Protein AF-0000000070922288 (afdb_homodimer)

pLDDT: mean 90.02, std 15.63, range [30.59, 98.94]

Radius of gyration: 28.2 Å; Cα contacts (8 Å, |Δi|>4): 2053; chains: 2; bounding box: 71×79×70 Å

Sequence (708 aa):
MNKKILAALAAASLFPPGLAAADDGAGGLNIHFYGSLRIHGEHVRPDNRDEAAGGLGSYTALRDAYSRLGVAADWAPNPAVEFFGQLELPIDTANLKVQDPYDQGGFGRDDEENVRVALIGVRGDFGTLQFGQQWMPYYNAISYPVDMFSTYYSGFATYAVFRVRDTVAYYSPDFHGLSFAASYSDKRGNVKSTSRIDDSRTQLTATYAFGDTTVSAGVDDRGSPVGDRDRIWGLSASHQLGDIYLAAKYERFDSDNDSPGAFNRDGNEAFNVFASYTLDQNTFKIMLADVENYGDTVVHLGVDHRVNDDLTLFAEYYYEESTAAITTKRGGLGDFPAGANGGQVLAAGLRYNFMNKKILAALAAASLFPPGLAAADDGAGGLNIHFYGSLRIHGEHVRPDNRDEAAGGLGSYTALRDAYSRLGVAADWAPNPAVEFFGQLELPIDTANLKVQDPYDQGGFGRDDEENVRVALIGVRGDFGTLQFGQQWMPYYNAISYPVDMFSTYYSGFATYAVFRVRDTVAYYSPDFHGLSFAASYSDKRGNVKSTSRIDDSRTQLTATYAFGDTTVSAGVDDRGSPVGDRDRIWGLSASHQLGDIYLAAKYERFDSDNDSPGAFNRDGNEAFNVFASYTLDQNTFKIMLADVENYGDTVVHLGVDHRVNDDLTLFAEYYYEESTAAITTKRGGLGDFPAGANGGQVLAAGLRYNF

InterPro domains:
  IPR023614 Porin domain superfamily [G3DSA:2.40.160.10] (26-354)
  IPR033900 Porin domain, Gram-negative type [PF13609] (8-323)
  IPR033900 Porin domain, Gram-negative type [cd00342] (33-354)
  IPR050298 Gram-negative bacterial outer membrane porin [PTHR34501] (1-354)

Organism: NCBI:txid713585

Nearest PDB structures (foldseek):
  4kra-assembly1_C  TM=7.213E-01  e=1.648E-17  Salmonella enterica subsp. enterica serovar Typhi
  3szd-assembly1_B  TM=5.263E-01  e=7.974E-09  Pseudomonas aeruginosa
  4ft6-assembly1_A  TM=5.347E-01  e=1.152E-08  Pseudomonas aeruginosa PAO1
  3jty-assembly1_A  TM=5.258E-01  e=3.075E-08  Pseudomonas protegens Pf-5
  4kra-assembly1_C  TM=7.213E-01  e=2.854E-17  Salmonella enterica subsp. enterica serovar Typhi

Solvent-accessible surface area (backbone atoms only — not comparable to full-atom values): 33078 Å² total; per-residue (Å²): 112,69,66,56,51,51,47,45,54,54,47,56,64,63,48,64,75,74,47,41,61,48,89,86,68,20,48,27,69,42,77,46,76,38,37,33,48,24,41,27,44,33,43,40,43,35,66,29,50,48,52,93,75,48,21,35,66,62,49,74,46,56,38,37,32,67,12,33,42,33,41,36,36,37,35,26,74,37,92,65,41,33,40,35,37,37,42,28,33,22,36,13,67,59,75,56,34,38,16,33,45,44,47,57,20,43,89,88,38,88,59,47,39,48,62,57,32,41,36,41,33,41,36,44,85,81,16,37,44,36,41,26,23,33,78,33,62,44,24,61,54,32,52,43,73,57,46,82,63,77,57,63,55,55,69,44,75,58,90,66,65,57,50,34,34,55,20,42,37,39,35,49,41,75,59,90,36,36,34,41,32,39,37,44,25,40,34,80,14,31,36,70,23,94,78,50,30,66,19,44,28,40,32,39,33,41,36,40,46,58,91,55,32,38,40,24,41,31,35,37,38,51,40,38,72,84,70,51,56,36,28,34,41,33,33,18,39,37,38,58,57,88,53,32,40,39,20,36,31,42,37,34,30,52,31,72,39,75,52,84,76,37,66,63,16,45,64,32,41,31,41,39,40,25,39,34,42,51,58,92,55,33,34,40,38,40,35,44,33,37,22,48,59,37,14,28,52,31,42,38,39,36,38,37,39,47,77,51,98,40,36,32,38,36,42,35,42,40,36,28,53,28,42,56,62,66,47,43,89,80,35,21,62,56,40,56,44,66,47,11,42,15,29,38,34,44,36,38,36,41,37,40,50,85,109,71,66,57,50,51,47,45,55,53,49,57,64,63,47,63,76,73,46,41,60,48,88,84,68,22,49,26,72,43,77,46,75,39,37,33,50,24,41,28,44,33,42,40,43,35,65,30,48,49,53,92,74,48,20,35,65,61,49,73,47,56,37,38,32,68,11,31,44,33,40,34,36,38,34,25,74,37,93,65,40,33,39,36,38,36,42,26,33,22,35,15,68,58,76,55,33,38,16,33,45,44,48,57,22,42,90,89,36,87,59,46,38,48,60,58,31,41,34,41,33,40,35,43,84,82,16,36,42,36,41,26,22,33,78,34,62,43,24,61,53,31,51,44,72,55,46,81,63,77,57,61,56,56,68,42,75,58,91,65,66,56,49,34,33,55,20,41,37,40,36,51,43,74,60,90,36,35,33,41,33,41,36,44,25,39,33,80,14,29,37,70,24,95,78,50,31,67,18,44,28,40,32,40,32,40,35,42,46,56,94,56,32,38,38,24,40,31,34,37,36,52,39,38,72,84,70,52,57,39,28,35,41,32,33,18,39,38,35,58,56,88,55,31,38,40,21,36,30,40,36,34,31,52,31,71,38,78,53,85,75,38,66,64,15,45,65,31,42,34,41,39,41,25,40,34,42,52,58,89,53,31,35,41,38,42,34,46,32,38,22,48,56,38,14,28,50,30,42,38,39,36,37,38,38,48,76,51,100,38,36,32,38,36,42,35,40,40,35,27,53,30,41,57,62,67,48,44,91,80,34,20,62,56,40,57,44,66,46,11,41,14,28,38,36,45,35,41,35,41,38,39,50,84

Foldseek 3Di:
DVVVLVVVVVVVVVPPQVQDPDPPAWHRKDKDKKWKFAKWKKWWDFPDQPVVQLANHIDIFMWGAFTKIKMKIWTGRHDFKMKIWMWMWTATPRVRDGADLFQQDAPPGPHGDGTQDTKIWMAGQFFIKMAFKDFDPCCVQFVVLAQPDRHNQSVQLDLDFTIWTGKIKTKGDQDQQKIKMKMKHALVGLCSTPNNANGMKMKIKMWGDDPQKIKMWMKIQSDHPVPWTWMKIKIKMWGDDPQKIKMKMKMFIDTPACDPLDLRHHGWMKIKIKMWGDDVQKIWIWMWMAGGSAQGTKIKTKMWGHPDPFKIKMKMKIWGQFFHRDFHHSYHPNRGRRVSRITMMIMIDMMGID/DVVVLVVVVVVVVVPPQVQDPDPPAWHRKDKDKKWKFAKWKKWWDFPDQPVVQLANHIDIFMWGQFTKIKMKIWTGRHQFKMKIWMWMWTATPRVRDGADLAQQDAPPGPHGDGTQDTKIWMAGQFFIKMAFKDFDPCCVAFVVLAQPDRHNQSVQLDLDFTIWTGKIKTKGDDDQQKIKMKMKHALVGLCSTPNNANGMKMKIKMWGDDDQKIKMWMKIQSDHPVPWTWMKTKIKMWGDDPQKIKMKMKMFIDTPACDPLDLRHHGWMKIKIKMWGDDVQKIWIWMWMAGGSAQGTKIKTKMWGHPDPFKIKMKMKIWGQFFHRDFHHSYHPNRGRRVSRITMMIMIDMMGID

Secondary structure (DSSP, 8-state):
-HHHHHHHHHHHHTS-TT-S--SSS-PPPEEEEEEEEEEEEEEEEES---GGGT----EEEEEE--EEEEEEEEEEEETTEEEEEEEEEEEBTTTTBSS-SS---BTTB------SEEEEEEEETTEEEEEEEEE-HHIIIIIGGG---SSSGGGGSSS---EEEEEEEEEPPPBTTEEEEEEEE-HHHHTTSTT--SS-EEEEEEEEEETTEEEEEEEEE---TTS--EEEEEEEEEEEETTEEEEEEEEEEEES---TT-TT-TT-EEEEEEEEEEETTEEEEEEEEEETTTTEEEEEEEEEEESSSSEEEEEEEEEESSSSS--STT--GGG--GGG--EEEEEEEEEEE-/-HHHHHHHHHHHHTS-TT-S--SSS-PPPEEEEEEEEEEEEEEEEES---GGGT----EEEEEE--EEEEEEEEEEEETTEEEEEEEEEEEBTTTTBSS-SS---BTTB------SEEEEEEEETTEEEEEEEEE-HHIIIIIGGG---SSSGGGGSSS---EEEEEEEEEPPPBTTEEEEEEEE-HHHHTTSTT--SS-EEEEEEEEEETTEEEEEEEEE---TTS--EEEEEEEEEEEETTEEEEEEEEEEEES---TT-TT-TT-EEEEEEEEEEETTEEEEEEEEEETTTTEEEEEEEEEEESSSSEEEEEEEEEESSSSS--STT--GGG--GGG--EEEEEEEEEEE-

Structure (mmCIF, N/CA/C/O backbone):
data_AF-0000000070922288-model_v1
#
loop_
_entity.id
_entity.type
_entity.pdbx_description
1 polymer Porin
#
loop_
_atom_site.group_PDB
_atom_site.id
_atom_site.type_symbol
_atom_site.label_atom_id
_atom_site.label_alt_id
_atom_site.label_comp_id
_atom_site.label_asym_id
_atom_site.label_entity_id
_atom_site.label_seq_id
_atom_site.pdbx_PDB_ins_code
_atom_site.Cartn_x
_atom_site.Cartn_y
_atom_site.Cartn_z
_atom_site.occupancy
_atom_site.B_iso_or_equiv
_atom_site.auth_seq_id
_atom_site.auth_comp_id
_atom_site.auth_asym_id
_atom_site.auth_atom_id
_atom_site.pdbx_PDB_model_num
ATOM 1 N N . MET A 1 1 ? 0.991 15.023 -14.562 1 36.94 1 MET A N 1
ATOM 2 C CA . MET A 1 1 ? 2.084 15.195 -13.609 1 36.94 1 MET A CA 1
ATOM 3 C C . MET A 1 1 ? 2.4 13.883 -12.898 1 36.94 1 MET A C 1
ATOM 5 O O . MET A 1 1 ? 3.568 13.531 -12.727 1 36.94 1 MET A O 1
ATOM 9 N N . ASN A 1 2 ? 1.354 13.172 -12.641 1 41.44 2 ASN A N 1
ATOM 10 C CA . ASN A 1 2 ? 1.57 11.93 -11.906 1 41.44 2 ASN A CA 1
ATOM 11 C C . ASN A 1 2 ? 2.326 10.906 -12.75 1 41.44 2 ASN A C 1
ATOM 13 O O . ASN A 1 2 ? 3.182 10.18 -12.234 1 41.44 2 ASN A O 1
ATOM 17 N N . LYS A 1 3 ? 2.104 11.023 -14.055 1 47.06 3 LYS A N 1
ATOM 18 C CA . LYS A 1 3 ? 2.785 10.109 -14.961 1 47.06 3 LYS A CA 1
ATOM 19 C C . LYS A 1 3 ? 4.285 10.398 -15.008 1 47.06 3 LYS A C 1
ATOM 21 O O . LYS A 1 3 ? 5.09 9.484 -15.188 1 47.06 3 LYS A O 1
ATOM 26 N N . LYS A 1 4 ? 4.609 11.633 -14.922 1 45.62 4 LYS A N 1
ATOM 27 C CA . LYS A 1 4 ? 6.012 12.016 -15.023 1 45.62 4 LYS A CA 1
ATOM 28 C C . LYS A 1 4 ? 6.793 11.57 -13.781 1 45.62 4 LYS A C 1
ATOM 30 O O . LYS A 1 4 ? 7.961 11.195 -13.883 1 45.62 4 LYS A O 1
ATOM 35 N N . ILE A 1 5 ? 6.125 11.641 -12.75 1 43.91 5 ILE A N 1
ATOM 36 C CA . ILE A 1 5 ? 6.82 11.266 -11.516 1 43.91 5 ILE A CA 1
ATOM 37 C C . ILE A 1 5 ? 7.039 9.758 -11.484 1 43.91 5 ILE A C 1
ATOM 39 O O . ILE A 1 5 ? 8.125 9.289 -11.125 1 43.91 5 ILE A O 1
ATOM 43 N N . LEU A 1 6 ? 6.02 9.031 -11.945 1 46.59 6 LEU A N 1
ATOM 44 C CA . LEU A 1 6 ? 6.211 7.59 -12.023 1 46.59 6 LEU A CA 1
ATOM 45 C C . LEU A 1 6 ? 7.312 7.242 -13.016 1 46.59 6 LEU A C 1
ATOM 47 O O . LEU A 1 6 ? 8.109 6.332 -12.773 1 46.59 6 LEU A O 1
ATOM 51 N N . ALA A 1 7 ? 7.254 8.016 -14.086 1 45.91 7 ALA A N 1
ATOM 52 C CA . ALA A 1 7 ? 8.32 7.852 -15.062 1 45.91 7 ALA A CA 1
ATOM 53 C C . ALA A 1 7 ? 9.688 8.148 -14.445 1 45.91 7 ALA A C 1
ATOM 55 O O . ALA A 1 7 ? 10.664 7.449 -14.727 1 45.91 7 ALA A O 1
ATOM 56 N N . ALA A 1 8 ? 9.703 9.102 -13.641 1 46.44 8 ALA A N 1
ATOM 57 C CA . ALA A 1 8 ? 10.977 9.445 -13.016 1 46.44 8 ALA A CA 1
ATOM 58 C C . ALA A 1 8 ? 11.406 8.367 -12.023 1 46.44 8 ALA A C 1
ATOM 60 O O . ALA A 1 8 ? 12.594 8.047 -11.922 1 46.44 8 ALA A O 1
ATOM 61 N N . LEU A 1 9 ? 10.453 7.855 -11.305 1 47 9 LEU A N 1
ATOM 62 C CA . LEU A 1 9 ? 10.805 6.77 -10.398 1 47 9 LEU A CA 1
ATOM 63 C C . LEU A 1 9 ? 11.289 5.551 -11.172 1 47 9 LEU A C 1
ATOM 65 O O . LEU A 1 9 ? 12.242 4.887 -10.758 1 47 9 LEU A O 1
ATOM 69 N N . ALA A 1 10 ? 10.57 5.289 -12.258 1 44.44 10 ALA A N 1
ATOM 70 C CA . ALA A 1 10 ? 11.047 4.23 -13.141 1 44.44 10 ALA A CA 1
ATOM 71 C C . ALA A 1 10 ? 12.422 4.566 -13.711 1 44.44 10 ALA A C 1
ATOM 73 O O . ALA A 1 10 ? 13.289 3.695 -13.82 1 44.44 10 ALA A O 1
ATOM 74 N N . ALA A 1 11 ? 12.547 5.773 -14.078 1 42.66 11 ALA A N 1
ATOM 75 C CA . ALA A 1 11 ? 13.844 6.195 -14.609 1 42.66 11 ALA A CA 1
ATOM 76 C C . ALA A 1 11 ? 14.93 6.082 -13.547 1 42.66 11 ALA A C 1
ATOM 78 O O . ALA A 1 11 ? 16.078 5.77 -13.859 1 42.66 11 ALA A O 1
ATOM 79 N N . ALA A 1 12 ? 14.562 6.449 -12.375 1 43.81 12 ALA A N 1
ATOM 80 C CA . ALA A 1 12 ? 15.562 6.328 -11.32 1 43.81 12 ALA A CA 1
ATOM 81 C C . ALA A 1 12 ? 15.992 4.875 -11.141 1 43.81 12 ALA A C 1
ATOM 83 O O . ALA A 1 12 ? 17.109 4.602 -10.703 1 43.81 12 ALA A O 1
ATOM 84 N N . SER A 1 13 ? 15.062 4.027 -11.406 1 39.12 13 SER A N 1
ATOM 85 C CA . SER A 1 13 ? 15.438 2.619 -11.305 1 39.12 13 SER A CA 1
ATOM 86 C C . SER A 1 13 ? 16.453 2.238 -12.383 1 39.12 13 SER A C 1
ATOM 88 O O . SER A 1 13 ? 17.078 1.188 -12.305 1 39.12 13 SER A O 1
ATOM 90 N N . LEU A 1 14 ? 16.281 2.943 -13.516 1 37.75 14 LEU A N 1
ATOM 91 C CA . LEU A 1 14 ? 17.203 2.66 -14.609 1 37.75 14 LEU A CA 1
ATOM 92 C C . LEU A 1 14 ? 18.609 3.164 -14.281 1 37.75 14 LEU A C 1
ATOM 94 O O . LEU A 1 14 ? 19.516 3.062 -15.102 1 37.75 14 LEU A O 1
ATOM 98 N N . PHE A 1 15 ? 18.641 3.896 -13.242 1 37.22 15 PHE A N 1
ATOM 99 C CA . PHE A 1 15 ? 20.016 4.352 -13.016 1 37.22 15 PHE A CA 1
ATOM 100 C C . PHE A 1 15 ? 20.922 3.184 -12.648 1 37.22 15 PHE A C 1
ATOM 102 O O . PHE A 1 15 ? 20.516 2.299 -11.891 1 37.22 15 PHE A O 1
ATOM 109 N N . PRO A 1 16 ? 21.812 2.871 -13.453 1 35.81 16 PRO A N 1
ATOM 110 C CA . PRO A 1 16 ? 22.781 1.817 -13.172 1 35.81 16 PRO A CA 1
ATOM 111 C C . PRO A 1 16 ? 23.297 1.852 -11.734 1 35.81 16 PRO A C 1
ATOM 113 O O . PRO A 1 16 ? 23.484 2.932 -11.164 1 35.81 16 PRO A O 1
ATOM 116 N N . PRO A 1 17 ? 23.062 0.808 -10.953 1 35.28 17 PRO A N 1
ATOM 117 C CA . PRO A 1 17 ? 23.719 0.694 -9.648 1 35.28 17 PRO A CA 1
ATOM 118 C C . PRO A 1 17 ? 25.109 1.296 -9.633 1 35.28 17 PRO A C 1
ATOM 120 O O . PRO A 1 17 ? 25.719 1.437 -8.562 1 35.28 17 PRO A O 1
ATOM 123 N N . GLY A 1 18 ? 25.906 1.14 -10.648 1 32.41 18 GLY A N 1
ATOM 124 C CA . GLY A 1 18 ? 27.297 1.603 -10.609 1 32.41 18 GLY A CA 1
ATOM 125 C C . GLY A 1 18 ? 27.422 3.078 -10.281 1 32.41 18 GLY A C 1
ATOM 126 O O . GLY A 1 18 ? 28.5 3.652 -10.391 1 32.41 18 GLY A O 1
ATOM 127 N N . LEU A 1 19 ? 26.391 3.764 -10.406 1 34.62 19 LEU A N 1
ATOM 128 C CA . LEU A 1 19 ? 26.844 5.059 -9.914 1 34.62 19 LEU A CA 1
ATOM 129 C C . LEU A 1 19 ? 27.234 4.977 -8.438 1 34.62 19 LEU A C 1
ATOM 131 O O . LEU A 1 19 ? 26.516 5.508 -7.582 1 34.62 19 LEU A O 1
ATOM 135 N N . ALA A 1 20 ? 27.391 3.83 -7.812 1 31.95 20 ALA A N 1
ATOM 136 C CA . ALA A 1 20 ? 28.219 3.727 -6.621 1 31.95 20 ALA A CA 1
ATOM 137 C C . ALA A 1 20 ? 29.266 4.844 -6.578 1 31.95 20 ALA A C 1
ATOM 139 O O . ALA A 1 20 ? 29.594 5.426 -7.613 1 31.95 20 ALA A O 1
ATOM 140 N N . ALA A 1 21 ? 29.844 4.977 -5.309 1 31.03 21 ALA A N 1
ATOM 141 C CA . ALA A 1 21 ? 30.938 5.902 -5.004 1 31.03 21 ALA A CA 1
ATOM 142 C C . ALA A 1 21 ? 31.984 5.891 -6.102 1 31.03 21 ALA A C 1
ATOM 144 O O . ALA A 1 21 ? 32.625 4.863 -6.34 1 31.03 21 ALA A O 1
ATOM 145 N N . ALA A 1 22 ? 31.781 6.359 -7.145 1 31.53 22 ALA A N 1
ATOM 146 C CA . ALA A 1 22 ? 33.031 6.586 -7.844 1 31.53 22 ALA A CA 1
ATOM 147 C C . ALA A 1 22 ? 34.125 7.094 -6.887 1 31.53 22 ALA A C 1
ATOM 149 O O . ALA A 1 22 ? 33.812 7.754 -5.895 1 31.53 22 ALA A O 1
ATOM 150 N N . ASP A 1 23 ? 35.219 6.559 -6.871 1 33.47 23 ASP A N 1
ATOM 151 C CA . ASP A 1 23 ? 36.438 6.895 -6.129 1 33.47 23 ASP A CA 1
ATOM 152 C C . ASP A 1 23 ? 36.5 8.391 -5.816 1 33.47 23 ASP A C 1
ATOM 154 O O . ASP A 1 23 ? 37.156 8.805 -4.871 1 33.47 23 ASP A O 1
ATOM 158 N N . ASP A 1 24 ? 36.188 9.312 -6.797 1 37 24 ASP A N 1
ATOM 159 C CA . ASP A 1 24 ? 36.719 10.664 -6.711 1 37 24 ASP A CA 1
ATOM 160 C C . ASP A 1 24 ? 35.75 11.617 -6.051 1 37 24 ASP A C 1
ATOM 162 O O . ASP A 1 24 ? 35.5 12.727 -6.551 1 37 24 ASP A O 1
ATOM 166 N N . GLY A 1 25 ? 35.125 11.359 -4.848 1 43.47 25 GLY A N 1
ATOM 167 C CA . GLY A 1 25 ? 34.344 12.141 -3.902 1 43.47 25 GLY A CA 1
ATOM 168 C C . GLY A 1 25 ? 32.875 12.102 -4.184 1 43.47 25 GLY A C 1
ATOM 169 O O . GLY A 1 25 ? 32.094 12.719 -3.465 1 43.47 25 GLY A O 1
ATOM 170 N N . ALA A 1 26 ? 32.5 11.781 -5.371 1 49.88 26 ALA A N 1
ATOM 171 C CA . ALA A 1 26 ? 31.094 11.773 -5.766 1 49.88 26 ALA A CA 1
ATOM 172 C C . ALA A 1 26 ? 30.375 10.555 -5.191 1 49.88 26 ALA A C 1
ATOM 174 O O . ALA A 1 26 ? 30.844 9.422 -5.336 1 49.88 26 ALA A O 1
ATOM 175 N N . GLY A 1 27 ? 29.547 10.859 -4.133 1 63.53 27 GLY A N 1
ATOM 176 C CA . GLY A 1 27 ? 28.75 9.773 -3.586 1 63.53 27 GLY A CA 1
ATOM 177 C C . GLY A 1 27 ? 27.781 9.188 -4.586 1 63.53 27 GLY A C 1
ATOM 178 O O . GLY A 1 27 ? 27.438 9.828 -5.582 1 63.53 27 GLY A O 1
ATOM 179 N N . GLY A 1 28 ? 27.484 7.953 -4.574 1 74.5 28 GLY A N 1
ATOM 180 C CA . GLY A 1 28 ? 26.562 7.258 -5.445 1 74.5 28 GLY A CA 1
ATOM 181 C C . GLY A 1 28 ? 25.109 7.555 -5.121 1 74.5 28 GLY A C 1
ATOM 182 O O . GLY A 1 28 ? 24.812 8.281 -4.168 1 74.5 28 GLY A O 1
ATOM 183 N N . LEU A 1 29 ? 24.25 7.344 -6.035 1 80.06 29 LEU A N 1
ATOM 184 C CA . LEU A 1 29 ? 22.812 7.449 -5.852 1 80.06 29 LEU A CA 1
ATOM 185 C C . LEU A 1 29 ? 22.328 6.551 -4.711 1 80.06 29 LEU A C 1
ATOM 187 O O . LEU A 1 29 ? 22.641 5.359 -4.688 1 80.06 29 LEU A O 1
ATOM 191 N N . ASN A 1 30 ? 21.797 7.281 -3.703 1 82.75 30 ASN A N 1
ATOM 192 C CA . ASN A 1 30 ? 21.188 6.559 -2.586 1 82.75 30 ASN A CA 1
ATOM 193 C C . ASN A 1 30 ? 19.672 6.5 -2.709 1 82.75 30 ASN A C 1
ATOM 195 O O . ASN A 1 30 ? 19.016 7.527 -2.9 1 82.75 30 ASN A O 1
ATOM 199 N N . ILE A 1 31 ? 19.109 5.301 -2.662 1 80.38 31 ILE A N 1
ATOM 200 C CA . ILE A 1 31 ? 17.672 5.109 -2.73 1 80.38 31 ILE A CA 1
ATOM 201 C C . ILE A 1 31 ? 17.172 4.453 -1.441 1 80.38 31 ILE A C 1
ATOM 203 O O . ILE A 1 31 ? 17.766 3.49 -0.958 1 80.38 31 ILE A O 1
ATOM 207 N N . HIS A 1 32 ? 16.125 5.074 -0.903 1 83.25 32 HIS A N 1
ATOM 208 C CA . HIS A 1 32 ? 15.555 4.586 0.345 1 83.25 32 HIS A CA 1
ATOM 209 C C . HIS A 1 32 ? 14.047 4.375 0.212 1 83.25 32 HIS A C 1
ATOM 211 O O . HIS A 1 32 ? 13.32 5.301 -0.15 1 83.25 32 HIS A O 1
ATOM 217 N N . PHE A 1 33 ? 13.562 3.115 0.51 1 81.5 33 PHE A N 1
ATOM 218 C CA . PHE A 1 33 ? 12.133 2.824 0.547 1 81.5 33 PHE A CA 1
ATOM 219 C C . PHE A 1 33 ? 11.617 2.846 1.979 1 81.5 33 PHE A C 1
ATOM 221 O O . PHE A 1 33 ? 12.305 2.4 2.9 1 81.5 33 PHE A O 1
ATOM 228 N N . TYR A 1 34 ? 10.406 3.383 2.143 1 85.25 34 TYR A N 1
ATOM 229 C CA . TYR A 1 34 ? 9.852 3.439 3.488 1 85.25 34 TYR A CA 1
ATOM 230 C C . TYR A 1 34 ? 8.328 3.322 3.451 1 85.25 34 TYR A C 1
ATOM 232 O O . TYR A 1 34 ? 7.719 3.408 2.381 1 85.25 34 TYR A O 1
ATOM 240 N N . GLY A 1 35 ? 7.773 3.088 4.652 1 87.38 35 GLY A N 1
ATOM 241 C CA . GLY A 1 35 ? 6.328 3.043 4.793 1 87.38 35 GLY A CA 1
ATOM 242 C C . GLY A 1 35 ? 5.867 3.16 6.234 1 87.38 35 GLY A C 1
ATOM 243 O O . GLY A 1 35 ? 6.676 3.09 7.16 1 87.38 35 GLY A O 1
ATOM 244 N N . SER A 1 36 ? 4.609 3.445 6.336 1 91.56 36 SER A N 1
ATOM 245 C CA . SER A 1 36 ? 3.939 3.523 7.633 1 91.56 36 SER A CA 1
ATOM 246 C C . SER A 1 36 ? 2.506 3.01 7.547 1 91.56 36 SER A C 1
ATOM 248 O O . SER A 1 36 ? 1.726 3.471 6.711 1 91.56 36 SER A O 1
ATOM 250 N N . LEU A 1 37 ? 2.23 1.958 8.289 1 89.31 37 LEU A N 1
ATOM 251 C CA . LEU A 1 37 ? 0.86 1.493 8.469 1 89.31 37 LEU A CA 1
ATOM 252 C C . LEU A 1 37 ? 0.221 2.137 9.695 1 89.31 37 LEU A C 1
ATOM 254 O O . LEU A 1 37 ? 0.74 2.018 10.805 1 89.31 37 LEU A O 1
ATOM 258 N N . ARG A 1 38 ? -0.835 2.85 9.492 1 93.75 38 ARG A N 1
ATOM 259 C CA . ARG A 1 38 ? -1.549 3.562 10.547 1 93.75 38 ARG A CA 1
ATOM 260 C C . ARG A 1 38 ? -3.051 3.312 10.453 1 93.75 38 ARG A C 1
ATOM 262 O O . ARG A 1 38 ? -3.727 3.871 9.594 1 93.75 38 ARG A O 1
ATOM 269 N N . ILE A 1 39 ? -3.539 2.617 11.383 1 91.38 39 ILE A N 1
ATOM 270 C CA . ILE A 1 39 ? -4.941 2.219 11.328 1 91.38 39 ILE A CA 1
ATOM 271 C C . ILE A 1 39 ? -5.52 2.15 12.734 1 91.38 39 ILE A C 1
ATOM 273 O O . ILE A 1 39 ? -4.793 1.877 13.695 1 91.38 39 ILE A O 1
ATOM 277 N N . HIS A 1 40 ? -6.832 2.512 12.883 1 93.56 40 HIS A N 1
ATOM 278 C CA . HIS A 1 40 ? -7.48 2.414 14.188 1 93.56 40 HIS A CA 1
ATOM 279 C C . HIS A 1 40 ? -8.969 2.115 14.039 1 93.56 40 HIS A C 1
ATOM 281 O O . HIS A 1 40 ? -9.555 2.365 12.984 1 93.56 40 HIS A O 1
ATOM 287 N N . GLY A 1 41 ? -9.508 1.438 15.07 1 94.06 41 GLY A N 1
ATOM 288 C CA . GLY A 1 41 ? -10.945 1.445 15.273 1 94.06 41 GLY A CA 1
ATOM 289 C C . GLY A 1 41 ? -11.438 2.689 15.992 1 94.06 41 GLY A C 1
ATOM 290 O O . GLY A 1 41 ? -10.766 3.205 16.891 1 94.06 41 GLY A O 1
ATOM 291 N N . GLU A 1 42 ? -12.648 3.146 15.516 1 96.88 42 GLU A N 1
ATOM 292 C CA . GLU A 1 42 ? -13.172 4.332 16.188 1 96.88 42 GLU A CA 1
ATOM 293 C C . GLU A 1 42 ? -14.68 4.223 16.406 1 96.88 42 GLU A C 1
ATOM 295 O O . GLU A 1 42 ? -15.383 3.605 15.594 1 96.88 42 GLU A O 1
ATOM 300 N N . HIS A 1 43 ? -15.141 4.688 17.5 1 97.94 43 HIS A N 1
ATOM 301 C CA . HIS A 1 43 ? -16.547 4.977 17.75 1 97.94 43 HIS A CA 1
ATOM 302 C C . HIS A 1 43 ? -16.828 6.477 17.719 1 97.94 43 HIS A C 1
ATOM 304 O O . HIS A 1 43 ? -16.266 7.227 18.516 1 97.94 43 HIS A O 1
ATOM 310 N N . VAL A 1 44 ? -17.656 6.898 16.766 1 97.88 44 VAL A N 1
ATOM 311 C CA . VAL A 1 44 ? -17.969 8.312 16.562 1 97.88 44 VAL A CA 1
ATOM 312 C C . VAL A 1 44 ? -19.406 8.586 17 1 97.88 44 VAL A C 1
ATOM 314 O O . VAL A 1 44 ? -20.344 7.906 16.578 1 97.88 44 VAL A O 1
ATOM 317 N N . ARG A 1 45 ? -19.547 9.539 17.844 1 98.25 45 ARG A N 1
ATOM 318 C CA . ARG A 1 45 ? -20.844 9.969 18.328 1 98.25 45 ARG A CA 1
ATOM 319 C C . ARG A 1 45 ? -21.062 11.461 18.062 1 98.25 45 ARG A C 1
ATOM 321 O O . ARG A 1 45 ? -20.781 12.297 18.922 1 98.25 45 ARG A O 1
ATOM 328 N N . PRO A 1 46 ? -21.734 11.789 16.953 1 97.88 46 PRO A N 1
ATOM 329 C CA . PRO A 1 46 ? -22.031 13.195 16.641 1 97.88 46 PRO A CA 1
ATOM 330 C C . PRO A 1 46 ? -23.016 13.812 17.625 1 97.88 46 PRO A C 1
ATOM 332 O O . PRO A 1 46 ? -23.812 13.094 18.234 1 97.88 46 PRO A O 1
ATOM 335 N N . ASP A 1 47 ? -22.953 15.062 17.828 1 97.5 47 ASP A N 1
ATOM 336 C CA . ASP A 1 47 ? -23.859 15.766 18.734 1 97.5 47 ASP A CA 1
ATOM 337 C C . ASP A 1 47 ? -25.281 15.766 18.172 1 97.5 47 ASP A C 1
ATOM 339 O O . ASP A 1 47 ? -26.25 15.578 18.922 1 97.5 47 ASP A O 1
ATOM 343 N N . ASN A 1 48 ? -25.375 16.078 16.906 1 97 48 ASN A N 1
ATOM 344 C CA . ASN A 1 48 ? -26.672 15.938 16.234 1 97 48 ASN A CA 1
ATOM 345 C C . ASN A 1 48 ? -26.781 14.594 15.516 1 97 48 ASN A C 1
ATOM 347 O O . ASN A 1 48 ? -26.266 14.43 14.406 1 97 48 ASN A O 1
ATOM 351 N N . ARG A 1 49 ? -27.562 13.664 16.031 1 94.62 49 ARG A N 1
ATOM 352 C CA . ARG A 1 49 ? -27.656 12.312 15.484 1 94.62 49 ARG A CA 1
ATOM 353 C C . ARG A 1 49 ? -28.969 12.102 14.742 1 94.62 49 ARG A C 1
ATOM 355 O O . ARG A 1 49 ? -29.281 10.992 14.305 1 94.62 49 ARG A O 1
ATOM 362 N N . ASP A 1 50 ? -29.75 13.148 14.602 1 94.88 50 ASP A N 1
ATOM 363 C CA . ASP A 1 50 ? -31 13.102 13.852 1 94.88 50 ASP A CA 1
ATOM 364 C C . ASP A 1 50 ? -30.75 13.242 12.352 1 94.88 50 ASP A C 1
ATOM 366 O O . ASP A 1 50 ? -30.672 14.359 11.828 1 94.88 50 ASP A O 1
ATOM 370 N N . GLU A 1 51 ? -30.766 12.25 11.68 1 90.94 51 GLU A N 1
ATOM 371 C CA . GLU A 1 51 ? -30.438 12.242 10.258 1 90.94 51 GLU A CA 1
ATOM 372 C C . GLU A 1 51 ? -31.5 12.977 9.445 1 90.94 51 GLU A C 1
ATOM 374 O O . GLU A 1 51 ? -31.203 13.57 8.414 1 90.94 51 GLU A O 1
ATOM 379 N N . ALA A 1 52 ? -32.75 12.891 9.914 1 90.62 52 ALA A N 1
ATOM 380 C CA . ALA A 1 52 ? -33.844 13.609 9.242 1 90.62 52 ALA A CA 1
ATOM 381 C C . ALA A 1 52 ? -33.594 15.117 9.281 1 90.62 52 ALA A C 1
ATOM 383 O O . ALA A 1 52 ? -34.062 15.844 8.391 1 90.62 52 ALA A O 1
ATOM 384 N N . ALA A 1 53 ? -32.875 15.523 10.266 1 90.81 53 ALA A N 1
ATOM 385 C CA . ALA A 1 53 ? -32.562 16.938 10.414 1 90.81 53 ALA A CA 1
ATOM 386 C C . ALA A 1 53 ? -31.172 17.266 9.906 1 90.81 53 ALA A C 1
ATOM 388 O O . ALA A 1 53 ? -30.547 18.25 10.336 1 90.81 53 ALA A O 1
ATOM 389 N N . GLY A 1 54 ? -30.547 16.422 9.133 1 91.31 54 GLY A N 1
ATOM 390 C CA . GLY A 1 54 ? -29.234 16.672 8.531 1 91.31 54 GLY A CA 1
ATOM 391 C C . GLY A 1 54 ? -28.078 16.188 9.383 1 91.31 54 GLY A C 1
ATOM 392 O O . GLY A 1 54 ? -26.922 16.391 9.031 1 91.31 54 GLY A O 1
ATOM 393 N N . GLY A 1 55 ? -28.438 15.508 10.484 1 94.75 55 GLY A N 1
ATOM 394 C CA . GLY A 1 55 ? -27.391 14.992 11.367 1 94.75 55 GLY A CA 1
ATOM 395 C C . GLY A 1 55 ? -26.75 13.719 10.844 1 94.75 55 GLY A C 1
ATOM 396 O O . GLY A 1 55 ? -26.922 13.367 9.672 1 94.75 55 GLY A O 1
ATOM 397 N N . LEU A 1 56 ? -25.859 13.219 11.672 1 96.38 56 LEU A N 1
ATOM 398 C CA . LEU A 1 56 ? -25.125 12.008 11.344 1 96.38 56 LEU A CA 1
ATOM 399 C C . LEU A 1 56 ? -25.281 10.953 12.445 1 96.38 56 LEU A C 1
ATOM 401 O O . LEU A 1 56 ? -25.031 11.234 13.617 1 96.38 56 LEU A O 1
ATOM 405 N N . GLY A 1 57 ? -25.719 9.727 12.094 1 96.44 57 GLY A N 1
ATOM 406 C CA . GLY A 1 57 ? -25.812 8.641 13.062 1 96.44 57 GLY A CA 1
ATOM 407 C C . GLY A 1 57 ? -24.469 8.203 13.609 1 96.44 57 GLY A C 1
ATOM 408 O O . GLY A 1 57 ? -23.469 8.242 12.898 1 96.44 57 GLY A O 1
ATOM 409 N N . SER A 1 58 ? -24.5 7.812 14.898 1 97.38 58 SER A N 1
ATOM 410 C CA . SER A 1 58 ? -23.281 7.258 15.461 1 97.38 58 SER A CA 1
ATOM 411 C C . SER A 1 58 ? -22.844 6.008 14.711 1 97.38 58 SER A C 1
ATOM 413 O O . SER A 1 58 ? -23.672 5.316 14.109 1 97.38 58 SER A O 1
ATOM 415 N N . TYR A 1 59 ? -21.531 5.793 14.734 1 96.69 59 TYR A N 1
ATOM 416 C CA . TYR A 1 59 ? -21.031 4.605 14.055 1 96.69 59 TYR A CA 1
ATOM 417 C C . TYR A 1 59 ? -19.719 4.125 14.664 1 96.69 59 TYR A C 1
ATOM 419 O O . TYR A 1 59 ? -19.062 4.863 15.406 1 96.69 59 TYR A O 1
ATOM 427 N N . THR A 1 60 ? -19.453 2.887 14.531 1 95.81 60 THR A N 1
ATOM 428 C CA . THR A 1 60 ? -18.156 2.258 14.805 1 95.81 60 THR A CA 1
ATOM 429 C C . THR A 1 60 ? -17.547 1.708 13.516 1 95.81 60 THR A C 1
ATOM 431 O O . THR A 1 60 ? -18.234 1.071 12.719 1 95.81 60 THR A O 1
ATOM 434 N N . ALA A 1 61 ? -16.219 2.074 13.289 1 94.19 61 ALA A N 1
ATOM 435 C CA . ALA A 1 61 ? -15.594 1.643 12.047 1 94.19 61 ALA A CA 1
ATOM 436 C C . ALA A 1 61 ? -14.07 1.655 12.172 1 94.19 61 ALA A C 1
ATOM 438 O O . ALA A 1 61 ? -13.523 2.215 13.133 1 94.19 61 ALA A O 1
ATOM 439 N N . LEU A 1 62 ? -13.422 0.994 11.172 1 92.62 62 LEU A N 1
ATOM 440 C CA . LEU A 1 62 ? -11.992 1.195 10.969 1 92.62 62 LEU A CA 1
ATOM 441 C C . LEU A 1 62 ? -11.727 2.502 10.227 1 92.62 62 LEU A C 1
ATOM 443 O O . LEU A 1 62 ? -12.523 2.918 9.383 1 92.62 62 LEU A O 1
ATOM 447 N N . ARG A 1 63 ? -10.625 3.066 10.609 1 94.75 63 ARG A N 1
ATOM 448 C CA . ARG A 1 63 ? -10.195 4.305 9.961 1 94.75 63 ARG A CA 1
ATOM 449 C C . ARG A 1 63 ? -8.688 4.301 9.719 1 94.75 63 ARG A C 1
ATOM 451 O O . ARG A 1 63 ? -7.922 3.844 10.57 1 94.75 63 ARG A O 1
ATOM 458 N N . ASP A 1 64 ? -8.375 4.699 8.547 1 94.44 64 ASP A N 1
ATOM 459 C CA . ASP A 1 64 ? -6.953 4.891 8.266 1 94.44 64 ASP A CA 1
ATOM 460 C C . ASP A 1 64 ? -6.477 6.258 8.758 1 94.44 64 ASP A C 1
ATOM 462 O O . ASP A 1 64 ? -7.18 7.258 8.609 1 94.44 64 ASP A O 1
ATOM 466 N N . ALA A 1 65 ? -5.277 6.25 9.328 1 92.88 65 ALA A N 1
ATOM 467 C CA . ALA A 1 65 ? -4.672 7.48 9.828 1 92.88 65 ALA A CA 1
ATOM 468 C C . ALA A 1 65 ? -3.434 7.852 9.023 1 92.88 65 ALA A C 1
ATOM 470 O O . ALA A 1 65 ? -2.365 8.094 9.594 1 92.88 65 ALA A O 1
ATOM 471 N N . TYR A 1 66 ? -3.543 7.82 7.734 1 93.94 66 TYR A N 1
ATOM 472 C CA . TYR A 1 66 ? -2.537 8.305 6.793 1 93.94 66 TYR A CA 1
ATOM 473 C C . TYR A 1 66 ? -1.428 7.273 6.609 1 93.94 66 TYR A C 1
ATOM 475 O O . TYR A 1 66 ? -0.244 7.605 6.691 1 93.94 66 TYR A O 1
ATOM 483 N N . SER A 1 67 ? -1.817 6.027 6.434 1 92.94 67 SER A N 1
ATOM 484 C CA . SER A 1 67 ? -0.849 5.039 5.965 1 92.94 67 SER A CA 1
ATOM 485 C C . SER A 1 67 ? -0.21 5.473 4.652 1 92.94 67 SER A C 1
ATOM 487 O O . SER A 1 67 ? -0.844 6.152 3.842 1 92.94 67 SER A O 1
ATOM 489 N N . ARG A 1 68 ? 1.105 5.016 4.488 1 92.5 68 ARG A N 1
ATOM 490 C CA . ARG A 1 68 ? 1.807 5.52 3.311 1 92.5 68 ARG A CA 1
ATOM 491 C C . ARG A 1 68 ? 2.969 4.605 2.936 1 92.5 68 ARG A C 1
ATOM 493 O O . ARG A 1 68 ? 3.508 3.896 3.785 1 92.5 68 ARG A O 1
ATOM 500 N N . LEU A 1 69 ? 3.273 4.637 1.669 1 86.88 69 LEU A N 1
ATOM 501 C CA . LEU A 1 69 ? 4.473 4.039 1.092 1 86.88 69 LEU A CA 1
ATOM 502 C C . LEU A 1 69 ? 5.281 5.074 0.317 1 86.88 69 LEU A C 1
ATOM 504 O O . LEU A 1 69 ? 4.711 5.91 -0.39 1 86.88 69 LEU A O 1
ATOM 508 N N . GLY A 1 70 ? 6.656 4.973 0.538 1 89 70 GLY A N 1
ATOM 509 C CA . GLY A 1 70 ? 7.438 6.004 -0.121 1 89 70 GLY A CA 1
ATOM 510 C C . GLY A 1 70 ? 8.812 5.527 -0.557 1 89 70 GLY A C 1
ATOM 511 O O . GLY A 1 70 ? 9.273 4.473 -0.116 1 89 70 GLY A O 1
ATOM 512 N N . VAL A 1 71 ? 9.352 6.254 -1.506 1 85.38 71 VAL A N 1
ATOM 513 C CA . VAL A 1 71 ? 10.742 6.113 -1.925 1 85.38 71 VAL A CA 1
ATOM 514 C C . VAL A 1 71 ? 11.414 7.484 -1.943 1 85.38 71 VAL A C 1
ATOM 516 O O . VAL A 1 71 ? 10.805 8.477 -2.346 1 85.38 71 VAL A O 1
ATOM 519 N N . ALA A 1 72 ? 12.555 7.547 -1.35 1 88.44 72 ALA A N 1
ATOM 520 C CA . ALA A 1 72 ? 13.391 8.742 -1.402 1 88.44 72 ALA A CA 1
ATOM 521 C C . ALA A 1 72 ? 14.758 8.43 -2.002 1 88.44 72 ALA A C 1
ATOM 523 O O . ALA A 1 72 ? 15.273 7.32 -1.842 1 88.44 72 ALA A O 1
ATOM 524 N N . ALA A 1 73 ? 15.289 9.398 -2.729 1 87.69 73 ALA A N 1
ATOM 525 C CA . ALA A 1 73 ? 16.609 9.242 -3.33 1 87.69 73 ALA A CA 1
ATOM 526 C C . ALA A 1 73 ? 17.438 10.516 -3.17 1 87.69 73 ALA A C 1
ATOM 528 O O . ALA A 1 73 ? 16.891 11.625 -3.166 1 87.69 73 ALA A O 1
ATOM 529 N N . ASP A 1 74 ? 18.719 10.32 -3.047 1 90.06 74 ASP A N 1
ATOM 530 C CA . ASP A 1 74 ? 19.641 11.461 -3.025 1 90.06 74 ASP A CA 1
ATOM 531 C C . ASP A 1 74 ? 20.938 11.133 -3.742 1 90.06 74 ASP A C 1
ATOM 533 O O . ASP A 1 74 ? 21.328 9.969 -3.83 1 90.06 74 ASP A O 1
ATOM 537 N N . TRP A 1 75 ? 21.516 12.156 -4.371 1 90.25 75 TRP A N 1
ATOM 538 C CA . TRP A 1 75 ? 22.766 12.07 -5.125 1 90.25 75 TRP A CA 1
ATOM 539 C C . TRP A 1 75 ? 23.609 13.328 -4.938 1 90.25 75 TRP A C 1
ATOM 541 O O . TRP A 1 75 ? 23.172 14.43 -5.281 1 90.25 75 TRP A O 1
ATOM 551 N N . ALA A 1 76 ? 24.766 13.094 -4.434 1 91.69 76 ALA A N 1
ATOM 552 C CA . ALA A 1 76 ? 25.703 14.195 -4.258 1 91.69 76 ALA A CA 1
ATOM 553 C C . ALA A 1 76 ? 26.875 14.062 -5.227 1 91.69 76 ALA A C 1
ATOM 555 O O . ALA A 1 76 ? 27.891 13.445 -4.902 1 91.69 76 ALA A O 1
ATOM 556 N N . PRO A 1 77 ? 26.75 14.742 -6.371 1 88.88 77 PRO A N 1
ATOM 557 C CA . PRO A 1 77 ? 27.859 14.664 -7.328 1 88.88 77 PRO A CA 1
ATOM 558 C C . PRO A 1 77 ? 29.156 15.281 -6.789 1 88.88 77 PRO A C 1
ATOM 560 O O . PRO A 1 77 ? 30.234 14.953 -7.262 1 88.88 77 PRO A O 1
ATOM 563 N N . ASN A 1 78 ? 28.984 16.203 -5.902 1 89.5 78 ASN A N 1
ATOM 564 C CA . ASN A 1 78 ? 30.078 16.781 -5.148 1 89.5 78 ASN A CA 1
ATOM 565 C C . ASN A 1 78 ? 29.641 17.25 -3.77 1 89.5 78 ASN A C 1
ATOM 567 O O . ASN A 1 78 ? 28.438 17.266 -3.473 1 89.5 78 ASN A O 1
ATOM 571 N N . PRO A 1 79 ? 30.578 17.625 -3.012 1 89 79 PRO A N 1
ATOM 572 C CA . PRO A 1 79 ? 30.234 17.922 -1.62 1 89 79 PRO A CA 1
ATOM 573 C C . PRO A 1 79 ? 29.375 19.188 -1.485 1 89 79 PRO A C 1
ATOM 575 O O . PRO A 1 79 ? 28.797 19.422 -0.427 1 89 79 PRO A O 1
ATOM 578 N N . ALA A 1 80 ? 29.281 19.984 -2.443 1 93 80 ALA A N 1
ATOM 579 C CA . ALA A 1 80 ? 28.625 21.297 -2.32 1 93 80 ALA A CA 1
ATOM 580 C C . ALA A 1 80 ? 27.141 21.188 -2.648 1 93 80 ALA A C 1
ATOM 582 O O . ALA A 1 80 ? 26.359 22.062 -2.271 1 93 80 ALA A O 1
ATOM 583 N N . VAL A 1 81 ? 26.812 20.125 -3.359 1 94.69 81 VAL A N 1
ATOM 584 C CA . VAL A 1 81 ? 25.453 20.094 -3.869 1 94.69 81 VAL A CA 1
ATOM 585 C C . VAL A 1 81 ? 24.922 18.656 -3.803 1 94.69 81 VAL A C 1
ATOM 587 O O . VAL A 1 81 ? 25.641 17.703 -4.109 1 94.69 81 VAL A O 1
ATOM 590 N N . GLU A 1 82 ? 23.703 18.578 -3.342 1 94.62 82 GLU A N 1
ATOM 591 C CA . GLU A 1 82 ? 22.984 17.312 -3.334 1 94.62 82 GLU A CA 1
ATOM 592 C C . GLU A 1 82 ? 21.625 17.453 -4 1 94.62 82 GLU A C 1
ATOM 594 O O . GLU A 1 82 ? 20.844 18.328 -3.654 1 94.62 82 GLU A O 1
ATOM 599 N N . PHE A 1 83 ? 21.422 16.594 -4.969 1 95.38 83 PHE A N 1
ATOM 600 C CA . PHE A 1 83 ? 20.109 16.469 -5.57 1 95.38 83 PHE A CA 1
ATOM 601 C C . PHE A 1 83 ? 19.281 15.414 -4.848 1 95.38 83 PHE A C 1
ATOM 603 O O . PHE A 1 83 ? 19.812 14.422 -4.352 1 95.38 83 PHE A O 1
ATOM 610 N N . PHE A 1 84 ? 17.938 15.672 -4.695 1 93 84 PHE A N 1
ATOM 611 C CA . PHE A 1 84 ? 17.109 14.672 -4.023 1 93 84 PHE A CA 1
ATOM 612 C C . PHE A 1 84 ? 15.719 14.633 -4.625 1 93 84 PHE A C 1
ATOM 614 O O . PHE A 1 84 ? 15.32 15.539 -5.359 1 93 84 PHE A O 1
ATOM 621 N N . GLY A 1 85 ? 15.039 13.516 -4.367 1 93.88 85 GLY A N 1
ATOM 622 C CA . GLY A 1 85 ? 13.656 13.305 -4.758 1 93.88 85 GLY A CA 1
ATOM 623 C C . GLY A 1 85 ? 12.898 12.391 -3.809 1 93.88 85 GLY A C 1
ATOM 624 O O . GLY A 1 85 ? 13.508 11.656 -3.031 1 93.88 85 GLY A O 1
ATOM 625 N N . GLN A 1 86 ? 11.578 12.555 -3.857 1 92.06 86 GLN A N 1
ATOM 626 C CA . GLN A 1 86 ? 10.719 11.758 -2.994 1 92.06 86 GLN A CA 1
ATOM 627 C C . GLN A 1 86 ? 9.352 11.516 -3.643 1 92.06 86 GLN A C 1
ATOM 629 O O . GLN A 1 86 ? 8.781 12.422 -4.246 1 92.06 86 GLN A O 1
ATOM 634 N N . LEU A 1 87 ? 8.938 10.266 -3.553 1 90.25 87 LEU A N 1
ATOM 635 C CA . LEU A 1 87 ? 7.578 9.875 -3.918 1 90.25 87 LEU A CA 1
ATOM 636 C C . LEU A 1 87 ? 6.906 9.109 -2.781 1 90.25 87 LEU A C 1
ATOM 638 O O . LEU A 1 87 ? 7.484 8.164 -2.238 1 90.25 87 LEU A O 1
ATOM 642 N N . GLU A 1 88 ? 5.738 9.57 -2.412 1 92.38 88 GLU A N 1
ATOM 643 C CA . GLU A 1 88 ? 4.988 8.945 -1.332 1 92.38 88 GLU A CA 1
ATOM 644 C C . GLU A 1 88 ? 3.52 8.773 -1.711 1 92.38 88 GLU A C 1
ATOM 646 O O . GLU A 1 88 ? 2.857 9.727 -2.109 1 92.38 88 GLU A O 1
ATOM 651 N N . LEU A 1 89 ? 3.043 7.574 -1.564 1 89.62 89 LEU A N 1
ATOM 652 C CA . LEU A 1 89 ? 1.656 7.25 -1.876 1 89.62 89 LEU A CA 1
ATOM 653 C C . LEU A 1 89 ? 0.849 7.031 -0.6 1 89.62 89 LEU A C 1
ATOM 655 O O . LEU A 1 89 ? 1.325 6.387 0.338 1 89.62 89 LEU A O 1
ATOM 659 N N . PRO A 1 90 ? -0.337 7.648 -0.581 1 92.94 90 PRO A N 1
ATOM 660 C CA . PRO A 1 90 ? -1.241 7.316 0.523 1 92.94 90 PRO A CA 1
ATOM 661 C C . PRO A 1 90 ? -1.941 5.973 0.328 1 92.94 90 PRO A C 1
ATOM 663 O O . PRO A 1 90 ? -2.311 5.621 -0.795 1 92.94 90 PRO A O 1
ATOM 666 N N . ILE A 1 91 ? -2.098 5.273 1.405 1 90.19 91 ILE A N 1
ATOM 667 C CA . ILE A 1 91 ? -2.863 4.031 1.396 1 90.19 91 ILE A CA 1
ATOM 668 C C . ILE A 1 91 ? -4.023 4.129 2.387 1 90.19 91 ILE A C 1
ATOM 670 O O . ILE A 1 91 ? -3.807 4.215 3.598 1 90.19 91 ILE A O 1
ATOM 674 N N . ASP A 1 92 ? -5.203 4.105 1.861 1 92.62 92 ASP A N 1
ATOM 675 C CA . ASP A 1 92 ? -6.41 4.047 2.678 1 92.62 92 ASP A CA 1
ATOM 676 C C . ASP A 1 92 ? -6.762 2.604 3.035 1 92.62 92 ASP A C 1
ATOM 678 O O . ASP A 1 92 ? -7.59 1.979 2.373 1 92.62 92 ASP A O 1
ATOM 682 N N . THR A 1 93 ? -6.215 2.168 4.152 1 88.81 93 THR A N 1
ATOM 683 C CA . THR A 1 93 ? -6.301 0.764 4.539 1 88.81 93 THR A CA 1
ATOM 684 C C . THR A 1 93 ? -7.727 0.397 4.934 1 88.81 93 THR A C 1
ATOM 686 O O . THR A 1 93 ? -8.133 -0.76 4.805 1 88.81 93 THR A O 1
ATOM 689 N N . ALA A 1 94 ? -8.453 1.356 5.434 1 89.31 94 ALA A N 1
ATOM 690 C CA . ALA A 1 94 ? -9.828 1.081 5.855 1 89.31 94 ALA A CA 1
ATOM 691 C C . ALA A 1 94 ? -10.727 0.83 4.648 1 89.31 94 ALA A C 1
ATOM 693 O O . ALA A 1 94 ? -11.68 0.047 4.727 1 89.31 94 ALA A O 1
ATOM 694 N N . ASN A 1 95 ? -10.414 1.502 3.543 1 89.19 95 ASN A N 1
ATOM 695 C CA . ASN A 1 95 ? -11.219 1.365 2.334 1 89.19 95 ASN A CA 1
ATOM 696 C C . ASN A 1 95 ? -10.508 0.526 1.276 1 89.19 95 ASN A C 1
ATOM 698 O O . ASN A 1 95 ? -11.055 0.281 0.2 1 89.19 95 ASN A O 1
ATOM 702 N N . LEU A 1 96 ? -9.312 0.104 1.518 1 85.31 96 LEU A N 1
ATOM 703 C CA . LEU A 1 96 ? -8.484 -0.703 0.634 1 85.31 96 LEU A CA 1
ATOM 704 C C . LEU A 1 96 ? -8.305 -0.022 -0.719 1 85.31 96 LEU A C 1
ATOM 706 O O . LEU A 1 96 ? -8.578 -0.624 -1.762 1 85.31 96 LEU A O 1
ATOM 710 N N . LYS A 1 97 ? -7.805 1.257 -0.659 1 87.44 97 LYS A N 1
ATOM 711 C CA . LYS A 1 97 ? -7.566 2.076 -1.844 1 87.44 97 LYS A CA 1
ATOM 712 C C . LYS A 1 97 ? -6.258 2.848 -1.726 1 87.44 97 LYS A C 1
ATOM 714 O O . LYS A 1 97 ? -5.816 3.164 -0.619 1 87.44 97 LYS A O 1
ATOM 719 N N . VAL A 1 98 ? -5.691 3.084 -2.852 1 88.75 98 VAL A N 1
ATOM 720 C CA . VAL A 1 98 ? -4.648 4.105 -2.896 1 88.75 98 VAL A CA 1
ATOM 721 C C . VAL A 1 98 ? -5.285 5.492 -2.951 1 88.75 98 VAL A C 1
ATOM 723 O O . VAL A 1 98 ? -5.605 5.992 -4.031 1 88.75 98 VAL A O 1
ATOM 726 N N . GLN A 1 99 ? -5.379 6.047 -1.796 1 90.88 99 GLN A N 1
ATOM 727 C CA . GLN A 1 99 ? -5.98 7.367 -1.664 1 90.88 99 GLN A CA 1
ATOM 728 C C . GLN A 1 99 ? -5.75 7.941 -0.268 1 90.88 99 GLN A C 1
ATOM 730 O O . GLN A 1 99 ? -5.539 7.191 0.688 1 90.88 99 GLN A O 1
ATOM 735 N N . ASP A 1 100 ? -5.742 9.242 -0.189 1 92.12 100 ASP A N 1
ATOM 736 C CA . ASP A 1 100 ? -5.77 9.906 1.114 1 92.12 100 ASP A CA 1
ATOM 737 C C . ASP A 1 100 ? -7.062 9.586 1.862 1 92.12 100 ASP A C 1
ATOM 739 O O . ASP A 1 100 ? -8.148 9.625 1.281 1 92.12 100 ASP A O 1
ATOM 743 N N . PRO A 1 101 ? -6.977 9.242 3.139 1 91.44 101 PRO A N 1
ATOM 744 C CA . PRO A 1 101 ? -8.18 8.82 3.85 1 91.44 101 PRO A CA 1
ATOM 745 C C . PRO A 1 101 ? -9.18 9.953 4.047 1 91.44 101 PRO A C 1
ATOM 747 O O . PRO A 1 101 ? -10.352 9.711 4.344 1 91.44 101 PRO A O 1
ATOM 750 N N . TYR A 1 102 ? -8.703 11.203 3.977 1 90.62 102 TYR A N 1
ATOM 751 C CA . TYR A 1 102 ? -9.602 12.344 4.113 1 90.62 102 TYR A CA 1
ATOM 752 C C . TYR A 1 102 ? -9.93 12.945 2.752 1 90.62 102 TYR A C 1
ATOM 754 O O . TYR A 1 102 ? -11.094 13.242 2.457 1 90.62 102 TYR A O 1
ATOM 762 N N . ASP A 1 103 ? -8.922 13.109 1.944 1 88.81 103 ASP A N 1
ATOM 763 C CA . ASP A 1 103 ? -9.148 13.68 0.622 1 88.81 103 ASP A CA 1
ATOM 764 C C . ASP A 1 103 ? -9.477 12.594 -0.398 1 88.81 103 ASP A C 1
ATOM 766 O O . ASP A 1 103 ? -8.672 12.297 -1.282 1 88.81 103 ASP A O 1
ATOM 770 N N . GLN A 1 104 ? -10.672 12.148 -0.387 1 85 104 GLN A N 1
ATOM 771 C CA . GLN A 1 104 ? -11.141 11.039 -1.211 1 85 104 GLN A CA 1
ATOM 772 C C . GLN A 1 104 ? -11.82 11.547 -2.482 1 85 104 GLN A C 1
ATOM 774 O O . GLN A 1 104 ? -12.516 10.797 -3.162 1 85 104 GLN A O 1
ATOM 779 N N . GLY A 1 105 ? -11.547 12.734 -2.729 1 77.94 105 GLY A N 1
ATOM 780 C CA . GLY A 1 105 ? -12.25 13.359 -3.834 1 77.94 105 GLY A CA 1
ATOM 781 C C . GLY A 1 105 ? -13.531 14.047 -3.406 1 77.94 105 GLY A C 1
ATOM 782 O O . GLY A 1 105 ? -13.656 14.484 -2.26 1 77.94 105 GLY A O 1
ATOM 783 N N . GLY A 1 106 ? -14.406 14.359 -4.496 1 67.06 106 GLY A N 1
ATOM 784 C CA . GLY A 1 106 ? -15.672 15.023 -4.23 1 67.06 106 GLY A CA 1
ATOM 785 C C . GLY A 1 106 ? -15.602 16.531 -4.391 1 67.06 106 GLY A C 1
ATOM 786 O O . GLY A 1 106 ? -14.555 17.062 -4.754 1 67.06 106 GLY A O 1
ATOM 787 N N . PHE A 1 107 ? -16.766 17.094 -4.176 1 57.38 107 PHE A N 1
ATOM 788 C CA . PHE A 1 107 ? -16.938 18.547 -4.309 1 57.38 107 PHE A CA 1
ATOM 789 C C . PHE A 1 107 ? -16.391 19.031 -5.641 1 57.38 107 PHE A C 1
ATOM 791 O O . PHE A 1 107 ? -15.617 20 -5.68 1 57.38 107 PHE A O 1
ATOM 798 N N . GLY A 1 108 ? -16.656 18.312 -6.629 1 57.88 108 GLY A N 1
ATOM 799 C CA . GLY A 1 108 ? -16.312 18.734 -7.98 1 57.88 108 GLY A CA 1
ATOM 800 C C . GLY A 1 108 ? -14.984 18.188 -8.453 1 57.88 108 GLY A C 1
ATOM 801 O O . GLY A 1 108 ? -14.508 18.547 -9.539 1 57.88 108 GLY A O 1
ATOM 802 N N . ARG A 1 109 ? -14.297 17.5 -7.535 1 61.38 109 ARG A N 1
ATOM 803 C CA . ARG A 1 109 ? -13.055 16.875 -7.977 1 61.38 109 ARG A CA 1
ATOM 804 C C . ARG A 1 109 ? -13.258 15.375 -8.234 1 61.38 109 ARG A C 1
ATOM 806 O O . ARG A 1 109 ? -13.906 14.688 -7.445 1 61.38 109 ARG A O 1
ATOM 813 N N . ASP A 1 110 ? -13.07 15.047 -9.359 1 57.5 110 ASP A N 1
ATOM 814 C CA . ASP A 1 110 ? -13.242 13.656 -9.766 1 57.5 110 ASP A CA 1
ATOM 815 C C . ASP A 1 110 ? -12.227 12.75 -9.062 1 57.5 110 ASP A C 1
ATOM 817 O O . ASP A 1 110 ? -12.508 11.586 -8.789 1 57.5 110 ASP A O 1
ATOM 821 N N . ASP A 1 111 ? -11.023 13.477 -8.672 1 63.94 111 ASP A N 1
ATOM 822 C CA . ASP A 1 111 ? -9.984 12.477 -8.438 1 63.94 111 ASP A CA 1
ATOM 823 C C . ASP A 1 111 ? -9.531 12.477 -6.984 1 63.94 111 ASP A C 1
ATOM 825 O O . ASP A 1 111 ? -9.469 13.531 -6.348 1 63.94 111 ASP A O 1
ATOM 829 N N . GLU A 1 112 ? -9.477 11.328 -6.375 1 69.62 112 GLU A N 1
ATOM 830 C CA . GLU A 1 112 ? -8.828 11.055 -5.094 1 69.62 112 GLU A CA 1
ATOM 831 C C . GLU A 1 112 ? -7.355 11.453 -5.129 1 69.62 112 GLU A C 1
ATOM 833 O O . GLU A 1 112 ? -6.73 11.461 -6.191 1 69.62 112 GLU A O 1
ATOM 838 N N . GLU A 1 113 ? -6.977 12.047 -3.957 1 78.44 113 GLU A N 1
ATOM 839 C CA . GLU A 1 113 ? -5.535 12.227 -3.838 1 78.44 113 GLU A CA 1
ATOM 840 C C . GLU A 1 113 ? -4.82 10.875 -3.744 1 78.44 113 GLU A C 1
ATOM 842 O O . GLU A 1 113 ? -4.934 10.18 -2.738 1 78.44 113 GLU A O 1
ATOM 847 N N . ASN A 1 114 ? -4.121 10.609 -4.727 1 83.06 114 ASN A N 1
ATOM 848 C CA . ASN A 1 114 ? -3.443 9.312 -4.773 1 83.06 114 ASN A CA 1
ATOM 849 C C . ASN A 1 114 ? -1.93 9.477 -4.668 1 83.06 114 ASN A C 1
ATOM 851 O O . ASN A 1 114 ? -1.187 8.508 -4.84 1 83.06 114 ASN A O 1
ATOM 855 N N . VAL A 1 115 ? -1.49 10.703 -4.453 1 87.69 115 VAL A N 1
ATOM 856 C CA . VAL A 1 115 ? -0.093 11.016 -4.164 1 87.69 115 VAL A CA 1
ATOM 857 C C . VAL A 1 115 ? -0.008 11.938 -2.953 1 87.69 115 VAL A C 1
ATOM 859 O O . VAL A 1 115 ? -0.712 12.953 -2.887 1 87.69 115 VAL A O 1
ATOM 862 N N . ARG A 1 116 ? 0.772 11.586 -2.047 1 92.94 116 ARG A N 1
ATOM 863 C CA . ARG A 1 116 ? 0.94 12.414 -0.856 1 92.94 116 ARG A CA 1
ATOM 864 C C . ARG A 1 116 ? 2.064 13.422 -1.047 1 92.94 116 ARG A C 1
ATOM 866 O O . ARG A 1 116 ? 1.898 14.609 -0.749 1 92.94 116 ARG A O 1
ATOM 873 N N . VAL A 1 117 ? 3.188 12.898 -1.46 1 94.12 117 VAL A N 1
ATOM 874 C CA . VAL A 1 117 ? 4.371 13.711 -1.736 1 94.12 117 VAL A CA 1
ATOM 875 C C . VAL A 1 117 ? 4.988 13.289 -3.066 1 94.12 117 VAL A C 1
ATOM 877 O O . VAL A 1 117 ? 5.059 12.094 -3.375 1 94.12 117 VAL A O 1
ATOM 880 N N . ALA A 1 118 ? 5.312 14.203 -3.859 1 94.25 118 ALA A N 1
ATOM 881 C CA . ALA A 1 118 ? 6.086 14.031 -5.086 1 94.25 118 ALA A CA 1
ATOM 882 C C . ALA A 1 118 ? 6.926 15.266 -5.383 1 94.25 118 ALA A C 1
ATOM 884 O O . ALA A 1 118 ? 6.414 16.266 -5.883 1 94.25 118 ALA A O 1
ATOM 885 N N . LEU A 1 119 ? 8.266 15.117 -5.074 1 95.62 119 LEU A N 1
ATOM 886 C CA . LEU A 1 119 ? 9.062 16.328 -5.227 1 95.62 119 LEU A CA 1
ATOM 887 C C . LEU A 1 119 ? 10.5 15.984 -5.613 1 95.62 119 LEU A C 1
ATOM 889 O O . LEU A 1 119 ? 10.938 14.844 -5.445 1 95.62 119 LEU A O 1
ATOM 893 N N . ILE A 1 120 ? 11.133 16.953 -6.254 1 96 120 ILE A N 1
ATOM 894 C CA . ILE A 1 120 ? 12.562 16.969 -6.512 1 96 120 ILE A CA 1
ATOM 895 C C . ILE A 1 120 ? 13.18 18.25 -5.957 1 96 120 ILE A C 1
ATOM 897 O O . ILE A 1 120 ? 12.484 19.266 -5.793 1 96 120 ILE A O 1
ATOM 901 N N . GLY A 1 121 ? 14.438 18.141 -5.621 1 97.19 121 GLY A N 1
ATOM 902 C CA . GLY A 1 121 ? 15.062 19.328 -5.074 1 97.19 121 GLY A CA 1
ATOM 903 C C . GLY A 1 121 ? 16.578 19.266 -5.082 1 97.19 121 GLY A C 1
ATOM 904 O O . GLY A 1 121 ? 17.172 18.281 -5.543 1 97.19 121 GLY A O 1
ATOM 905 N N . VAL A 1 122 ? 17.109 20.375 -4.727 1 97.44 122 VAL A N 1
ATOM 906 C CA . VAL A 1 122 ? 18.562 20.531 -4.57 1 97.44 122 VAL A CA 1
ATOM 907 C C . VAL A 1 122 ? 18.859 21.234 -3.25 1 97.44 122 VAL A C 1
ATOM 909 O O . VAL A 1 122 ? 18.141 22.141 -2.834 1 97.44 122 VAL A O 1
ATOM 912 N N . ARG A 1 123 ? 19.938 20.766 -2.602 1 97.19 123 ARG A N 1
ATOM 913 C CA . ARG A 1 123 ? 20.328 21.422 -1.351 1 97.19 123 ARG A CA 1
ATOM 914 C C . ARG A 1 123 ? 21.844 21.5 -1.213 1 97.19 123 ARG A C 1
ATOM 916 O O . ARG A 1 123 ? 22.562 20.75 -1.868 1 97.19 123 ARG A O 1
ATOM 923 N N . GLY A 1 124 ? 22.266 22.453 -0.484 1 96.81 124 GLY A N 1
ATOM 924 C CA . GLY A 1 124 ? 23.641 22.797 -0.169 1 96.81 124 GLY A CA 1
ATOM 925 C C . GLY A 1 124 ? 23.766 23.891 0.871 1 96.81 124 GLY A C 1
ATOM 926 O O . GLY A 1 124 ? 22.859 24.109 1.669 1 96.81 124 GLY A O 1
ATOM 927 N N . ASP A 1 125 ? 24.891 24.531 0.856 1 96.06 125 ASP A N 1
ATOM 928 C CA . ASP A 1 125 ? 25.109 25.594 1.821 1 96.06 125 ASP A CA 1
ATOM 929 C C . ASP A 1 125 ? 24.125 26.75 1.609 1 96.06 125 ASP A C 1
ATOM 931 O O . ASP A 1 125 ? 23.875 27.531 2.527 1 96.06 125 ASP A O 1
ATOM 935 N N . PHE A 1 126 ? 23.578 26.812 0.466 1 97.31 126 PHE A N 1
ATOM 936 C CA . PHE A 1 126 ? 22.688 27.922 0.116 1 97.31 126 PHE A CA 1
ATOM 937 C C . PHE A 1 126 ? 21.266 27.641 0.619 1 97.31 126 PHE A C 1
ATOM 939 O O . PHE A 1 126 ? 20.406 28.516 0.569 1 97.31 126 PHE A O 1
ATOM 946 N N . GLY A 1 127 ? 21.078 26.484 1.094 1 98.25 127 GLY A N 1
ATOM 947 C CA . GLY A 1 127 ? 19.734 26.109 1.496 1 98.25 127 GLY A CA 1
ATOM 948 C C . GLY A 1 127 ? 19.141 25.016 0.635 1 98.25 127 GLY A C 1
ATOM 949 O O . GLY A 1 127 ? 19.875 24.172 0.11 1 98.25 127 GLY A O 1
ATOM 950 N N . THR A 1 128 ? 17.844 24.953 0.676 1 98.44 128 THR A N 1
ATOM 951 C CA . THR A 1 128 ? 17.141 23.922 -0.064 1 98.44 128 THR A CA 1
ATOM 952 C C . THR A 1 128 ? 16.094 24.531 -0.994 1 98.44 128 THR A C 1
ATOM 954 O O . THR A 1 128 ? 15.281 25.359 -0.569 1 98.44 128 THR A O 1
ATOM 957 N N . LEU A 1 129 ? 16.141 24.188 -2.234 1 98.69 129 LEU A N 1
ATOM 958 C CA . LEU A 1 129 ? 15.133 24.5 -3.234 1 98.69 129 LEU A CA 1
ATOM 959 C C . LEU A 1 129 ? 14.43 23.234 -3.703 1 98.69 129 LEU A C 1
ATOM 961 O O . LEU A 1 129 ? 15.086 22.25 -4.066 1 98.69 129 LEU A O 1
ATOM 965 N N . GLN A 1 130 ? 13.102 23.219 -3.631 1 97.94 130 GLN A N 1
ATOM 966 C CA . GLN A 1 130 ? 12.391 22.016 -4.043 1 97.94 130 GLN A CA 1
ATOM 967 C C . GLN A 1 130 ? 11.102 22.359 -4.793 1 97.94 130 GLN A C 1
ATOM 969 O O . GLN A 1 130 ? 10.562 23.453 -4.625 1 97.94 130 GLN A O 1
ATOM 974 N N . PHE A 1 131 ? 10.648 21.453 -5.648 1 97.94 131 PHE A N 1
ATOM 975 C CA . PHE A 1 131 ? 9.469 21.625 -6.488 1 97.94 131 PHE A CA 1
ATOM 976 C C . PHE A 1 131 ? 8.617 20.359 -6.5 1 97.94 131 PHE A C 1
ATOM 978 O O . PHE A 1 131 ? 9.148 19.25 -6.594 1 97.94 131 PHE A O 1
ATOM 985 N N . GLY A 1 132 ? 7.32 20.531 -6.336 1 97.12 132 GLY A N 1
ATOM 986 C CA . GLY A 1 132 ? 6.375 19.438 -6.426 1 97.12 132 GLY A CA 1
ATOM 987 C C . GLY A 1 132 ? 5.246 19.531 -5.418 1 97.12 132 GLY A C 1
ATOM 988 O O . GLY A 1 132 ? 4.875 20.625 -5 1 97.12 132 GLY A O 1
ATOM 989 N N . GLN A 1 133 ? 4.586 18.359 -5.211 1 96.12 133 GLN A N 1
ATOM 990 C CA . GLN A 1 133 ? 3.646 18.266 -4.098 1 96.12 133 GLN A CA 1
ATOM 991 C C . GLN A 1 133 ? 4.379 18.016 -2.781 1 96.12 133 GLN A C 1
ATOM 993 O O . GLN A 1 133 ? 5.102 17.031 -2.641 1 96.12 133 GLN A O 1
ATOM 998 N N . GLN A 1 134 ? 4.168 18.875 -1.889 1 96.5 134 GLN A N 1
ATOM 999 C CA . GLN A 1 134 ? 4.988 18.875 -0.684 1 96.5 134 GLN A CA 1
ATOM 1000 C C . GLN A 1 134 ? 4.223 19.453 0.501 1 96.5 134 GLN A C 1
ATOM 1002 O O . GLN A 1 134 ? 3.234 20.172 0.319 1 96.5 134 GLN A O 1
ATOM 1007 N N . TRP A 1 135 ? 4.738 19.094 1.737 1 97.31 135 TRP A N 1
ATOM 1008 C CA . TRP A 1 135 ? 4.254 19.781 2.932 1 97.31 135 TRP A CA 1
ATOM 1009 C C . TRP A 1 135 ? 4.602 21.266 2.891 1 97.31 135 TRP A C 1
ATOM 1011 O O . TRP A 1 135 ? 5.734 21.641 2.578 1 97.31 135 TRP A O 1
ATOM 1021 N N . MET A 1 136 ? 3.639 22.094 3.217 1 98.38 136 MET A N 1
ATOM 1022 C CA . MET A 1 136 ? 3.824 23.531 3.031 1 98.38 136 MET A CA 1
ATOM 1023 C C . MET A 1 136 ? 4.562 24.141 4.219 1 98.38 136 MET A C 1
ATOM 1025 O O . MET A 1 136 ? 4.344 23.734 5.363 1 98.38 136 MET A O 1
ATOM 1029 N N . PRO A 1 137 ? 5.332 25.172 3.939 1 98.75 137 PRO A N 1
ATOM 1030 C CA . PRO A 1 137 ? 6.133 25.797 4.996 1 98.75 137 PRO A CA 1
ATOM 1031 C C . PRO A 1 137 ? 5.285 26.312 6.156 1 98.75 137 PRO A C 1
ATOM 1033 O O . PRO A 1 137 ? 5.668 26.172 7.316 1 98.75 137 PRO A O 1
ATOM 1036 N N . TYR A 1 138 ? 4.188 26.938 5.867 1 98.81 138 TYR A N 1
ATOM 1037 C CA . TYR A 1 138 ? 3.35 27.484 6.922 1 98.81 138 TYR A CA 1
ATOM 1038 C C . TYR A 1 138 ? 2.865 26.406 7.867 1 98.81 138 TYR A C 1
ATOM 1040 O O . TYR A 1 138 ? 2.926 26.562 9.086 1 98.81 138 TYR A O 1
ATOM 1048 N N . TYR A 1 139 ? 2.363 25.328 7.34 1 98.25 139 TYR A N 1
ATOM 1049 C CA . TYR A 1 139 ? 1.94 24.234 8.203 1 98.25 139 TYR A CA 1
ATOM 1050 C C . TYR A 1 139 ? 3.092 23.75 9.078 1 98.25 139 TYR A C 1
ATOM 1052 O O . TYR A 1 139 ? 2.918 23.547 10.281 1 98.25 139 TYR A O 1
ATOM 1060 N N . ASN A 1 140 ? 4.219 23.484 8.438 1 98.25 140 ASN A N 1
ATOM 1061 C CA . ASN A 1 140 ? 5.383 22.953 9.133 1 98.25 140 ASN A CA 1
ATOM 1062 C C . ASN A 1 140 ? 5.797 23.828 10.305 1 98.25 140 ASN A C 1
ATOM 1064 O O . ASN A 1 140 ? 6.148 23.328 11.375 1 98.25 140 ASN A O 1
ATOM 1068 N N . ALA A 1 141 ? 5.746 25.078 10.102 1 98.62 141 ALA A N 1
ATOM 1069 C CA . ALA A 1 141 ? 6.285 26 11.094 1 98.62 141 ALA A CA 1
ATOM 1070 C C . ALA A 1 141 ? 5.242 26.344 12.156 1 98.62 141 ALA A C 1
ATOM 1072 O O . ALA A 1 141 ? 5.582 26.609 13.305 1 98.62 141 ALA A O 1
ATOM 1073 N N . ILE A 1 142 ? 3.975 26.375 11.727 1 98.75 142 ILE A N 1
ATOM 1074 C CA . ILE A 1 142 ? 2.961 26.969 12.594 1 98.75 142 ILE A CA 1
ATOM 1075 C C . ILE A 1 142 ? 2.072 25.859 13.172 1 98.75 142 ILE A C 1
ATOM 1077 O O . ILE A 1 142 ? 1.873 25.797 14.383 1 98.75 142 ILE A O 1
ATOM 1081 N N . SER A 1 143 ? 1.58 24.969 12.359 1 98.12 143 SER A N 1
ATOM 1082 C CA . SER A 1 143 ? 0.535 24.047 12.781 1 98.12 143 SER A CA 1
ATOM 1083 C C . SER A 1 143 ? 1.131 22.75 13.336 1 98.12 143 SER A C 1
ATOM 1085 O O . SER A 1 143 ? 0.599 22.172 14.281 1 98.12 143 SER A O 1
ATOM 1087 N N . TYR A 1 144 ? 2.232 22.281 12.781 1 97.19 144 TYR A N 1
ATOM 1088 C CA . TYR A 1 144 ? 2.785 20.969 13.055 1 97.19 144 TYR A CA 1
ATOM 1089 C C . TYR A 1 144 ? 3.176 20.828 14.523 1 97.19 144 TYR A C 1
ATOM 1091 O O . TYR A 1 144 ? 3.016 19.766 15.117 1 97.19 144 TYR A O 1
ATOM 1099 N N . PRO A 1 145 ? 3.709 21.844 15.156 1 97.75 145 PRO A N 1
ATOM 1100 C CA . PRO A 1 145 ? 4.203 21.688 16.531 1 97.75 145 PRO A CA 1
ATOM 1101 C C . PRO A 1 145 ? 3.117 21.234 17.5 1 97.75 145 PRO A C 1
ATOM 1103 O O . PRO A 1 145 ? 3.426 20.703 18.578 1 97.75 145 PRO A O 1
ATOM 1106 N N . VAL A 1 146 ? 1.89 21.438 17.141 1 98 146 VAL A N 1
ATOM 1107 C CA . VAL A 1 146 ? 0.833 21.047 18.078 1 98 146 VAL A CA 1
ATOM 1108 C C . VAL A 1 146 ? 0.061 19.859 17.516 1 98 146 VAL A C 1
ATOM 1110 O O . VAL A 1 146 ? -0.917 19.406 18.125 1 98 146 VAL A O 1
ATOM 1113 N N . ASP A 1 147 ? 0.352 19.312 16.344 1 96.5 147 ASP A N 1
ATOM 1114 C CA . ASP A 1 147 ? -0.299 18.172 15.703 1 96.5 147 ASP A CA 1
ATOM 1115 C C . ASP A 1 147 ? 0.46 16.875 15.977 1 96.5 147 ASP A C 1
ATOM 1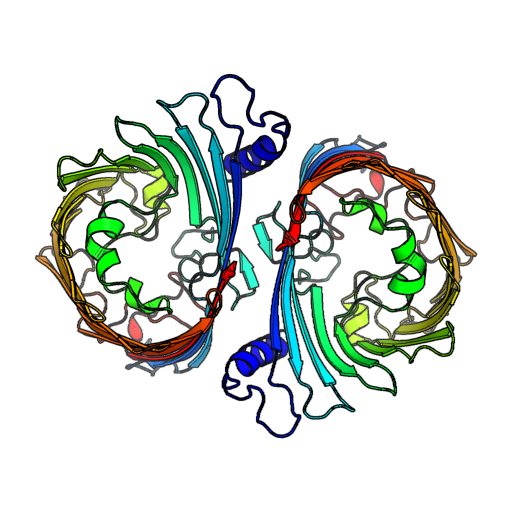117 O O . ASP A 1 147 ? 1.161 16.359 15.102 1 96.5 147 ASP A O 1
ATOM 1121 N N . MET A 1 148 ? 0.284 16.312 17.156 1 95.81 148 MET A N 1
ATOM 1122 C CA . MET A 1 148 ? 1.203 15.273 17.609 1 95.81 148 MET A CA 1
ATOM 1123 C C . MET A 1 148 ? 0.449 13.992 17.938 1 95.81 148 MET A C 1
ATOM 1125 O O . MET A 1 148 ? 0.953 13.148 18.672 1 95.81 148 MET A O 1
ATOM 1129 N N . PHE A 1 149 ? -0.751 13.789 17.422 1 97.38 149 PHE A N 1
ATOM 1130 C CA . PHE A 1 149 ? -1.526 12.594 17.734 1 97.38 149 PHE A CA 1
ATOM 1131 C C . PHE A 1 149 ? -1.409 11.562 16.625 1 97.38 149 PHE A C 1
ATOM 1133 O O . PHE A 1 149 ? -0.884 11.867 15.547 1 97.38 149 PHE A O 1
ATOM 1140 N N . SER A 1 150 ? -1.822 10.344 16.922 1 95.25 150 SER A N 1
ATOM 1141 C CA . SER A 1 150 ? -1.694 9.234 15.984 1 95.25 150 SER A CA 1
ATOM 1142 C C . SER A 1 150 ? -2.873 9.188 15.016 1 95.25 150 SER A C 1
ATOM 1144 O O . SER A 1 150 ? -2.723 8.781 13.859 1 95.25 150 SER A O 1
ATOM 1146 N N . THR A 1 151 ? -4.043 9.523 15.445 1 95.44 151 THR A N 1
ATOM 1147 C CA . THR A 1 151 ? -5.184 9.625 14.539 1 95.44 151 THR A CA 1
ATOM 1148 C C . THR A 1 151 ? -5.098 10.898 13.703 1 95.44 151 THR A C 1
ATOM 1150 O O . THR A 1 151 ? -4.254 11.758 13.961 1 95.44 151 THR A O 1
ATOM 1153 N N . TYR A 1 152 ? -5.938 10.992 12.641 1 89 152 TYR A N 1
ATOM 1154 C CA . TYR A 1 152 ? -5.82 12.18 11.805 1 89 152 TYR A CA 1
ATOM 1155 C C . TYR A 1 152 ? -6.609 13.344 12.391 1 89 152 TYR A C 1
ATOM 1157 O O . TYR A 1 152 ? -6.527 14.469 11.906 1 89 152 TYR A O 1
ATOM 1165 N N . TYR A 1 153 ? -7.223 13.234 13.492 1 93.25 153 TYR A N 1
ATOM 1166 C CA . TYR A 1 153 ? -8.188 14.219 13.977 1 93.25 153 TYR A CA 1
ATOM 1167 C C . TYR A 1 153 ? -7.492 15.523 14.352 1 93.25 153 TYR A C 1
ATOM 1169 O O . TYR A 1 153 ? -8.008 16.609 14.07 1 93.25 153 TYR A O 1
ATOM 1177 N N . SER A 1 154 ? -6.371 15.43 14.977 1 84.69 154 SER A N 1
ATOM 1178 C CA . SER A 1 154 ? -5.734 16.656 15.461 1 84.69 154 SER A CA 1
ATOM 1179 C C . SER A 1 154 ? -5.324 17.562 14.305 1 84.69 154 SER A C 1
ATOM 1181 O O . SER A 1 154 ? -5.207 18.781 14.477 1 84.69 154 SER A O 1
ATOM 1183 N N . GLY A 1 155 ? -5.148 17.016 13.219 1 87.75 155 GLY A N 1
ATOM 1184 C CA . GLY A 1 155 ? -4.68 17.797 12.078 1 87.75 155 GLY A CA 1
ATOM 1185 C C . GLY A 1 155 ? -5.695 18.797 11.586 1 87.75 155 GLY A C 1
ATOM 1186 O O . GLY A 1 155 ? -5.355 19.719 10.828 1 87.75 155 GLY A O 1
ATOM 1187 N N . PHE A 1 156 ? -6.848 18.688 12.078 1 89.38 156 PHE A N 1
ATOM 1188 C CA . PHE A 1 156 ? -7.902 19.562 11.57 1 89.38 156 PHE A CA 1
ATOM 1189 C C . PHE A 1 156 ? -8.094 20.766 12.492 1 89.38 156 PHE A C 1
ATOM 1191 O O . PHE A 1 156 ? -8.828 21.688 12.164 1 89.38 156 PHE A O 1
ATOM 1198 N N . ALA A 1 157 ? -7.387 20.859 13.57 1 95.38 157 ALA A N 1
ATOM 1199 C CA . ALA A 1 157 ? -7.453 22.016 14.461 1 95.38 157 ALA A CA 1
ATOM 1200 C C . ALA A 1 157 ? -6.531 23.125 13.977 1 95.38 157 ALA A C 1
ATOM 1202 O O . ALA A 1 157 ? -5.707 23.641 14.734 1 95.38 157 ALA A O 1
ATOM 1203 N N . THR A 1 158 ? -6.668 23.531 12.766 1 97.56 158 THR A N 1
ATOM 1204 C CA . THR A 1 158 ? -5.871 24.562 12.102 1 97.56 158 THR A CA 1
ATOM 1205 C C . THR A 1 158 ? -6.578 25.062 10.852 1 97.56 158 THR A C 1
ATOM 1207 O O . THR A 1 158 ? -7.523 24.438 10.367 1 97.56 158 THR A O 1
ATOM 1210 N N . TYR A 1 159 ? -6.191 26.266 10.422 1 97.88 159 TYR A N 1
ATOM 1211 C CA . TYR A 1 159 ? -6.668 26.797 9.148 1 97.88 159 TYR A CA 1
ATOM 1212 C C . TYR A 1 159 ? -5.707 26.438 8.023 1 97.88 159 TYR A C 1
ATOM 1214 O O . TYR A 1 159 ? -6.02 26.641 6.844 1 97.88 159 TYR A O 1
ATOM 1222 N N . ALA A 1 160 ? -4.598 25.828 8.32 1 96.81 160 ALA A N 1
ATOM 1223 C CA . ALA A 1 160 ? -3.506 25.609 7.371 1 96.81 160 ALA A CA 1
ATOM 1224 C C . ALA A 1 160 ? -3.85 24.516 6.367 1 96.81 160 ALA A C 1
ATOM 1226 O O . ALA A 1 160 ? -4.535 23.547 6.707 1 96.81 160 ALA A O 1
ATOM 1227 N N . VAL A 1 161 ? -3.395 24.75 5.156 1 95.38 161 VAL A N 1
ATOM 1228 C CA . VAL A 1 161 ? -3.359 23.656 4.195 1 95.38 161 VAL A CA 1
ATOM 1229 C C . VAL A 1 161 ? -2.127 22.781 4.441 1 95.38 161 VAL A C 1
ATOM 1231 O O . VAL A 1 161 ? -1.104 23.266 4.93 1 95.38 161 VAL A O 1
ATOM 1234 N N . PHE A 1 162 ? -2.223 21.531 4.145 1 94.31 162 PHE A N 1
ATOM 1235 C CA . PHE A 1 162 ? -1.142 20.609 4.453 1 94.31 162 PHE A CA 1
ATOM 1236 C C . PHE A 1 162 ? -0.173 20.5 3.279 1 94.31 162 PHE A C 1
ATOM 1238 O O . PHE A 1 162 ? 0.924 21.062 3.318 1 94.31 162 PHE A O 1
ATOM 1245 N N . ARG A 1 163 ? -0.61 19.859 2.234 1 95.62 163 ARG A N 1
ATOM 1246 C CA . ARG A 1 163 ? 0.216 19.672 1.047 1 95.62 163 ARG A CA 1
ATOM 1247 C C . ARG A 1 163 ? -0.43 20.312 -0.176 1 95.62 163 ARG A C 1
ATOM 1249 O O . ARG A 1 163 ? -1.653 20.297 -0.325 1 95.62 163 ARG A O 1
ATOM 1256 N N . VAL A 1 164 ? 0.412 20.875 -1.031 1 96.06 164 VAL A N 1
ATOM 1257 C CA . VAL A 1 164 ? -0.056 21.469 -2.279 1 96.06 164 VAL A CA 1
ATOM 1258 C C . VAL A 1 164 ? 0.877 21.078 -3.422 1 96.06 164 VAL A C 1
ATOM 1260 O O . VAL A 1 164 ? 2.1 21.141 -3.283 1 96.06 164 VAL A O 1
ATOM 1263 N N . ARG A 1 165 ? 0.298 20.609 -4.512 1 94.5 165 ARG A N 1
ATOM 1264 C CA . ARG A 1 165 ? 1.09 20.266 -5.688 1 94.5 165 ARG A CA 1
ATOM 1265 C C . ARG A 1 165 ? 1.48 21.516 -6.469 1 94.5 165 ARG A C 1
ATOM 1267 O O . ARG A 1 165 ? 0.99 22.609 -6.18 1 94.5 165 ARG A O 1
ATOM 1274 N N . ASP A 1 166 ? 2.393 21.344 -7.406 1 96.44 166 ASP A N 1
ATOM 1275 C CA . ASP A 1 166 ? 2.881 22.438 -8.234 1 96.44 166 ASP A CA 1
ATOM 1276 C C . ASP A 1 166 ? 3.373 23.609 -7.383 1 96.44 166 ASP A C 1
ATOM 1278 O O . ASP A 1 166 ? 2.975 24.75 -7.598 1 96.44 166 ASP A O 1
ATOM 1282 N N . THR A 1 167 ? 4.168 23.297 -6.383 1 98.31 167 THR A N 1
ATOM 1283 C CA . THR A 1 167 ? 4.719 24.266 -5.445 1 98.31 167 THR A CA 1
ATOM 1284 C C . THR A 1 167 ? 6.238 24.328 -5.543 1 98.31 167 THR A C 1
ATOM 1286 O O . THR A 1 167 ? 6.898 23.281 -5.59 1 98.31 167 THR A O 1
ATOM 1289 N N . VAL A 1 168 ? 6.762 25.516 -5.672 1 98.75 168 VAL A N 1
ATOM 1290 C CA . VAL A 1 168 ? 8.188 25.75 -5.434 1 98.75 168 VAL A CA 1
ATOM 1291 C C . VAL A 1 168 ? 8.391 26.297 -4.027 1 98.75 168 VAL A C 1
ATOM 1293 O O . VAL A 1 168 ? 7.66 27.188 -3.59 1 98.75 168 VAL A O 1
ATOM 1296 N N . ALA A 1 169 ? 9.328 25.75 -3.297 1 98.88 169 ALA A N 1
ATOM 1297 C CA . ALA A 1 169 ? 9.633 26.234 -1.952 1 98.88 169 ALA A CA 1
ATOM 1298 C C . ALA A 1 169 ? 11.133 26.375 -1.746 1 98.88 169 ALA A C 1
ATOM 1300 O O . ALA A 1 169 ? 11.922 25.609 -2.301 1 98.88 169 ALA A O 1
ATOM 1301 N N . TYR A 1 170 ? 11.5 27.391 -1.052 1 98.88 170 TYR A N 1
ATOM 1302 C CA . TYR A 1 170 ? 12.875 27.625 -0.623 1 98.88 170 TYR A CA 1
ATOM 1303 C C . TYR A 1 170 ? 12.977 27.641 0.898 1 98.88 170 TYR A C 1
ATOM 1305 O O . TYR A 1 170 ? 12.164 28.281 1.571 1 98.88 170 TYR A O 1
ATOM 1313 N N . TYR A 1 171 ? 13.914 26.922 1.416 1 98.75 171 TYR A N 1
ATOM 1314 C CA . TYR A 1 171 ? 14.297 26.938 2.824 1 98.75 171 TYR A CA 1
ATOM 1315 C C . TYR A 1 171 ? 15.719 27.469 2.998 1 98.75 171 TYR A C 1
ATOM 1317 O O . TYR A 1 171 ? 16.656 26.938 2.41 1 98.75 171 TYR A O 1
ATOM 1325 N N . SER A 1 172 ? 15.906 28.359 3.867 1 98.56 172 SER A N 1
ATOM 1326 C CA . SER A 1 172 ? 17.219 28.953 4.062 1 98.56 172 SER A CA 1
ATOM 1327 C C . SER A 1 172 ? 18.109 28.062 4.918 1 98.56 172 SER A C 1
ATOM 1329 O O . SER A 1 172 ? 17.641 27.156 5.594 1 98.56 172 SER A O 1
ATOM 1331 N N . PRO A 1 173 ? 19.375 28.359 4.828 1 97.44 173 PRO A N 1
ATOM 1332 C CA . PRO A 1 173 ? 20.234 27.797 5.875 1 97.44 173 PRO A CA 1
ATOM 1333 C C . PRO A 1 173 ? 19.891 28.312 7.266 1 97.44 173 PRO A C 1
ATOM 1335 O O . PRO A 1 173 ? 19.031 29.188 7.406 1 97.44 173 PRO A O 1
ATOM 1338 N N . ASP A 1 174 ? 20.531 27.688 8.172 1 96.62 174 ASP A N 1
ATOM 1339 C CA . ASP A 1 174 ? 20.406 28.141 9.555 1 96.62 174 ASP A CA 1
ATOM 1340 C C . ASP A 1 174 ? 21.375 29.281 9.844 1 96.62 174 ASP A C 1
ATOM 1342 O O . ASP A 1 174 ? 22.594 29.125 9.672 1 96.62 174 ASP A O 1
ATOM 1346 N N . PHE A 1 175 ? 20.891 30.406 10.219 1 97.62 175 PHE A N 1
ATOM 1347 C CA . PHE A 1 175 ? 21.703 31.547 10.617 1 97.62 175 PHE A CA 1
ATOM 1348 C C . PHE A 1 175 ? 21.672 31.719 12.133 1 97.62 175 PHE A C 1
ATOM 1350 O O . PHE A 1 175 ? 21.047 32.656 12.641 1 97.62 175 PHE A O 1
ATOM 1357 N N . HIS A 1 176 ? 22.453 30.906 12.844 1 96.88 176 HIS A N 1
ATOM 1358 C CA . HIS A 1 176 ? 22.531 30.938 14.305 1 96.88 176 HIS A CA 1
ATOM 1359 C C . HIS A 1 176 ? 21.156 30.797 14.938 1 96.88 176 HIS A C 1
ATOM 1361 O O . HIS A 1 176 ? 20.766 31.594 15.789 1 96.88 176 HIS A O 1
ATOM 1367 N N . GLY A 1 177 ? 20.375 29.844 14.406 1 97 177 GLY A N 1
ATOM 1368 C CA . GLY A 1 177 ? 19.078 29.547 14.961 1 97 177 GLY A CA 1
ATOM 1369 C C . GLY A 1 177 ? 17.922 30.125 14.156 1 97 177 GLY A C 1
ATOM 1370 O O . GLY A 1 177 ? 16.781 29.719 14.312 1 97 177 GLY A O 1
ATOM 1371 N N . LEU A 1 178 ? 18.25 31.125 13.398 1 98.44 178 LEU A N 1
ATOM 1372 C CA . LEU A 1 178 ? 17.219 31.781 12.586 1 98.44 178 LEU A CA 1
ATOM 1373 C C . LEU A 1 178 ? 17.172 31.172 11.188 1 98.44 178 LEU A C 1
ATOM 1375 O O . LEU A 1 178 ? 18.219 30.984 10.555 1 98.44 178 LEU A O 1
ATOM 1379 N N . SER A 1 179 ? 16.016 30.812 10.711 1 98.56 179 SER A N 1
ATOM 1380 C CA . SER A 1 179 ? 15.828 30.328 9.344 1 98.56 179 SER A CA 1
ATOM 1381 C C . SER A 1 179 ? 14.516 30.844 8.758 1 98.56 179 SER A C 1
ATOM 1383 O O . SER A 1 179 ? 13.641 31.312 9.5 1 98.56 179 SER A O 1
ATOM 1385 N N . PHE A 1 180 ? 14.43 30.812 7.445 1 98.69 180 PHE A N 1
ATOM 1386 C CA . PHE A 1 180 ? 13.25 31.281 6.73 1 98.69 180 PHE A CA 1
ATOM 1387 C C . PHE A 1 180 ? 12.828 30.281 5.664 1 98.69 180 PHE A C 1
ATOM 1389 O O . PHE A 1 180 ? 13.641 29.469 5.199 1 98.69 180 PHE A O 1
ATOM 1396 N N . ALA A 1 181 ? 11.555 30.312 5.328 1 98.88 181 ALA A N 1
ATOM 1397 C CA . ALA A 1 181 ? 11.047 29.562 4.188 1 98.88 181 ALA A CA 1
ATOM 1398 C C . ALA A 1 181 ? 10.016 30.375 3.404 1 98.88 181 ALA A C 1
ATOM 1400 O O . ALA A 1 181 ? 9.297 31.188 3.975 1 98.88 181 ALA A O 1
ATOM 1401 N N . ALA A 1 182 ? 10.031 30.172 2.121 1 98.88 182 ALA A N 1
ATOM 1402 C CA . ALA A 1 182 ? 9.07 30.797 1.211 1 98.88 182 ALA A CA 1
ATOM 1403 C C . ALA A 1 182 ? 8.562 29.797 0.181 1 98.88 182 ALA A C 1
ATOM 1405 O O . ALA A 1 182 ? 9.297 28.891 -0.235 1 98.88 182 ALA A O 1
ATOM 1406 N N . SER A 1 183 ? 7.309 30 -0.202 1 98.88 183 SER A N 1
ATOM 1407 C CA . SER A 1 183 ? 6.789 29.109 -1.235 1 98.88 183 SER A CA 1
ATOM 1408 C C . SER A 1 183 ? 5.812 29.844 -2.152 1 98.88 183 SER A C 1
ATOM 1410 O O . SER A 1 183 ? 5.223 30.859 -1.764 1 98.88 183 SER A O 1
ATOM 1412 N N . TYR A 1 184 ? 5.727 29.359 -3.357 1 98.88 184 TYR A N 1
ATOM 1413 C CA . TYR A 1 184 ? 4.754 29.75 -4.371 1 98.88 184 TYR A CA 1
ATOM 1414 C C . TYR A 1 184 ? 4.098 28.531 -5.004 1 98.88 184 TYR A C 1
ATOM 1416 O O . TYR A 1 184 ? 4.781 27.656 -5.551 1 98.88 184 TYR A O 1
ATOM 1424 N N . SER A 1 185 ? 2.814 28.469 -4.883 1 98.56 185 SER A N 1
ATOM 1425 C CA . SER A 1 185 ? 2.025 27.438 -5.547 1 98.56 185 SER A CA 1
ATOM 1426 C C . SER A 1 185 ? 1.24 28.016 -6.723 1 98.56 185 SER A C 1
ATOM 1428 O O . SER A 1 185 ? 0.484 28.984 -6.559 1 98.56 185 SER A O 1
ATOM 1430 N N . ASP A 1 186 ? 1.33 27.344 -7.773 1 97.44 186 ASP A N 1
ATOM 1431 C CA . ASP A 1 186 ? 0.577 27.75 -8.953 1 97.44 186 ASP A CA 1
ATOM 1432 C C . ASP A 1 186 ? -0.913 27.469 -8.781 1 97.44 186 ASP A C 1
ATOM 1434 O O . ASP A 1 186 ? -1.302 26.656 -7.949 1 97.44 186 ASP A O 1
ATOM 1438 N N . LYS A 1 187 ? -1.703 28.172 -9.555 1 95.88 187 LYS A N 1
ATOM 1439 C CA . LYS A 1 187 ? -3.152 28.016 -9.516 1 95.88 187 LYS A CA 1
ATOM 1440 C C . LYS A 1 187 ? -3.551 26.562 -9.773 1 95.88 187 LYS A C 1
ATOM 1442 O O . LYS A 1 187 ? -4.516 26.062 -9.188 1 95.88 187 LYS A O 1
ATOM 1447 N N . ARG A 1 188 ? -2.855 25.875 -10.641 1 92.81 188 ARG A N 1
ATOM 1448 C CA . ARG A 1 188 ? -3.164 24.5 -11 1 92.81 188 ARG A CA 1
ATOM 1449 C C . ARG A 1 188 ? -3.025 23.578 -9.789 1 92.81 188 ARG A C 1
ATOM 1451 O O . ARG A 1 188 ? -3.746 22.578 -9.672 1 92.81 188 ARG A O 1
ATOM 1458 N N . GLY A 1 189 ? -2.076 23.875 -8.945 1 93 189 GLY A N 1
ATOM 1459 C CA . GLY A 1 189 ? -1.872 23.094 -7.727 1 93 189 GLY A CA 1
ATOM 1460 C C . GLY A 1 189 ? -2.842 23.469 -6.621 1 93 189 GLY A C 1
ATOM 1461 O O . GLY A 1 189 ? -3.416 22.594 -5.973 1 93 189 GLY A O 1
ATOM 1462 N N . ASN A 1 190 ? -3.021 24.719 -6.422 1 94.81 190 ASN A N 1
ATOM 1463 C CA . ASN A 1 190 ? -3.848 25.203 -5.32 1 94.81 190 ASN A CA 1
ATOM 1464 C C . ASN A 1 190 ? -5.309 24.797 -5.496 1 94.81 190 ASN A C 1
ATOM 1466 O O . ASN A 1 190 ? -5.992 24.5 -4.52 1 94.81 190 ASN A O 1
ATOM 1470 N N . VAL A 1 191 ? -5.828 24.75 -6.703 1 91.81 191 VAL A N 1
ATOM 1471 C CA . VAL A 1 191 ? -7.223 24.406 -6.957 1 91.81 191 VAL A CA 1
ATOM 1472 C C . VAL A 1 191 ? -7.453 22.938 -6.641 1 91.81 191 VAL A C 1
ATOM 1474 O O . VAL A 1 191 ? -8.578 22.516 -6.355 1 91.81 191 VAL A O 1
ATOM 1477 N N . LYS A 1 192 ? -6.352 22.125 -6.645 1 88.75 192 LYS A N 1
ATOM 1478 C CA . LYS A 1 192 ? -6.457 20.688 -6.395 1 88.75 192 LYS A CA 1
ATOM 1479 C C . LYS A 1 192 ? -6.16 20.359 -4.934 1 88.75 192 LYS A C 1
ATOM 1481 O O . LYS A 1 192 ? -6.281 19.219 -4.516 1 88.75 192 LYS A O 1
ATOM 1486 N N . SER A 1 193 ? -5.738 21.359 -4.215 1 90.12 193 SER A N 1
ATOM 1487 C CA . SER A 1 193 ? -5.543 21.141 -2.783 1 90.12 193 SER A CA 1
ATOM 1488 C C . SER A 1 193 ? -6.875 21.016 -2.055 1 90.12 193 SER A C 1
ATOM 1490 O O . SER A 1 193 ? -7.938 21.125 -2.67 1 90.12 193 SER A O 1
ATOM 1492 N N . THR A 1 194 ? -6.785 20.734 -0.761 1 86.19 194 THR A N 1
ATOM 1493 C CA . THR A 1 194 ? -8.008 20.609 0.029 1 86.19 194 THR A CA 1
ATOM 1494 C C . THR A 1 194 ? -8.711 21.969 0.143 1 86.19 194 THR A C 1
ATOM 1496 O O . THR A 1 194 ? -9.891 22.031 0.5 1 86.19 194 THR A O 1
ATOM 1499 N N . SER A 1 195 ? -8.008 23.078 -0.133 1 87.5 195 SER A N 1
ATOM 1500 C CA . SER A 1 195 ? -8.609 24.406 -0.083 1 87.5 195 SER A CA 1
ATOM 1501 C C . SER A 1 195 ? -9.438 24.688 -1.334 1 87.5 195 SER A C 1
ATOM 1503 O O . SER A 1 195 ? -10.336 25.531 -1.314 1 87.5 195 SER A O 1
ATOM 1505 N N . ARG A 1 196 ? -9.078 24.172 -2.467 1 88.56 196 ARG A N 1
ATOM 1506 C CA . ARG A 1 196 ? -9.781 24.297 -3.74 1 88.56 196 ARG A CA 1
ATOM 1507 C C . ARG A 1 196 ? -9.859 25.75 -4.191 1 88.56 196 ARG A C 1
ATOM 1509 O O . ARG A 1 196 ? -10.922 26.219 -4.609 1 88.56 196 ARG A O 1
ATOM 1516 N N . ILE A 1 197 ? -8.773 26.422 -4.133 1 93.62 197 ILE A N 1
ATOM 1517 C CA . ILE A 1 197 ? -8.734 27.828 -4.504 1 93.62 197 ILE A CA 1
ATOM 1518 C C . ILE A 1 197 ? -8.133 27.984 -5.898 1 93.62 197 ILE A C 1
ATOM 1520 O O . ILE A 1 197 ? -7 27.547 -6.141 1 93.62 197 ILE A O 1
ATOM 1524 N N . ASP A 1 198 ? -8.914 28.594 -6.754 1 93.88 198 ASP A N 1
ATOM 1525 C CA . ASP A 1 198 ? -8.5 28.766 -8.148 1 93.88 198 ASP A CA 1
ATOM 1526 C C . ASP A 1 198 ? -7.652 30.031 -8.305 1 93.88 198 ASP A C 1
ATOM 1528 O O . ASP A 1 198 ? -8.031 30.953 -9.023 1 93.88 198 ASP A O 1
ATOM 1532 N N . ASP A 1 199 ? -6.566 30.109 -7.637 1 97.44 199 ASP A N 1
ATOM 1533 C CA . ASP A 1 199 ? -5.566 31.172 -7.672 1 97.44 199 ASP A CA 1
ATOM 1534 C C . ASP A 1 199 ? -4.234 30.703 -7.105 1 97.44 199 ASP A C 1
ATOM 1536 O O . ASP A 1 199 ? -4.148 29.609 -6.543 1 97.44 199 ASP A O 1
ATOM 1540 N N . SER A 1 200 ? -3.217 31.516 -7.344 1 98.12 200 SER A N 1
ATOM 1541 C CA . SER A 1 200 ? -1.915 31.156 -6.789 1 98.12 200 SER A CA 1
ATOM 1542 C C . SER A 1 200 ? -1.877 31.375 -5.281 1 98.12 200 SER A C 1
ATOM 1544 O O . SER A 1 200 ? -2.711 32.094 -4.73 1 98.12 200 SER A O 1
ATOM 1546 N N . ARG A 1 201 ? -0.942 30.688 -4.629 1 98.62 201 ARG A N 1
ATOM 1547 C CA . ARG A 1 201 ? -0.768 30.734 -3.182 1 98.62 201 ARG A CA 1
ATOM 1548 C C . ARG A 1 201 ? 0.688 31 -2.814 1 98.62 201 ARG A C 1
ATOM 1550 O O . ARG A 1 201 ? 1.602 30.453 -3.438 1 98.62 201 ARG A O 1
ATOM 1557 N N . THR A 1 202 ? 0.901 31.906 -1.872 1 98.75 202 THR A N 1
ATOM 1558 C CA . THR A 1 202 ? 2.252 32.188 -1.409 1 98.75 202 THR A CA 1
ATOM 1559 C C . THR A 1 202 ? 2.34 32.094 0.111 1 98.75 202 THR A C 1
ATOM 1561 O O . THR A 1 202 ? 1.422 32.5 0.821 1 98.75 202 THR A O 1
ATOM 1564 N N . GLN A 1 203 ? 3.488 31.531 0.611 1 98.94 203 GLN A N 1
ATOM 1565 C CA . GLN A 1 203 ? 3.729 31.438 2.047 1 98.94 203 GLN A CA 1
ATOM 1566 C C . GLN A 1 203 ? 5.121 31.938 2.406 1 98.94 203 GLN A C 1
ATOM 1568 O O . GLN A 1 203 ? 6.059 31.812 1.616 1 98.94 203 GLN A O 1
ATOM 1573 N N . LEU A 1 204 ? 5.188 32.531 3.545 1 98.94 204 LEU A N 1
ATOM 1574 C CA . LEU A 1 204 ? 6.441 32.969 4.152 1 98.94 204 LEU A CA 1
ATOM 1575 C C . LEU A 1 204 ? 6.469 32.656 5.637 1 98.94 204 LEU A C 1
ATOM 1577 O O . LEU A 1 204 ? 5.484 32.875 6.348 1 98.94 204 LEU A O 1
ATOM 1581 N N . THR A 1 205 ? 7.621 32.031 6.105 1 98.94 205 THR A N 1
ATOM 1582 C CA . THR A 1 205 ? 7.773 31.766 7.527 1 98.94 205 THR A CA 1
ATOM 1583 C C . THR A 1 205 ? 9.172 32.156 8.008 1 98.94 205 THR A C 1
ATOM 1585 O O . THR A 1 205 ? 10.125 32.156 7.219 1 98.94 205 THR A O 1
ATOM 1588 N N . ALA A 1 206 ? 9.25 32.5 9.211 1 98.94 206 ALA A N 1
ATOM 1589 C CA . ALA A 1 206 ? 10.492 32.656 9.953 1 98.94 206 ALA A CA 1
ATOM 1590 C C . ALA A 1 206 ? 10.484 31.828 11.234 1 98.94 206 ALA A C 1
ATOM 1592 O O . ALA A 1 206 ? 9.477 31.797 11.945 1 98.94 206 ALA A O 1
ATOM 1593 N N . THR A 1 207 ? 11.57 31.156 11.508 1 98.88 207 THR A N 1
ATOM 1594 C CA . THR A 1 207 ? 11.695 30.297 12.688 1 98.88 207 THR A CA 1
ATOM 1595 C C . THR A 1 207 ? 12.992 30.609 13.438 1 98.88 207 THR A C 1
ATOM 1597 O O . THR A 1 207 ? 14.039 30.797 12.828 1 98.88 207 THR A O 1
ATOM 1600 N N . TYR A 1 208 ? 12.883 30.703 14.672 1 98.81 208 TYR A N 1
ATOM 1601 C CA . TYR A 1 208 ? 14.047 30.859 15.539 1 98.81 208 TYR A CA 1
ATOM 1602 C C . TYR A 1 208 ? 14.109 29.75 16.578 1 98.81 208 TYR A C 1
ATOM 1604 O O . TYR A 1 208 ? 13.203 29.609 17.406 1 98.81 208 TYR A O 1
ATOM 1612 N N . ALA A 1 209 ? 15.172 29.016 16.516 1 98.19 209 ALA A N 1
ATOM 1613 C CA . ALA A 1 209 ? 15.43 27.938 17.484 1 98.19 209 ALA A CA 1
ATOM 1614 C C . ALA A 1 209 ? 16.562 28.312 18.422 1 98.19 209 ALA A C 1
ATOM 1616 O O . ALA A 1 209 ? 17.656 28.688 17.984 1 98.19 209 ALA A O 1
ATOM 1617 N N . PHE A 1 210 ? 16.328 28.172 19.672 1 97.12 210 PHE A N 1
ATOM 1618 C CA . PHE A 1 210 ? 17.344 28.469 20.688 1 97.12 210 PHE A CA 1
ATOM 1619 C C . PHE A 1 210 ? 17.188 27.547 21.891 1 97.12 210 PHE A C 1
ATOM 1621 O O . PHE A 1 210 ? 16.188 27.609 22.609 1 97.12 210 PHE A O 1
ATOM 1628 N N . GLY A 1 211 ? 18.266 26.719 22.094 1 96.38 211 GLY A N 1
ATOM 1629 C CA . GLY A 1 211 ? 18.141 25.656 23.078 1 96.38 211 GLY A CA 1
ATOM 1630 C C . GLY A 1 211 ? 17.062 24.641 22.75 1 96.38 211 GLY A C 1
ATOM 1631 O O . GLY A 1 211 ? 17.047 24.094 21.641 1 96.38 211 GLY A O 1
ATOM 1632 N N . ASP A 1 212 ? 16.219 24.484 23.734 1 97.5 212 ASP A N 1
ATOM 1633 C CA . ASP A 1 212 ? 15.141 23.516 23.562 1 97.5 212 ASP A CA 1
ATOM 1634 C C . ASP A 1 212 ? 13.836 24.203 23.172 1 97.5 212 ASP A C 1
ATOM 1636 O O . ASP A 1 212 ? 12.758 23.641 23.328 1 97.5 212 ASP A O 1
ATOM 1640 N N . THR A 1 213 ? 13.953 25.453 22.719 1 98.62 213 THR A N 1
ATOM 1641 C CA . THR A 1 213 ? 12.789 26.266 22.375 1 98.62 213 THR A CA 1
ATOM 1642 C C . THR A 1 213 ? 12.805 26.641 20.906 1 98.62 213 THR A C 1
ATOM 1644 O O . THR A 1 213 ? 13.859 26.953 20.344 1 98.62 213 THR A O 1
ATOM 1647 N N . THR A 1 214 ? 11.68 26.594 20.281 1 98.81 214 THR A N 1
ATOM 1648 C CA . THR A 1 214 ? 11.492 27.078 18.922 1 98.81 214 THR A CA 1
ATOM 1649 C C . THR A 1 214 ? 10.281 28 18.828 1 98.81 214 THR A C 1
ATOM 1651 O O . THR A 1 214 ? 9.219 27.703 19.359 1 98.81 214 THR A O 1
ATOM 1654 N N . VAL A 1 215 ? 10.453 29.125 18.203 1 98.88 215 VAL A N 1
ATOM 1655 C CA . VAL A 1 215 ? 9.359 30.062 17.938 1 98.88 215 VAL A CA 1
ATOM 1656 C C . VAL A 1 215 ? 9.281 30.344 16.438 1 98.88 215 VAL A C 1
ATOM 1658 O O . VAL A 1 215 ? 10.312 30.438 15.758 1 98.88 215 VAL A O 1
ATOM 1661 N N . SER A 1 216 ? 8.078 30.469 15.914 1 98.94 216 SER A N 1
ATOM 1662 C CA . SER A 1 216 ? 7.91 30.719 14.484 1 98.94 216 SER A CA 1
ATOM 1663 C C . SER A 1 216 ? 6.793 31.734 14.234 1 98.94 216 SER A C 1
ATOM 1665 O O . SER A 1 216 ? 5.848 31.828 15.023 1 98.94 216 SER A O 1
ATOM 1667 N N . ALA A 1 217 ? 6.953 32.469 13.227 1 98.94 217 ALA A N 1
ATOM 1668 C CA . ALA A 1 217 ? 5.922 33.312 12.648 1 98.94 217 ALA A CA 1
ATOM 1669 C C . ALA A 1 217 ? 5.758 33.062 11.156 1 98.94 217 ALA A C 1
ATOM 1671 O O . ALA A 1 217 ? 6.707 32.656 10.484 1 98.94 217 ALA A O 1
ATOM 1672 N N . GLY A 1 218 ? 4.523 33.219 10.656 1 98.88 218 GLY A N 1
ATOM 1673 C CA . GLY A 1 218 ? 4.328 32.969 9.242 1 98.88 218 GLY A CA 1
ATOM 1674 C C . GLY A 1 218 ? 3.053 33.594 8.695 1 98.88 218 GLY A C 1
ATOM 1675 O O . GLY A 1 218 ? 2.199 34.031 9.461 1 98.88 218 GLY A O 1
ATOM 1676 N N . VAL A 1 219 ? 2.994 33.656 7.414 1 98.88 219 VAL A N 1
ATOM 1677 C CA . VAL A 1 219 ? 1.806 34.094 6.699 1 98.88 219 VAL A CA 1
ATOM 1678 C C . VAL A 1 219 ? 1.533 33.188 5.512 1 98.88 219 VAL A C 1
ATOM 1680 O O . VAL A 1 219 ? 2.465 32.719 4.855 1 98.88 219 VAL A O 1
ATOM 1683 N N . ASP A 1 220 ? 0.315 32.875 5.309 1 98.88 220 ASP A N 1
ATOM 1684 C CA . ASP A 1 220 ? -0.213 32.125 4.172 1 98.88 220 ASP A CA 1
ATOM 1685 C C . ASP A 1 220 ? -1.202 32.969 3.369 1 98.88 220 ASP A C 1
ATOM 1687 O O . ASP A 1 220 ? -2.332 33.188 3.807 1 98.88 220 ASP A O 1
ATOM 1691 N N . ASP A 1 221 ? -0.758 33.469 2.273 1 98.81 221 ASP A N 1
ATOM 1692 C CA . ASP A 1 221 ? -1.687 34.062 1.317 1 98.81 221 ASP A CA 1
ATOM 1693 C C . ASP A 1 221 ? -2.34 33 0.448 1 98.81 221 ASP A C 1
ATOM 1695 O O . ASP A 1 221 ? -1.739 32.531 -0.518 1 98.81 221 ASP A O 1
ATOM 1699 N N . ARG A 1 222 ? -3.541 32.75 0.694 1 98.44 222 ARG A N 1
ATOM 1700 C CA . ARG A 1 222 ? -4.211 31.594 0.135 1 98.44 222 ARG A CA 1
ATOM 1701 C C . ARG A 1 222 ? -4.574 31.812 -1.329 1 98.44 222 ARG A C 1
ATOM 1703 O O . ARG A 1 222 ? -4.801 30.859 -2.072 1 98.44 222 ARG A O 1
ATOM 1710 N N . GLY A 1 223 ? -4.641 33.031 -1.755 1 97.75 223 GLY A N 1
ATOM 1711 C CA . GLY A 1 223 ? -5.125 33.375 -3.078 1 97.75 223 GLY A CA 1
ATOM 1712 C C . GLY A 1 223 ? -6.629 33.594 -3.131 1 97.75 223 GLY A C 1
ATOM 1713 O O . GLY A 1 223 ? -7.344 33.156 -2.221 1 97.75 223 GLY A O 1
ATOM 1714 N N . SER A 1 224 ? -7.055 34.281 -4.148 1 96.31 224 SER A N 1
ATOM 1715 C CA . SER A 1 224 ? -8.469 34.562 -4.398 1 96.31 224 SER A CA 1
ATOM 1716 C C . SER A 1 224 ? -8.742 34.75 -5.887 1 96.31 224 SER A C 1
ATOM 1718 O O . SER A 1 224 ? -8.18 35.625 -6.527 1 96.31 224 SER A O 1
ATOM 1720 N N . PRO A 1 225 ? -9.664 33.938 -6.297 1 93.19 225 PRO A N 1
ATOM 1721 C CA . PRO A 1 225 ? -9.969 34.094 -7.723 1 93.19 225 PRO A CA 1
ATOM 1722 C C . PRO A 1 225 ? -10.617 35.438 -8.055 1 93.19 225 PRO A C 1
ATOM 1724 O O . PRO A 1 225 ? -10.602 35.875 -9.211 1 93.19 225 PRO A O 1
ATOM 1727 N N . VAL A 1 226 ? -11.172 36.125 -7.148 1 93.62 226 VAL A N 1
ATOM 1728 C CA . VAL A 1 226 ? -11.844 37.375 -7.398 1 93.62 226 VAL A CA 1
ATOM 1729 C C . VAL A 1 226 ? -10.953 38.531 -6.953 1 93.62 226 VAL A C 1
ATOM 1731 O O . VAL A 1 226 ? -11.375 39.688 -6.973 1 93.62 226 VAL A O 1
ATOM 1734 N N . GLY A 1 227 ? -9.828 38.188 -6.477 1 91.38 227 GLY A N 1
ATOM 1735 C CA . GLY A 1 227 ? -8.836 39.219 -6.195 1 91.38 227 GLY A CA 1
ATOM 1736 C C . GLY A 1 227 ? -8.93 39.781 -4.781 1 91.38 227 GLY A C 1
ATOM 1737 O O . GLY A 1 227 ? -8.211 40.719 -4.426 1 91.38 227 GLY A O 1
ATOM 1738 N N . ASP A 1 228 ? -9.703 39.156 -3.938 1 94.44 228 ASP A N 1
ATOM 1739 C CA . ASP A 1 228 ? -9.836 39.594 -2.553 1 94.44 228 ASP A CA 1
ATOM 1740 C C . ASP A 1 228 ? -8.656 39.125 -1.708 1 94.44 228 ASP A C 1
ATOM 1742 O O . ASP A 1 228 ? -7.961 38.188 -2.082 1 94.44 228 ASP A O 1
ATOM 1746 N N . ARG A 1 229 ? -8.492 39.844 -0.623 1 96.94 229 ARG A N 1
ATOM 1747 C CA . ARG A 1 229 ? -7.508 39.406 0.356 1 96.94 229 ARG A CA 1
ATOM 1748 C C . ARG A 1 229 ? -7.984 38.125 1.066 1 96.94 229 ARG A C 1
ATOM 1750 O O . ARG A 1 229 ? -9.141 38.031 1.478 1 96.94 229 ARG A O 1
ATOM 1757 N N . ASP A 1 230 ? -7.191 37.125 1.183 1 98.25 230 ASP A N 1
ATOM 1758 C CA . ASP A 1 230 ? -7.434 35.906 1.912 1 98.25 230 ASP A CA 1
ATOM 1759 C C . ASP A 1 230 ? -6.133 35.344 2.484 1 98.25 230 ASP A C 1
ATOM 1761 O O . ASP A 1 230 ? -5.523 34.438 1.892 1 98.25 230 ASP A O 1
ATOM 1765 N N . ARG A 1 231 ? -5.828 35.844 3.68 1 98.56 231 ARG A N 1
ATOM 1766 C CA . ARG A 1 231 ? -4.555 35.5 4.309 1 98.56 231 ARG A CA 1
ATOM 1767 C C . ARG A 1 231 ? -4.77 34.969 5.711 1 98.56 231 ARG A C 1
ATOM 1769 O O . ARG A 1 231 ? -5.773 35.25 6.359 1 98.56 231 ARG A O 1
ATOM 1776 N N . ILE A 1 232 ? -3.811 34.125 6.086 1 98.81 232 ILE A N 1
ATOM 1777 C CA . ILE A 1 232 ? -3.721 33.688 7.469 1 98.81 232 ILE A CA 1
ATOM 1778 C C . ILE A 1 232 ? -2.369 34.062 8.055 1 98.81 232 ILE A C 1
ATOM 1780 O O . ILE A 1 232 ? -1.322 33.812 7.457 1 98.81 232 ILE A O 1
ATOM 1784 N N . TRP A 1 233 ? -2.406 34.75 9.172 1 98.88 233 TRP A N 1
ATOM 1785 C CA . TRP A 1 233 ? -1.199 34.969 9.953 1 98.88 233 TRP A CA 1
ATOM 1786 C C . TRP A 1 233 ? -1.071 33.969 11.086 1 98.88 233 TRP A C 1
ATOM 1788 O O . TRP A 1 233 ? -2.072 33.562 11.68 1 98.88 233 TRP A O 1
ATOM 1798 N N . GLY A 1 234 ? 0.179 33.562 11.422 1 98.88 234 GLY A N 1
ATOM 1799 C CA . GLY A 1 234 ? 0.333 32.562 12.453 1 98.88 234 GLY A CA 1
ATOM 1800 C C . GLY A 1 234 ? 1.591 32.75 13.281 1 98.88 234 GLY A C 1
ATOM 1801 O O . GLY A 1 234 ? 2.582 33.281 12.805 1 98.88 234 GLY A O 1
ATOM 1802 N N . LEU A 1 235 ? 1.505 32.312 14.492 1 98.94 235 LEU A N 1
ATOM 1803 C CA . LEU A 1 235 ? 2.602 32.219 15.445 1 98.94 235 LEU A CA 1
ATOM 1804 C C . LEU A 1 235 ? 2.604 30.844 16.109 1 98.94 235 LEU A C 1
ATOM 1806 O O . LEU A 1 235 ? 1.543 30.266 16.344 1 98.94 235 LEU A O 1
ATOM 1810 N N . SER A 1 236 ? 3.783 30.312 16.422 1 98.94 236 SER A N 1
ATOM 1811 C CA . SER A 1 236 ? 3.875 29.094 17.219 1 98.94 236 SER A CA 1
ATOM 1812 C C . SER A 1 236 ? 5.102 29.109 18.125 1 98.94 236 SER A C 1
ATOM 1814 O O . SER A 1 236 ? 6.047 29.859 17.875 1 98.94 236 SER A O 1
ATOM 1816 N N . ALA A 1 237 ? 5 28.406 19.172 1 98.94 237 ALA A N 1
ATOM 1817 C CA . ALA A 1 237 ? 6.113 28.188 20.078 1 98.94 237 ALA A CA 1
ATOM 1818 C C . ALA A 1 237 ? 6.086 26.766 20.641 1 98.94 237 ALA A C 1
ATOM 1820 O O . ALA A 1 237 ? 5.016 26.219 20.938 1 98.94 237 ALA A O 1
ATOM 1821 N N . SER A 1 238 ? 7.27 26.172 20.781 1 98.88 238 SER A N 1
ATOM 1822 C CA . SER A 1 238 ? 7.398 24.859 21.391 1 98.88 238 SER A CA 1
ATOM 1823 C C . SER A 1 238 ? 8.633 24.781 22.281 1 98.88 238 SER A C 1
ATOM 1825 O O . SER A 1 238 ? 9.594 25.547 22.094 1 98.88 238 SER A O 1
ATOM 1827 N N . HIS A 1 239 ? 8.57 23.922 23.219 1 98.75 239 HIS A N 1
ATOM 1828 C CA . HIS A 1 239 ? 9.664 23.75 24.188 1 98.75 239 HIS A CA 1
ATOM 1829 C C . HIS A 1 239 ? 9.727 22.312 24.703 1 98.75 239 HIS A C 1
ATOM 1831 O O . HIS A 1 239 ? 8.703 21.75 25.078 1 98.75 239 HIS A O 1
ATOM 1837 N N . GLN A 1 240 ? 10.984 21.812 24.688 1 98.31 240 GLN A N 1
ATOM 1838 C CA . GLN A 1 240 ? 11.234 20.516 25.297 1 98.31 240 GLN A CA 1
ATOM 1839 C C . GLN A 1 240 ? 11.82 20.656 26.688 1 98.31 240 GLN A C 1
ATOM 1841 O O . GLN A 1 240 ? 12.883 21.266 26.875 1 98.31 240 GLN A O 1
ATOM 1846 N N . LEU A 1 241 ? 11.117 20.094 27.625 1 97.62 241 LEU A N 1
ATOM 1847 C CA . LEU A 1 241 ? 11.539 20.078 29.016 1 97.62 241 LEU A CA 1
ATOM 1848 C C . LEU A 1 241 ? 11.695 18.641 29.531 1 97.62 241 LEU A C 1
ATOM 1850 O O . LEU A 1 241 ? 10.828 18.141 30.25 1 97.62 241 LEU A O 1
ATOM 1854 N N . GLY A 1 242 ? 12.953 18.031 29.297 1 96.88 242 GLY A N 1
ATOM 1855 C CA . GLY A 1 242 ? 13.109 16.625 29.625 1 96.88 242 GLY A CA 1
ATOM 1856 C C . GLY A 1 242 ? 12.094 15.727 28.938 1 96.88 242 GLY A C 1
ATOM 1857 O O . GLY A 1 242 ? 12.008 15.727 27.703 1 96.88 242 GLY A O 1
ATOM 1858 N N . ASP A 1 243 ? 11.266 15.133 29.75 1 97.81 243 ASP A N 1
ATOM 1859 C CA . ASP A 1 243 ? 10.289 14.188 29.234 1 97.81 243 ASP A CA 1
ATOM 1860 C C . ASP A 1 243 ? 8.977 14.883 28.891 1 97.81 243 ASP A C 1
ATOM 1862 O O . ASP A 1 243 ? 8.008 14.234 28.5 1 97.81 243 ASP A O 1
ATOM 1866 N N . ILE A 1 244 ? 8.938 16.203 29.047 1 98.69 244 ILE A N 1
ATOM 1867 C CA . ILE A 1 244 ? 7.73 16.984 28.781 1 98.69 244 ILE A CA 1
ATOM 1868 C C . ILE A 1 244 ? 7.93 17.828 27.531 1 98.69 244 ILE A C 1
ATOM 1870 O O . ILE A 1 244 ? 8.977 18.453 27.359 1 98.69 244 ILE A O 1
ATOM 1874 N N . TYR A 1 245 ? 6.996 17.797 26.656 1 98.75 245 TYR A N 1
ATOM 1875 C CA . TYR A 1 245 ? 6.941 18.656 25.484 1 98.75 245 TYR A CA 1
ATOM 1876 C C . TYR A 1 245 ? 5.73 19.578 25.547 1 98.75 245 TYR A C 1
ATOM 1878 O O . TYR A 1 245 ? 4.605 19.125 25.766 1 98.75 245 TYR A O 1
ATOM 1886 N N . LEU A 1 246 ? 5.965 20.875 25.359 1 98.88 246 LEU A N 1
ATOM 1887 C CA . LEU A 1 246 ? 4.922 21.891 25.344 1 98.88 246 LEU A CA 1
ATOM 1888 C C . LEU A 1 246 ? 4.918 22.656 24.031 1 98.88 246 LEU A C 1
ATOM 1890 O O . LEU A 1 246 ? 5.98 22.953 23.469 1 98.88 246 LEU A O 1
ATOM 1894 N N . ALA A 1 247 ? 3.742 23 23.547 1 98.88 247 ALA A N 1
ATOM 1895 C CA . ALA A 1 247 ? 3.65 23.812 22.344 1 98.88 247 ALA A CA 1
ATOM 1896 C C . ALA A 1 247 ? 2.334 24.594 22.297 1 98.88 247 ALA A C 1
ATOM 1898 O O . ALA A 1 247 ? 1.358 24.203 22.953 1 98.88 247 ALA A O 1
ATOM 1899 N N . ALA A 1 248 ? 2.326 25.656 21.609 1 98.88 248 ALA A N 1
ATOM 1900 C CA . ALA A 1 248 ? 1.144 26.484 21.375 1 98.88 248 ALA A CA 1
ATOM 1901 C C . ALA A 1 248 ? 1.194 27.125 20 1 98.88 248 ALA A C 1
ATOM 1903 O O . ALA A 1 248 ? 2.273 27.312 19.422 1 98.88 248 ALA A O 1
ATOM 1904 N N . LYS A 1 249 ? 0.026 27.438 19.484 1 98.62 249 LYS A N 1
ATOM 1905 C CA . LYS A 1 249 ? -0.025 28.203 18.25 1 98.62 249 LYS A CA 1
ATOM 1906 C C . LYS A 1 249 ? -1.226 29.141 18.234 1 98.62 249 LYS A C 1
ATOM 1908 O O . LYS A 1 249 ? -2.188 28.953 18.969 1 98.62 249 LYS A O 1
ATOM 1913 N N . TYR A 1 250 ? -1.07 30.172 17.469 1 98.81 250 TYR A N 1
ATOM 1914 C CA . TYR A 1 250 ? -2.107 31.156 17.188 1 98.81 250 TYR A CA 1
ATOM 1915 C C . TYR A 1 250 ? -2.182 31.469 15.688 1 98.81 250 TYR A C 1
ATOM 1917 O O . TYR A 1 250 ? -1.153 31.656 15.039 1 98.81 250 TYR A O 1
ATOM 1925 N N . GLU A 1 251 ? -3.396 31.391 15.117 1 98.94 251 GLU A N 1
ATOM 1926 C CA . GLU A 1 251 ? -3.666 31.781 13.742 1 98.94 251 GLU A CA 1
ATOM 1927 C C . GLU A 1 251 ? -4.812 32.781 13.664 1 98.94 251 GLU A C 1
ATOM 1929 O O . GLU A 1 251 ? -5.773 32.688 14.43 1 98.94 251 GLU A O 1
ATOM 1934 N N . ARG A 1 252 ? -4.77 33.688 12.633 1 98.81 252 ARG A N 1
ATOM 1935 C CA . ARG A 1 252 ? -5.852 34.625 12.422 1 98.81 252 ARG A CA 1
ATOM 1936 C C . ARG A 1 252 ? -6.043 34.938 10.938 1 98.81 252 ARG A C 1
ATOM 1938 O O . ARG A 1 252 ? -5.078 35.219 10.219 1 98.81 252 ARG A O 1
ATOM 1945 N N . PHE A 1 253 ? -7.254 34.875 10.531 1 98.62 253 PHE A N 1
ATOM 1946 C CA . PHE A 1 253 ? -7.574 35.25 9.164 1 98.62 253 PHE A CA 1
ATOM 1947 C C . PHE A 1 253 ? -7.496 36.75 8.984 1 98.62 253 PHE A C 1
ATOM 1949 O O . PHE A 1 253 ? -7.984 37.5 9.828 1 98.62 253 PHE A O 1
ATOM 1956 N N . ASP A 1 254 ? -6.863 37.188 7.996 1 98.69 254 ASP A N 1
ATOM 1957 C CA . ASP A 1 254 ? -6.8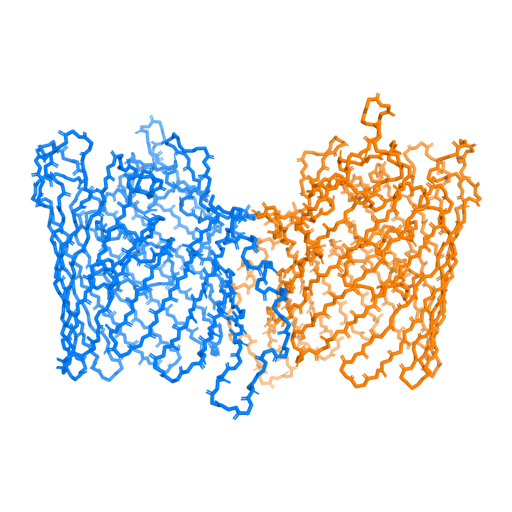95 38.5 7.414 1 98.69 254 ASP A CA 1
ATOM 1958 C C . ASP A 1 254 ? -7.473 38.5 6 1 98.69 254 ASP A C 1
ATOM 1960 O O . ASP A 1 254 ? -6.73 38.344 5.023 1 98.69 254 ASP A O 1
ATOM 1964 N N . SER A 1 255 ? -8.789 38.562 5.914 1 98.25 255 SER A N 1
ATOM 1965 C CA . SER A 1 255 ? -9.477 38.406 4.641 1 98.25 255 SER A CA 1
ATOM 1966 C C . SER A 1 255 ? -10.523 39.5 4.434 1 98.25 255 SER A C 1
ATOM 1968 O O . SER A 1 255 ? -10.773 40.281 5.336 1 98.25 255 SER A O 1
ATOM 1970 N N . ASP A 1 256 ? -11.07 39.5 3.232 1 97.94 256 ASP A N 1
ATOM 1971 C CA . ASP A 1 256 ? -12.141 40.469 2.922 1 97.94 256 ASP A CA 1
ATOM 1972 C C . ASP A 1 256 ? -13.508 39.812 3.072 1 97.94 256 ASP A C 1
ATOM 1974 O O . ASP A 1 256 ? -14.531 40.406 2.758 1 97.94 256 ASP A O 1
ATOM 1978 N N . ASN A 1 257 ? -13.547 38.562 3.555 1 97.19 257 ASN A N 1
ATOM 1979 C CA . ASN A 1 257 ? -14.812 37.844 3.717 1 97.19 257 ASN A CA 1
ATOM 1980 C C . ASN A 1 257 ? -15.461 38.156 5.062 1 97.19 257 ASN A C 1
ATOM 1982 O O . ASN A 1 257 ? -14.922 37.812 6.113 1 97.19 257 ASN A O 1
ATOM 1986 N N . ASP A 1 258 ? -16.672 38.719 5.031 1 95.88 258 ASP A N 1
ATOM 1987 C CA . ASP A 1 258 ? -17.344 39.062 6.266 1 95.88 258 ASP A CA 1
ATOM 1988 C C . ASP A 1 258 ? -18.578 38.188 6.492 1 95.88 258 ASP A C 1
ATOM 1990 O O . ASP A 1 258 ? -19.406 38.469 7.363 1 95.88 258 ASP A O 1
ATOM 1994 N N . SER A 1 259 ? -18.688 37.156 5.711 1 95.75 259 SER A N 1
ATOM 1995 C CA . SER A 1 259 ? -19.844 36.281 5.863 1 95.75 259 SER A CA 1
ATOM 1996 C C . SER A 1 259 ? -19.812 35.562 7.203 1 95.75 259 SER A C 1
ATOM 1998 O O . SER A 1 259 ? -18.844 34.844 7.508 1 95.75 259 SER A O 1
ATOM 2000 N N . PRO A 1 260 ? -20.891 35.656 7.93 1 94 260 PRO A N 1
ATOM 2001 C CA . PRO A 1 260 ? -20.922 34.969 9.227 1 94 260 PRO A CA 1
ATOM 2002 C C . PRO A 1 260 ? -20.812 33.469 9.102 1 94 260 PRO A C 1
ATOM 2004 O O . PRO A 1 260 ? -21.453 32.875 8.234 1 94 260 PRO A O 1
ATOM 2007 N N . GLY A 1 261 ? -19.938 32.938 9.945 1 93.62 261 GLY A N 1
ATOM 2008 C CA . GLY A 1 261 ? -19.859 31.469 10 1 93.62 261 GLY A CA 1
ATOM 2009 C C . GLY A 1 261 ? -18.938 30.891 8.953 1 93.62 261 GLY A C 1
ATOM 2010 O O . GLY A 1 261 ? -18.672 29.688 8.945 1 93.62 261 GLY A O 1
ATOM 2011 N N . ALA A 1 262 ? -18.406 31.766 8.148 1 94.94 262 ALA A N 1
ATOM 2012 C CA . ALA A 1 262 ? -17.516 31.266 7.094 1 94.94 262 ALA A CA 1
ATOM 2013 C C . ALA A 1 262 ? -16.172 30.844 7.664 1 94.94 262 ALA A C 1
ATOM 2015 O O . ALA A 1 262 ? -15.648 31.469 8.586 1 94.94 262 ALA A O 1
ATOM 2016 N N . PHE A 1 263 ? -15.625 29.859 7.055 1 94.56 263 PHE A N 1
ATOM 2017 C CA . PHE A 1 263 ? -14.312 29.344 7.426 1 94.56 263 PHE A CA 1
ATOM 2018 C C . PHE A 1 263 ? -13.266 30.453 7.387 1 94.56 263 PHE A C 1
ATOM 2020 O O . PHE A 1 263 ? -12.477 30.594 8.32 1 94.56 263 PHE A O 1
ATOM 2027 N N . ASN A 1 264 ? -13.32 31.25 6.309 1 97.19 264 ASN A N 1
ATOM 2028 C CA . ASN A 1 264 ? -12.297 32.281 6.113 1 97.19 264 ASN A CA 1
ATOM 2029 C C . ASN A 1 264 ? -12.812 33.656 6.453 1 97.19 264 ASN A C 1
ATOM 2031 O O . ASN A 1 264 ? -12.375 34.656 5.871 1 97.19 264 ASN A O 1
ATOM 2035 N N . ARG A 1 265 ? -13.773 33.75 7.367 1 97.75 265 ARG A N 1
ATOM 2036 C CA . ARG A 1 265 ? -14.25 35.062 7.789 1 97.75 265 ARG A CA 1
ATOM 2037 C C . ARG A 1 265 ? -13.109 35.875 8.375 1 97.75 265 ARG A C 1
ATOM 2039 O O . ARG A 1 265 ? -12.281 35.375 9.125 1 97.75 265 ARG A O 1
ATOM 2046 N N . ASP A 1 266 ? -13.164 37.156 8.023 1 98.31 266 ASP A N 1
ATOM 2047 C CA . ASP A 1 266 ? -12.148 38.062 8.57 1 98.31 266 ASP A CA 1
ATOM 2048 C C . ASP A 1 266 ? -12.188 38.062 10.102 1 98.31 266 ASP A C 1
ATOM 2050 O O . ASP A 1 266 ? -13.258 38.156 10.703 1 98.31 266 ASP A O 1
ATOM 2054 N N . GLY A 1 267 ? -10.984 37.844 10.641 1 98.12 267 GLY A N 1
ATOM 2055 C CA . GLY A 1 267 ? -10.875 37.906 12.086 1 98.12 267 GLY A CA 1
ATOM 2056 C C . GLY A 1 267 ? -11.031 36.594 12.781 1 98.12 267 GLY A C 1
ATOM 2057 O O . GLY A 1 267 ? -10.766 36.469 13.977 1 98.12 267 GLY A O 1
ATOM 2058 N N . ASN A 1 268 ? -11.469 35.562 12.031 1 98.44 268 ASN A N 1
ATOM 2059 C CA . ASN A 1 268 ? -11.477 34.25 12.641 1 98.44 268 ASN A CA 1
ATOM 2060 C C . ASN A 1 268 ? -10.125 33.906 13.25 1 98.44 268 ASN A C 1
ATOM 2062 O O . ASN A 1 268 ? -9.078 34.188 12.664 1 98.44 268 ASN A O 1
ATOM 2066 N N . GLU A 1 269 ? -10.164 33.281 14.391 1 98.56 269 GLU A N 1
ATOM 2067 C CA . GLU A 1 269 ? -8.938 32.938 15.102 1 98.56 269 GLU A CA 1
ATOM 2068 C C . GLU A 1 269 ? -8.898 31.453 15.469 1 98.56 269 GLU A C 1
ATOM 2070 O O . GLU A 1 269 ? -9.945 30.828 15.664 1 98.56 269 GLU A O 1
ATOM 2075 N N . ALA A 1 270 ? -7.703 30.891 15.555 1 98.75 270 ALA A N 1
ATOM 2076 C CA . ALA A 1 270 ? -7.43 29.547 16.062 1 98.75 270 ALA A CA 1
ATOM 2077 C C . ALA A 1 270 ? -6.32 29.578 17.109 1 98.75 270 ALA A C 1
ATOM 2079 O O . ALA A 1 270 ? -5.238 30.109 16.875 1 98.75 270 ALA A O 1
ATOM 2080 N N . PHE A 1 271 ? -6.613 29.109 18.266 1 98.75 271 PHE A N 1
ATOM 2081 C CA . PHE A 1 271 ? -5.637 28.953 19.328 1 98.75 271 PHE A CA 1
ATOM 2082 C C . PHE A 1 271 ? -5.562 27.5 19.797 1 98.75 271 PHE A C 1
ATOM 2084 O O . PHE A 1 271 ? -6.594 26.875 20.031 1 98.75 271 PHE A O 1
ATOM 2091 N N . ASN A 1 272 ? -4.383 26.969 19.875 1 98.75 272 ASN A N 1
ATOM 2092 C CA . ASN A 1 272 ? -4.125 25.609 20.344 1 98.75 272 ASN A CA 1
ATOM 2093 C C . ASN A 1 272 ? -3.043 25.594 21.422 1 98.75 272 ASN A C 1
ATOM 2095 O O . ASN A 1 272 ? -2.051 26.312 21.328 1 98.75 272 ASN A O 1
ATOM 2099 N N . VAL A 1 273 ? -3.199 24.75 22.391 1 98.81 273 VAL A N 1
ATOM 2100 C CA . VAL A 1 273 ? -2.135 24.375 23.328 1 98.81 273 VAL A CA 1
ATOM 2101 C C . VAL A 1 273 ? -2.008 22.859 23.375 1 98.81 273 VAL A C 1
ATOM 2103 O O . VAL A 1 273 ? -3.016 22.141 23.359 1 98.81 273 VAL A O 1
ATOM 2106 N N . PHE A 1 274 ? -0.758 22.406 23.391 1 98.75 274 PHE A N 1
ATOM 2107 C CA . PHE A 1 274 ? -0.449 20.984 23.422 1 98.75 274 PHE A CA 1
ATOM 2108 C C . PHE A 1 274 ? 0.603 20.688 24.484 1 98.75 274 PHE A C 1
ATOM 2110 O O . PHE A 1 274 ? 1.519 21.484 24.703 1 98.75 274 PHE A O 1
ATOM 2117 N N . ALA A 1 275 ? 0.427 19.516 25.094 1 98.88 275 ALA A N 1
ATOM 2118 C CA . ALA A 1 275 ? 1.434 19 26.016 1 98.88 275 ALA A CA 1
ATOM 2119 C C . ALA A 1 275 ? 1.526 17.484 25.922 1 98.88 275 ALA A C 1
ATOM 2121 O O . ALA A 1 275 ? 0.519 16.797 25.703 1 98.88 275 ALA A O 1
ATOM 2122 N N . SER A 1 276 ? 2.73 17 26.125 1 98.75 276 SER A N 1
ATOM 2123 C CA . SER A 1 276 ? 2.92 15.555 26.25 1 98.75 276 SER A CA 1
ATOM 2124 C C . SER A 1 276 ? 3.959 15.234 27.328 1 98.75 276 SER A C 1
ATOM 2126 O O . SER A 1 276 ? 4.828 16.047 27.625 1 98.75 276 SER A O 1
ATOM 2128 N N . TYR A 1 277 ? 3.809 14.086 27.922 1 98.81 277 TYR A N 1
ATOM 2129 C CA . TYR A 1 277 ? 4.707 13.539 28.938 1 98.81 277 TYR A CA 1
ATOM 2130 C C . TYR A 1 277 ? 5.047 12.086 28.641 1 98.81 277 TYR A C 1
ATOM 2132 O O . TYR A 1 277 ? 4.16 11.234 28.578 1 98.81 277 TYR A O 1
ATOM 2140 N N . THR A 1 278 ? 6.336 11.883 28.5 1 98.25 278 THR A N 1
ATOM 2141 C CA . THR A 1 278 ? 6.781 10.523 28.203 1 98.25 278 THR A CA 1
ATOM 2142 C C . THR A 1 278 ? 7.305 9.844 29.469 1 98.25 278 THR A C 1
ATOM 2144 O O . THR A 1 278 ? 8.234 10.336 30.109 1 98.25 278 THR A O 1
ATOM 2147 N N . LEU A 1 279 ? 6.688 8.805 29.781 1 97.88 279 LEU A N 1
ATOM 2148 C CA . LEU A 1 279 ? 7.086 7.938 30.891 1 97.88 279 LEU A CA 1
ATOM 2149 C C . LEU A 1 279 ? 7.363 6.52 30.406 1 97.88 279 LEU A C 1
ATOM 2151 O O . LEU A 1 279 ? 6.43 5.746 30.156 1 97.88 279 LEU A O 1
ATOM 2155 N N . ASP A 1 280 ? 8.734 6.152 30.25 1 96.19 280 ASP A N 1
ATOM 2156 C CA . ASP A 1 280 ? 9.148 4.867 29.703 1 96.19 280 ASP A CA 1
ATOM 2157 C C . ASP A 1 280 ? 8.578 4.652 28.312 1 96.19 280 ASP A C 1
ATOM 2159 O O . ASP A 1 280 ? 8.836 5.445 27.391 1 96.19 280 ASP A O 1
ATOM 2163 N N . GLN A 1 281 ? 7.746 3.65 28.172 1 96.81 281 GLN A N 1
ATOM 2164 C CA . GLN A 1 281 ? 7.215 3.307 26.859 1 96.81 281 GLN A CA 1
ATOM 2165 C C . GLN A 1 281 ? 5.918 4.062 26.578 1 96.81 281 GLN A C 1
ATOM 2167 O O . GLN A 1 281 ? 5.383 3.984 25.469 1 96.81 281 GLN A O 1
ATOM 2172 N N . ASN A 1 282 ? 5.441 4.855 27.5 1 98.25 282 ASN A N 1
ATOM 2173 C CA . ASN A 1 282 ? 4.152 5.523 27.359 1 98.25 282 ASN A CA 1
ATOM 2174 C C . ASN A 1 282 ? 4.32 7.031 27.172 1 98.25 282 ASN A C 1
ATOM 2176 O O . ASN A 1 282 ? 5.121 7.66 27.859 1 98.25 282 ASN A O 1
ATOM 2180 N N . THR A 1 283 ? 3.615 7.59 26.266 1 98.62 283 THR A N 1
ATOM 2181 C CA . THR A 1 283 ? 3.527 9.039 26.094 1 98.62 283 THR A CA 1
ATOM 2182 C C . THR A 1 283 ? 2.08 9.508 26.234 1 98.62 283 THR A C 1
ATOM 2184 O O . THR A 1 283 ? 1.222 9.117 25.438 1 98.62 283 THR A O 1
ATOM 2187 N N . PHE A 1 284 ? 1.833 10.305 27.203 1 98.88 284 PHE A N 1
ATOM 2188 C CA . PHE A 1 284 ? 0.519 10.891 27.422 1 98.88 284 PHE A CA 1
ATOM 2189 C C . PHE A 1 284 ? 0.411 12.25 26.734 1 98.88 284 PHE A C 1
ATOM 2191 O O . PHE A 1 284 ? 1.346 13.047 26.781 1 98.88 284 PHE A O 1
ATOM 2198 N N . LYS A 1 285 ? -0.72 12.539 26.094 1 98.75 285 LYS A N 1
ATOM 2199 C CA . LYS A 1 285 ? -0.855 13.734 25.266 1 98.75 285 LYS A CA 1
ATOM 2200 C C . LYS A 1 285 ? -2.176 14.445 25.547 1 98.75 285 LYS A C 1
ATOM 2202 O O . LYS A 1 285 ? -3.199 13.797 25.781 1 98.75 285 LYS A O 1
ATOM 2207 N N . ILE A 1 286 ? -2.193 15.742 25.484 1 98.75 286 ILE A N 1
ATOM 2208 C CA . ILE A 1 286 ? -3.402 16.547 25.562 1 98.75 286 ILE A CA 1
ATOM 2209 C C . ILE A 1 286 ? -3.279 17.766 24.656 1 98.75 286 ILE A C 1
ATOM 2211 O O . ILE A 1 286 ? -2.213 18.391 24.562 1 98.75 286 ILE A O 1
ATOM 2215 N N . MET A 1 287 ? -4.289 18.047 23.906 1 98.75 287 MET A N 1
ATOM 2216 C CA . MET A 1 287 ? -4.418 19.297 23.172 1 98.75 287 MET A CA 1
ATOM 2217 C C . MET A 1 287 ? -5.766 19.953 23.438 1 98.75 287 MET A C 1
ATOM 2219 O O . MET A 1 287 ? -6.801 19.281 23.406 1 98.75 287 MET A O 1
ATOM 2223 N N . LEU A 1 288 ? -5.77 21.188 23.75 1 98.75 288 LEU A N 1
ATOM 2224 C CA . LEU A 1 288 ? -6.941 22.047 23.797 1 98.75 288 LEU A CA 1
ATOM 2225 C C . LEU A 1 288 ? -6.871 23.125 22.719 1 98.75 288 LEU A C 1
ATOM 2227 O O . LEU A 1 288 ? -5.832 23.766 22.531 1 98.75 288 LEU A O 1
ATOM 2231 N N . ALA A 1 289 ? -7.961 23.281 22.016 1 98.69 289 ALA A N 1
ATOM 2232 C CA . ALA A 1 289 ? -7.941 24.281 20.938 1 98.69 289 ALA A CA 1
ATOM 2233 C C . ALA A 1 289 ? -9.305 24.953 20.797 1 98.69 289 ALA A C 1
ATOM 2235 O O . ALA A 1 289 ? -10.312 24.422 21.25 1 98.69 289 ALA A O 1
ATOM 2236 N N . ASP A 1 290 ? -9.312 26.109 20.328 1 98.56 290 ASP A N 1
ATOM 2237 C CA . ASP A 1 290 ? -10.469 26.844 19.812 1 98.56 290 ASP A CA 1
ATOM 2238 C C . ASP A 1 290 ? -10.211 27.344 18.391 1 98.56 290 ASP A C 1
ATOM 2240 O O . ASP A 1 290 ? -9.344 28.188 18.188 1 98.56 290 ASP A O 1
ATOM 2244 N N . VAL A 1 291 ? -10.891 26.781 17.453 1 98.5 291 VAL A N 1
ATOM 2245 C CA . VAL A 1 291 ? -10.773 27.172 16.047 1 98.5 291 VAL A CA 1
ATOM 2246 C C . VAL A 1 291 ? -12.109 27.719 15.555 1 98.5 291 VAL A C 1
ATOM 2248 O O . VAL A 1 291 ? -12.977 26.953 15.133 1 98.5 291 VAL A O 1
ATOM 2251 N N . GLU A 1 292 ? -12.172 28.984 15.422 1 98.19 292 GLU A N 1
ATOM 2252 C CA . GLU A 1 292 ? -13.445 29.641 15.133 1 98.19 292 GLU A CA 1
ATOM 2253 C C . GLU A 1 292 ? -13.992 29.203 13.773 1 98.19 292 GLU A C 1
ATOM 2255 O O . GLU A 1 292 ? -13.273 29.234 12.773 1 98.19 292 GLU A O 1
ATOM 2260 N N . ASN A 1 293 ? -15.258 28.797 13.758 1 96.44 293 ASN A N 1
ATOM 2261 C CA . ASN A 1 293 ? -16.031 28.375 12.594 1 96.44 293 ASN A CA 1
ATOM 2262 C C . ASN A 1 293 ? -15.445 27.125 11.953 1 96.44 293 ASN A C 1
ATOM 2264 O O . ASN A 1 293 ? -15.625 26.891 10.758 1 96.44 293 ASN A O 1
ATOM 2268 N N . TYR A 1 294 ? -14.734 26.328 12.656 1 95.81 294 TYR A N 1
ATOM 2269 C CA . TYR A 1 294 ? -14.133 25.094 12.172 1 95.81 294 TYR A CA 1
ATOM 2270 C C . TYR A 1 294 ? -13.75 24.188 13.328 1 95.81 294 TYR A C 1
ATOM 2272 O O . TYR A 1 294 ? -12.57 23.859 13.523 1 95.81 294 TYR A O 1
ATOM 2280 N N . GLY A 1 295 ? -14.727 23.656 13.984 1 95.12 295 GLY A N 1
ATOM 2281 C CA . GLY A 1 295 ? -14.57 22.812 15.148 1 95.12 295 GLY A CA 1
ATOM 2282 C C . GLY A 1 295 ? -14.828 23.531 16.453 1 95.12 295 GLY A C 1
ATOM 2283 O O . GLY A 1 295 ? -15.234 22.922 17.453 1 95.12 295 GLY A O 1
ATOM 2284 N N . ASP A 1 296 ? -14.43 24.812 16.438 1 97 296 ASP A N 1
ATOM 2285 C CA . ASP A 1 296 ? -14.555 25.641 17.641 1 97 296 ASP A CA 1
ATOM 2286 C C . ASP A 1 296 ? -13.789 25.016 18.812 1 97 296 ASP A C 1
ATOM 2288 O O . ASP A 1 296 ? -12.586 24.766 18.719 1 97 296 ASP A O 1
ATOM 2292 N N . THR A 1 297 ? -14.461 24.719 19.875 1 98.12 297 THR A N 1
ATOM 2293 C CA . THR A 1 297 ? -13.734 24.078 20.969 1 98.12 297 THR A CA 1
ATOM 2294 C C . THR A 1 297 ? -13.359 22.656 20.609 1 98.12 297 THR A C 1
ATOM 2296 O O . THR A 1 297 ? -14.227 21.859 20.234 1 98.12 297 THR A O 1
ATOM 2299 N N . VAL A 1 298 ? -12.086 22.344 20.766 1 98.38 298 VAL A N 1
ATOM 2300 C CA . VAL A 1 298 ? -11.562 21.016 20.484 1 98.38 298 VAL A CA 1
ATOM 2301 C C . VAL A 1 298 ? -10.781 20.484 21.688 1 98.38 298 VAL A C 1
ATOM 2303 O O . VAL A 1 298 ? -9.992 21.219 22.281 1 98.38 298 VAL A O 1
ATOM 2306 N N . VAL A 1 299 ? -11.062 19.281 22.062 1 98.69 299 VAL A N 1
ATOM 2307 C CA . VAL A 1 299 ? -10.305 18.562 23.078 1 98.69 299 VAL A CA 1
ATOM 2308 C C . VAL A 1 299 ? -9.789 17.25 22.5 1 98.69 299 VAL A C 1
ATOM 2310 O O . VAL A 1 299 ? -10.555 16.469 21.938 1 98.69 299 VAL A O 1
ATOM 2313 N N . HIS A 1 300 ? -8.492 17.016 22.625 1 98.81 300 HIS A N 1
ATOM 2314 C CA . HIS A 1 300 ? -7.879 15.781 22.141 1 98.81 300 HIS A CA 1
ATOM 2315 C C . HIS A 1 300 ? -6.93 15.195 23.188 1 98.81 300 HIS A C 1
ATOM 2317 O O . HIS A 1 300 ? -5.973 15.852 23.609 1 98.81 300 HIS A O 1
ATOM 2323 N N . LEU A 1 301 ? -7.277 14.031 23.672 1 98.81 301 LEU A N 1
ATOM 2324 C CA . LEU A 1 301 ? -6.465 13.273 24.625 1 98.81 301 LEU A CA 1
ATOM 2325 C C . LEU A 1 301 ? -5.922 12.008 23.969 1 98.81 301 LEU A C 1
ATOM 2327 O O . LEU A 1 301 ? -6.566 11.422 23.094 1 98.81 301 LEU A O 1
ATOM 2331 N N . GLY A 1 302 ? -4.715 11.641 24.422 1 98.56 302 GLY A N 1
ATOM 2332 C CA . GLY A 1 302 ? -4.191 10.414 23.844 1 98.56 302 GLY A CA 1
ATOM 2333 C C . GLY A 1 302 ? -3.092 9.789 24.672 1 98.56 302 GLY A C 1
ATOM 2334 O O . GLY A 1 302 ? -2.469 10.461 25.5 1 98.56 302 GLY A O 1
ATOM 2335 N N . VAL A 1 303 ? -2.869 8.523 24.453 1 98.62 303 VAL A N 1
ATOM 2336 C CA . VAL A 1 303 ? -1.728 7.781 24.984 1 98.62 303 VAL A CA 1
ATOM 2337 C C . VAL A 1 303 ? -1.131 6.902 23.891 1 98.62 303 VAL A C 1
ATOM 2339 O O . VAL A 1 303 ? -1.861 6.238 23.141 1 98.62 303 VAL A O 1
ATOM 2342 N N . ASP A 1 304 ? 0.132 7.02 23.766 1 97.69 304 ASP A N 1
ATOM 2343 C CA . ASP A 1 304 ? 0.909 6.109 22.922 1 97.69 304 ASP A CA 1
ATOM 2344 C C . ASP A 1 304 ? 1.683 5.105 23.781 1 97.69 304 ASP A C 1
ATOM 2346 O O . ASP A 1 304 ? 2.293 5.48 24.781 1 97.69 304 ASP A O 1
ATOM 2350 N N . HIS A 1 305 ? 1.625 3.896 23.406 1 96.88 305 HIS A N 1
ATOM 2351 C CA . HIS A 1 305 ? 2.461 2.85 23.984 1 96.88 305 HIS A CA 1
ATOM 2352 C C . HIS A 1 305 ? 3.432 2.289 22.953 1 96.88 305 HIS A C 1
ATOM 2354 O O . HIS A 1 305 ? 3.027 1.545 22.047 1 96.88 305 HIS A O 1
ATOM 2360 N N . ARG A 1 306 ? 4.645 2.605 23.172 1 95.06 306 ARG A N 1
ATOM 2361 C CA . ARG A 1 306 ? 5.664 2.113 22.25 1 95.06 306 ARG A CA 1
ATOM 2362 C C . ARG A 1 306 ? 6.016 0.661 22.547 1 95.06 306 ARG A C 1
ATOM 2364 O O . ARG A 1 306 ? 6.688 0.371 23.531 1 95.06 306 ARG A O 1
ATOM 2371 N N . VAL A 1 307 ? 5.656 -0.218 21.625 1 88.12 307 VAL A N 1
ATOM 2372 C CA . VAL A 1 307 ? 5.973 -1.634 21.781 1 88.12 307 VAL A CA 1
ATOM 2373 C C . VAL A 1 307 ? 7.438 -1.88 21.422 1 88.12 307 VAL A C 1
ATOM 2375 O O . VAL A 1 307 ? 8.141 -2.607 22.125 1 88.12 307 VAL A O 1
ATOM 2378 N N . ASN A 1 308 ? 7.879 -1.369 20.344 1 88.06 308 ASN A N 1
ATOM 2379 C CA . ASN A 1 308 ? 9.266 -1.321 19.891 1 88.06 308 ASN A CA 1
ATOM 2380 C C . ASN A 1 308 ? 9.523 -0.122 18.984 1 88.06 308 ASN A C 1
ATOM 2382 O O . ASN A 1 308 ? 8.703 0.797 18.922 1 88.06 308 ASN A O 1
ATOM 2386 N N . ASP A 1 309 ? 10.648 -0.079 18.344 1 87.5 309 ASP A N 1
ATOM 2387 C CA . ASP A 1 309 ? 11.031 1.105 17.578 1 87.5 309 ASP A CA 1
ATOM 2388 C C . ASP A 1 309 ? 10.102 1.313 16.391 1 87.5 309 ASP A C 1
ATOM 2390 O O . ASP A 1 309 ? 9.961 2.434 15.891 1 87.5 309 ASP A O 1
ATOM 2394 N N . ASP A 1 310 ? 9.445 0.293 15.93 1 85.5 310 ASP A N 1
ATOM 2395 C CA . ASP A 1 310 ? 8.672 0.366 14.695 1 85.5 310 ASP A CA 1
ATOM 2396 C C . ASP A 1 310 ? 7.172 0.385 14.984 1 85.5 310 ASP A C 1
ATOM 2398 O O . ASP A 1 310 ? 6.383 0.861 14.164 1 85.5 310 ASP A O 1
ATOM 2402 N N . LEU A 1 311 ? 6.773 -0.163 16.156 1 87.81 311 LEU A N 1
ATOM 2403 C CA . LEU A 1 311 ? 5.355 -0.381 16.422 1 87.81 311 LEU A CA 1
ATOM 2404 C C . LEU A 1 311 ? 4.898 0.417 17.641 1 87.81 311 LEU A C 1
ATOM 2406 O O . LEU A 1 311 ? 5.453 0.265 18.734 1 87.81 311 LEU A O 1
ATOM 2410 N N . THR A 1 312 ? 3.857 1.214 17.5 1 93.19 312 THR A N 1
ATOM 2411 C CA . THR A 1 312 ? 3.201 1.962 18.578 1 93.19 312 THR A CA 1
ATOM 2412 C C . THR A 1 312 ? 1.704 1.668 18.594 1 93.19 312 THR A C 1
ATOM 2414 O O . THR A 1 312 ? 1.043 1.698 17.562 1 93.19 312 THR A O 1
ATOM 2417 N N . LEU A 1 313 ? 1.226 1.312 19.781 1 93.62 313 LEU A N 1
ATOM 2418 C CA . LEU A 1 313 ? -0.214 1.264 20 1 93.62 313 LEU A CA 1
ATOM 2419 C C . LEU A 1 313 ? -0.714 2.576 20.594 1 93.62 313 LEU A C 1
ATOM 2421 O O . LEU A 1 313 ? 0.03 3.271 21.297 1 93.62 313 LEU A O 1
ATOM 2425 N N . PHE A 1 314 ? -1.982 2.891 20.312 1 96.75 314 PHE A N 1
ATOM 2426 C CA . PHE A 1 314 ? -2.461 4.152 20.859 1 96.75 314 PHE A CA 1
ATOM 2427 C C . PHE A 1 314 ? -3.955 4.082 21.156 1 96.75 314 PHE A C 1
ATOM 2429 O O . PHE A 1 314 ? -4.664 3.246 20.594 1 96.75 314 PHE A O 1
ATOM 2436 N N . ALA A 1 315 ? -4.391 4.875 22.062 1 98 315 ALA A N 1
ATOM 2437 C CA . ALA A 1 315 ? -5.785 5.188 22.359 1 98 315 ALA A CA 1
ATOM 2438 C C . ALA A 1 315 ? -5.992 6.691 22.5 1 98 315 ALA A C 1
ATOM 2440 O O . ALA A 1 315 ? -5.156 7.387 23.078 1 98 315 ALA A O 1
ATOM 2441 N N . GLU A 1 316 ? -7.117 7.164 21.906 1 98.56 316 GLU A N 1
ATOM 2442 C CA . GLU A 1 316 ? -7.328 8.609 21.891 1 98.56 316 GLU A CA 1
ATOM 2443 C C . GLU A 1 316 ? -8.805 8.953 22.062 1 98.56 316 GLU A C 1
ATOM 2445 O O . GLU A 1 316 ? -9.68 8.172 21.688 1 98.56 316 GLU A O 1
ATOM 2450 N N . TYR A 1 317 ? -9.047 10.031 22.75 1 98.69 317 TYR A N 1
ATOM 2451 C CA . TYR A 1 317 ? -10.336 10.703 22.828 1 98.69 317 TYR A CA 1
ATOM 2452 C C . TYR A 1 317 ? -10.305 12.047 22.109 1 98.69 317 TYR A C 1
ATOM 2454 O O . TYR A 1 317 ? -9.383 12.844 22.328 1 98.69 317 TYR A O 1
ATOM 2462 N N . TYR A 1 318 ? -11.305 12.32 21.25 1 98.44 318 TYR A N 1
ATOM 2463 C CA . TYR A 1 318 ? -11.398 13.562 20.5 1 98.44 318 TYR A CA 1
ATOM 2464 C C . TYR A 1 318 ? -12.789 14.172 20.609 1 98.44 318 TYR A C 1
ATOM 2466 O O . TYR A 1 318 ? -13.789 13.453 20.547 1 98.44 318 TYR A O 1
ATOM 2474 N N . TYR A 1 319 ? -12.836 15.469 20.812 1 98.5 319 TYR A N 1
ATOM 2475 C CA . TYR A 1 319 ? -14.086 16.234 20.844 1 98.5 319 TYR A CA 1
ATOM 2476 C C . TYR A 1 319 ? -13.977 17.5 20 1 98.5 319 TYR A C 1
ATOM 2478 O O . TYR A 1 319 ? -12.953 18.188 20.016 1 98.5 319 TYR A O 1
ATOM 2486 N N . GLU A 1 320 ? -14.984 17.797 19.203 1 98 320 GLU A N 1
ATOM 2487 C CA . GLU A 1 320 ? -15.141 19.078 18.531 1 98 320 GLU A CA 1
ATOM 2488 C C . GLU A 1 320 ? -16.547 19.641 18.734 1 98 320 GLU A C 1
ATOM 2490 O O . GLU A 1 320 ? -17.531 18.906 18.672 1 98 320 GLU A O 1
ATOM 2495 N N . GLU A 1 321 ? -16.594 20.875 18.969 1 97.88 321 GLU A N 1
ATOM 2496 C CA . GLU A 1 321 ? -17.859 21.531 19.25 1 97.88 321 GLU A CA 1
ATOM 2497 C C . GLU A 1 321 ? -18.719 21.656 18 1 97.88 321 GLU A C 1
ATOM 2499 O O . GLU A 1 321 ? -19.922 21.406 18.031 1 97.88 321 GLU A O 1
ATOM 2504 N N . SER A 1 322 ? -18.188 22.156 16.984 1 96.38 322 SER A N 1
ATOM 2505 C CA . SER A 1 322 ? -18.781 22.141 15.648 1 96.38 322 SER A CA 1
ATOM 2506 C C . SER A 1 322 ? -17.984 21.25 14.703 1 96.38 322 SER A C 1
ATOM 2508 O O . SER A 1 322 ? -16.859 20.859 15 1 96.38 322 SER A O 1
ATOM 2510 N N . THR A 1 323 ? -18.578 20.859 13.57 1 94.31 323 THR A N 1
ATOM 2511 C CA . THR A 1 323 ? -17.969 19.859 12.711 1 94.31 323 THR A CA 1
ATOM 2512 C C . THR A 1 323 ? -16.734 20.406 12.016 1 94.31 323 THR A C 1
ATOM 2514 O O . THR A 1 323 ? -16.75 21.531 11.5 1 94.31 323 THR A O 1
ATOM 2517 N N . ALA A 1 324 ? -15.672 19.641 12.086 1 94 324 ALA A N 1
ATOM 2518 C CA . ALA A 1 324 ? -14.438 19.938 11.367 1 94 324 ALA A CA 1
ATOM 2519 C C . ALA A 1 324 ? -13.781 18.656 10.852 1 94 324 ALA A C 1
ATOM 2521 O O . ALA A 1 324 ? -13.75 18.406 9.641 1 94 324 ALA A O 1
ATOM 2522 N N . ALA A 1 325 ? -13.445 17.734 11.734 1 94.25 325 ALA A N 1
ATOM 2523 C CA . ALA A 1 325 ? -12.695 16.531 11.391 1 94.25 325 ALA A CA 1
ATOM 2524 C C . ALA A 1 325 ? -13.633 15.336 11.211 1 94.25 325 ALA A C 1
ATOM 2526 O O . ALA A 1 325 ? -13.336 14.414 10.445 1 94.25 325 ALA A O 1
ATOM 2527 N N . ILE A 1 326 ? -14.711 15.328 11.922 1 95.31 326 ILE A N 1
ATOM 2528 C CA . ILE A 1 326 ? -15.648 14.211 11.883 1 95.31 326 ILE A CA 1
ATOM 2529 C C . ILE A 1 326 ? -16.281 14.117 10.5 1 95.31 326 ILE A C 1
ATOM 2531 O O . ILE A 1 326 ? -16.75 15.125 9.953 1 95.31 326 ILE A O 1
ATOM 2535 N N . THR A 1 327 ? -16.25 12.93 9.945 1 93.81 327 THR A N 1
ATOM 2536 C CA . THR A 1 327 ? -16.875 12.625 8.672 1 93.81 327 THR A CA 1
ATOM 2537 C C . THR A 1 327 ? -17.875 11.469 8.82 1 93.81 327 THR A C 1
ATOM 2539 O O . THR A 1 327 ? -18.062 10.953 9.922 1 93.81 327 THR A O 1
ATOM 2542 N N . THR A 1 328 ? -18.453 11.133 7.645 1 94.69 328 THR A N 1
ATOM 2543 C CA . THR A 1 328 ? -19.219 9.891 7.621 1 94.69 328 THR A CA 1
ATOM 2544 C C . THR A 1 328 ? -18.297 8.68 7.758 1 94.69 328 THR A C 1
ATOM 2546 O O . THR A 1 328 ? -17.078 8.812 7.688 1 94.69 328 THR A O 1
ATOM 2549 N N . LYS A 1 329 ? -18.953 7.562 8 1 93.44 329 LYS A N 1
ATOM 2550 C CA . LYS A 1 329 ? -18.234 6.312 8.188 1 93.44 329 LYS A CA 1
ATOM 2551 C C . LYS A 1 329 ? -17.266 6.066 7.035 1 93.44 329 LYS A C 1
ATOM 2553 O O . LYS A 1 329 ? -17.688 5.926 5.887 1 93.44 329 LYS A O 1
ATOM 2558 N N . ARG A 1 330 ? -15.984 6.039 7.336 1 91.44 330 ARG A N 1
ATOM 2559 C CA . ARG A 1 330 ? -14.891 5.836 6.395 1 91.44 330 ARG A CA 1
ATOM 2560 C C . ARG A 1 330 ? -14.938 6.863 5.27 1 91.44 330 ARG A C 1
ATOM 2562 O O . ARG A 1 330 ? -14.5 6.586 4.152 1 91.44 330 ARG A O 1
ATOM 2569 N N . GLY A 1 331 ? -15.531 8.008 5.594 1 91.25 331 GLY A N 1
ATOM 2570 C CA . GLY A 1 331 ? -15.664 9.062 4.598 1 91.25 331 GLY A CA 1
ATOM 2571 C C . GLY A 1 331 ? -14.539 10.086 4.656 1 91.25 331 GLY A C 1
ATOM 2572 O O . GLY A 1 331 ? -13.609 9.945 5.453 1 91.25 331 GLY A O 1
ATOM 2573 N N . GLY A 1 332 ? -14.633 11.062 3.734 1 89.19 332 GLY A N 1
ATOM 2574 C CA . GLY A 1 332 ? -13.648 12.133 3.621 1 89.19 332 GLY A CA 1
ATOM 2575 C C . GLY A 1 332 ? -14.273 13.5 3.428 1 89.19 332 GLY A C 1
ATOM 2576 O O . GLY A 1 332 ? -15.383 13.758 3.908 1 89.19 332 GLY A O 1
ATOM 2577 N N . LEU A 1 333 ? -13.531 14.328 2.807 1 84.75 333 LEU A N 1
ATOM 2578 C CA . LEU A 1 333 ? -13.922 15.719 2.6 1 84.75 333 LEU A CA 1
ATOM 2579 C C . LEU A 1 333 ? -15.25 15.805 1.849 1 84.75 333 LEU A C 1
ATOM 2581 O O . LEU A 1 333 ? -16.062 16.688 2.127 1 84.75 333 LEU A O 1
ATOM 2585 N N . GLY A 1 334 ? -15.414 14.891 0.926 1 82 334 GLY A N 1
ATOM 2586 C CA . GLY A 1 334 ? -16.641 14.891 0.139 1 82 334 GLY A CA 1
ATOM 2587 C C . GLY A 1 334 ? -17.859 14.523 0.949 1 82 334 GLY A C 1
ATOM 2588 O O . GLY A 1 334 ? -18.984 14.805 0.539 1 82 334 GLY A O 1
ATOM 2589 N N . ASP A 1 335 ? -17.656 13.922 2.076 1 82.38 335 ASP A N 1
ATOM 2590 C CA . ASP A 1 335 ? -18.734 13.453 2.932 1 82.38 335 ASP A CA 1
ATOM 2591 C C . ASP A 1 335 ? -18.828 14.289 4.207 1 82.38 335 ASP A C 1
ATOM 2593 O O . ASP A 1 335 ? -19.188 13.773 5.266 1 82.38 335 ASP A O 1
ATOM 2597 N N . PHE A 1 336 ? -18.438 15.508 4.059 1 83.44 336 PHE A N 1
ATOM 2598 C CA . PHE A 1 336 ? -18.422 16.391 5.219 1 83.44 336 PHE A CA 1
ATOM 2599 C C . PHE A 1 336 ? -19.828 16.594 5.758 1 83.44 336 PHE A C 1
ATOM 2601 O O . PHE A 1 336 ? -20.688 17.188 5.082 1 83.44 336 PHE A O 1
ATOM 2608 N N . PRO A 1 337 ? -20.094 16.203 6.996 1 90.62 337 PRO A N 1
ATOM 2609 C CA . PRO A 1 337 ? -21.438 16.312 7.566 1 90.62 337 PRO A CA 1
ATOM 2610 C C . PRO A 1 337 ? -21.609 17.562 8.43 1 90.62 337 PRO A C 1
ATOM 2612 O O . PRO A 1 337 ? -21.75 17.453 9.656 1 90.62 337 PRO A O 1
ATOM 2615 N N . ALA A 1 338 ? -21.766 18.672 7.879 1 87.75 338 ALA A N 1
ATOM 2616 C CA . ALA A 1 338 ? -21.891 19.938 8.617 1 87.75 338 ALA A CA 1
ATOM 2617 C C . ALA A 1 338 ? -23.016 19.875 9.633 1 87.75 338 ALA A C 1
ATOM 2619 O O . ALA A 1 338 ? -22.922 20.453 10.719 1 87.75 338 ALA A O 1
ATOM 2620 N N . GLY A 1 339 ? -24.016 19.172 9.328 1 92.5 339 GLY A N 1
ATOM 2621 C CA . GLY A 1 339 ? -25.203 19.094 10.18 1 92.5 339 GLY A CA 1
ATOM 2622 C C . GLY A 1 339 ? -24.984 18.25 11.422 1 92.5 339 GLY A C 1
ATOM 2623 O O . GLY A 1 339 ? -25.828 18.25 12.32 1 92.5 339 GLY A O 1
ATOM 2624 N N . ALA A 1 340 ? -23.875 17.594 11.492 1 94.38 340 ALA A N 1
ATOM 2625 C CA . ALA A 1 340 ? -23.578 16.781 12.664 1 94.38 340 ALA A CA 1
ATOM 2626 C C . ALA A 1 340 ? -23.312 17.656 13.883 1 94.38 340 ALA A C 1
ATOM 2628 O O . ALA A 1 340 ? -23.516 17.219 15.023 1 94.38 340 ALA A O 1
ATOM 2629 N N . ASN A 1 341 ? -22.797 18.922 13.641 1 95.81 341 ASN A N 1
ATOM 2630 C CA . ASN A 1 341 ? -22.547 19.906 14.688 1 95.81 341 ASN A CA 1
ATOM 2631 C C . ASN A 1 341 ? -21.578 19.391 15.734 1 95.81 341 ASN A C 1
ATOM 2633 O O . ASN A 1 341 ? -21.844 19.469 16.938 1 95.81 341 ASN A O 1
ATOM 2637 N N . GLY A 1 342 ? -20.531 18.781 15.242 1 96.88 342 GLY A N 1
ATOM 2638 C CA . GLY A 1 342 ? -19.5 18.281 16.141 1 96.88 342 GLY A CA 1
ATOM 2639 C C . GLY A 1 342 ? -19.812 16.922 16.734 1 96.88 342 GLY A C 1
ATOM 2640 O O . GLY A 1 342 ? -20.547 16.141 16.141 1 96.88 342 GLY A O 1
ATOM 2641 N N . GLY A 1 343 ? -19.047 16.578 17.828 1 97.88 343 GLY A N 1
ATOM 2642 C CA . GLY A 1 343 ? -19.219 15.305 18.5 1 97.88 343 GLY A CA 1
ATOM 2643 C C . GLY A 1 343 ? -17.953 14.789 19.141 1 97.88 343 GLY A C 1
ATOM 2644 O O . GLY A 1 343 ? -17.047 15.562 19.438 1 97.88 343 GLY A O 1
ATOM 2645 N N . GLN A 1 344 ? -18.031 13.562 19.484 1 98.25 344 GLN A N 1
ATOM 2646 C CA . GLN A 1 344 ? -16.891 12.945 20.156 1 98.25 344 GLN A CA 1
ATOM 2647 C C . GLN A 1 344 ? -16.484 11.648 19.484 1 98.25 344 GLN A C 1
ATOM 2649 O O . GLN A 1 344 ? -17.312 10.984 18.844 1 98.25 344 GLN A O 1
ATOM 2654 N N . VAL A 1 345 ? -15.203 11.312 19.625 1 98.38 345 VAL A N 1
ATOM 2655 C CA . VAL A 1 345 ? -14.633 10.109 19.031 1 98.38 345 VAL A CA 1
ATOM 2656 C C . VAL A 1 345 ? -13.766 9.383 20.047 1 98.38 345 VAL A C 1
ATOM 2658 O O . VAL A 1 345 ? -12.969 10.008 20.766 1 98.38 345 VAL A O 1
ATOM 2661 N N . LEU A 1 346 ? -13.992 8.117 20.234 1 98.44 346 LEU A N 1
ATOM 2662 C CA . LEU A 1 346 ? -13.062 7.211 20.891 1 98.44 346 LEU A CA 1
ATOM 2663 C C . LEU A 1 346 ? -12.352 6.32 19.875 1 98.44 346 LEU A C 1
ATOM 2665 O O . LEU A 1 346 ? -13 5.699 19.031 1 98.44 346 LEU A O 1
ATOM 2669 N N . ALA A 1 347 ? -11.016 6.348 19.938 1 97.81 347 ALA A N 1
ATOM 2670 C CA . ALA A 1 347 ? -10.258 5.605 18.938 1 97.81 347 ALA A CA 1
ATOM 2671 C C . ALA A 1 347 ? -9.109 4.828 19.578 1 97.81 347 ALA A C 1
ATOM 2673 O O . ALA A 1 347 ? -8.539 5.27 20.578 1 97.81 347 ALA A O 1
ATOM 2674 N N . ALA A 1 348 ? -8.758 3.709 19.047 1 96.62 348 ALA A N 1
ATOM 2675 C CA . ALA A 1 348 ? -7.582 2.922 19.406 1 96.62 348 ALA A CA 1
ATOM 2676 C C . ALA A 1 348 ? -7.031 2.176 18.188 1 96.62 348 ALA A C 1
ATOM 2678 O O . ALA A 1 348 ? -7.793 1.681 17.359 1 96.62 348 ALA A O 1
ATOM 2679 N N . GLY A 1 349 ? -5.727 2.199 18.094 1 94.62 349 GLY A N 1
ATOM 2680 C CA . GLY A 1 349 ? -5.129 1.567 16.938 1 94.62 349 GLY A CA 1
ATOM 2681 C C . GLY A 1 349 ? -3.621 1.447 17.031 1 94.62 349 GLY A C 1
ATOM 2682 O O . GLY A 1 349 ? -3.07 1.336 18.125 1 94.62 349 GLY A O 1
ATOM 2683 N N . LEU A 1 350 ? -3.002 1.311 15.875 1 91.88 350 LEU A N 1
ATOM 2684 C CA . LEU A 1 350 ? -1.557 1.116 15.859 1 91.88 350 LEU A CA 1
ATOM 2685 C C . LEU A 1 350 ? -0.91 1.914 14.734 1 91.88 350 LEU A C 1
ATOM 2687 O O . LEU A 1 350 ? -1.579 2.283 13.766 1 91.88 350 LEU A O 1
ATOM 2691 N N . ARG A 1 351 ? 0.315 2.152 14.945 1 93.06 351 ARG A N 1
ATOM 2692 C CA . ARG A 1 351 ? 1.236 2.697 13.953 1 93.06 351 ARG A CA 1
ATOM 2693 C C . ARG A 1 351 ? 2.475 1.818 13.812 1 93.06 351 ARG A C 1
ATOM 2695 O O . ARG A 1 351 ? 3.162 1.545 14.797 1 93.06 351 ARG A O 1
ATOM 2702 N N . TYR A 1 352 ? 2.721 1.35 12.594 1 89.06 352 TYR A N 1
ATOM 2703 C CA . TYR A 1 352 ? 3.895 0.534 12.305 1 89.06 352 TYR A CA 1
ATOM 2704 C C . TYR A 1 352 ? 4.73 1.16 11.195 1 89.06 352 TYR A C 1
ATOM 2706 O O . TYR A 1 352 ? 4.273 1.284 10.055 1 89.06 352 TYR A O 1
ATOM 2714 N N . ASN A 1 353 ? 5.938 1.513 11.57 1 89.56 353 ASN A N 1
ATOM 2715 C CA . ASN A 1 353 ? 6.852 2.133 10.617 1 89.56 353 ASN A CA 1
ATOM 2716 C C . ASN A 1 353 ? 7.906 1.145 10.125 1 89.56 353 ASN A C 1
ATOM 2718 O O . ASN A 1 353 ? 8.398 0.318 10.898 1 89.56 353 ASN A O 1
ATOM 2722 N N . PHE A 1 354 ? 8.336 1.294 8.797 1 81.69 354 PHE A N 1
ATOM 2723 C CA . PHE A 1 354 ? 9.391 0.448 8.242 1 81.69 354 PHE A CA 1
ATOM 2724 C C . PHE A 1 354 ? 10.117 1.163 7.113 1 81.69 354 PHE A C 1
ATOM 2726 O O . PHE A 1 354 ? 9.578 2.082 6.496 1 81.69 354 PHE A O 1
ATOM 2733 N N . MET B 1 1 ? -16.75 -11.055 3.406 1 37.06 1 MET B N 1
ATOM 2734 C CA . MET B 1 1 ? -15.594 -11.789 3.916 1 37.06 1 MET B CA 1
ATOM 2735 C C . MET B 1 1 ? -14.422 -10.844 4.156 1 37.06 1 MET B C 1
ATOM 2737 O O . MET B 1 1 ? -13.75 -10.938 5.188 1 37.06 1 MET B O 1
ATOM 2741 N N . ASN B 1 2 ? -14.328 -9.93 3.281 1 41.94 2 ASN B N 1
ATOM 2742 C CA . ASN B 1 2 ? -13.188 -9.023 3.4 1 41.94 2 ASN B CA 1
ATOM 2743 C C . ASN B 1 2 ? -13.312 -8.125 4.629 1 41.94 2 ASN B C 1
ATOM 2745 O O . ASN B 1 2 ? -12.32 -7.867 5.312 1 41.94 2 ASN B O 1
ATOM 2749 N N . LYS B 1 3 ? -14.594 -7.863 4.973 1 47.31 3 LYS B N 1
ATOM 2750 C CA . LYS B 1 3 ? -14.844 -7.023 6.141 1 47.31 3 LYS B CA 1
ATOM 2751 C C . LYS B 1 3 ? -14.461 -7.746 7.43 1 47.31 3 LYS B C 1
ATOM 2753 O O . LYS B 1 3 ? -14.039 -7.117 8.398 1 47.31 3 LYS B O 1
ATOM 2758 N N . LYS B 1 4 ? -14.672 -9.016 7.422 1 45.62 4 LYS B N 1
ATOM 2759 C CA . LYS B 1 4 ? -14.406 -9.789 8.633 1 45.62 4 LYS B CA 1
ATOM 2760 C C . LYS B 1 4 ? -12.906 -9.914 8.883 1 45.62 4 LYS B C 1
ATOM 2762 O O . LYS B 1 4 ? -12.461 -9.914 10.031 1 45.62 4 LYS B O 1
ATOM 2767 N N . ILE B 1 5 ? -12.234 -10.031 7.852 1 43.25 5 ILE B N 1
ATOM 2768 C CA . ILE B 1 5 ? -10.797 -10.195 8.016 1 43.25 5 ILE B CA 1
ATOM 2769 C C . ILE B 1 5 ? -10.172 -8.891 8.492 1 43.25 5 ILE B C 1
ATOM 2771 O O . ILE B 1 5 ? -9.328 -8.883 9.383 1 43.25 5 ILE B O 1
ATOM 2775 N N . LEU B 1 6 ? -10.695 -7.781 7.938 1 46.91 6 LEU B N 1
ATOM 2776 C CA . LEU B 1 6 ? -10.203 -6.496 8.422 1 46.91 6 LEU B CA 1
ATOM 2777 C C . LEU B 1 6 ? -10.57 -6.297 9.891 1 46.91 6 LEU B C 1
ATOM 2779 O O . LEU B 1 6 ? -9.766 -5.777 10.672 1 46.91 6 LEU B O 1
ATOM 2783 N N . ALA B 1 7 ? -11.781 -6.73 10.141 1 46.09 7 ALA B N 1
ATOM 2784 C CA . ALA B 1 7 ? -12.211 -6.688 11.531 1 46.09 7 ALA B CA 1
ATOM 2785 C C . ALA B 1 7 ? -11.297 -7.535 12.414 1 46.09 7 ALA B C 1
ATOM 2787 O O . ALA B 1 7 ? -10.969 -7.145 13.539 1 46.09 7 ALA B O 1
ATOM 2788 N N . ALA B 1 8 ? -10.93 -8.633 11.891 1 46.22 8 ALA B N 1
ATOM 2789 C CA . ALA B 1 8 ? -10.062 -9.5 12.68 1 46.22 8 ALA B CA 1
ATOM 2790 C C . ALA B 1 8 ? -8.68 -8.883 12.844 1 46.22 8 ALA B C 1
ATOM 2792 O O . ALA B 1 8 ? -8.078 -8.977 13.922 1 46.22 8 ALA B O 1
ATOM 2793 N N . LEU B 1 9 ? -8.188 -8.297 11.805 1 46.62 9 LEU B N 1
ATOM 2794 C CA . LEU B 1 9 ? -6.891 -7.637 11.938 1 46.62 9 LEU B CA 1
ATOM 2795 C C . LEU B 1 9 ? -6.973 -6.473 12.93 1 46.62 9 LEU B C 1
ATOM 2797 O O . LEU B 1 9 ? -6.055 -6.266 13.727 1 46.62 9 LEU B O 1
ATOM 2801 N N . ALA B 1 10 ? -8.086 -5.711 12.805 1 45 10 ALA B N 1
ATOM 2802 C CA . ALA B 1 10 ? -8.328 -4.672 13.805 1 45 10 ALA B CA 1
ATOM 2803 C C . ALA B 1 10 ? -8.469 -5.277 15.203 1 45 10 ALA B C 1
ATOM 2805 O O . ALA B 1 10 ? -7.961 -4.727 16.188 1 45 10 ALA B O 1
ATOM 2806 N N . ALA B 1 11 ? -9.156 -6.379 15.242 1 42.38 11 ALA B N 1
ATOM 2807 C CA . ALA B 1 11 ? -9.32 -7.051 16.531 1 42.38 11 ALA B CA 1
ATOM 2808 C C . ALA B 1 11 ? -7.973 -7.555 17.047 1 42.38 11 ALA B C 1
ATOM 2810 O O . ALA B 1 11 ? -7.734 -7.562 18.266 1 42.38 11 ALA B O 1
ATOM 2811 N N . ALA B 1 12 ? -7.219 -8.047 16.141 1 43.06 12 ALA B N 1
ATOM 2812 C CA . ALA B 1 12 ? -5.91 -8.508 16.594 1 43.06 12 ALA B CA 1
ATOM 2813 C C . ALA B 1 12 ? -5.094 -7.363 17.188 1 43.06 12 ALA B C 1
ATOM 2815 O O . ALA B 1 12 ? -4.23 -7.582 18.047 1 43.06 12 ALA B O 1
ATOM 2816 N N . SER B 1 13 ? -5.355 -6.215 16.656 1 38.84 13 SER B N 1
ATOM 2817 C CA . SER B 1 13 ? -4.66 -5.07 17.234 1 38.84 13 SER B CA 1
ATOM 2818 C C . SER B 1 13 ? -5.121 -4.809 18.656 1 38.84 13 SER B C 1
ATOM 2820 O O . SER B 1 13 ? -4.473 -4.066 19.406 1 38.84 13 SER B O 1
ATOM 2822 N N . LEU B 1 14 ? -6.402 -5.125 18.859 1 37.59 14 LEU B N 1
ATOM 2823 C CA . LEU B 1 14 ? -6.926 -4.938 20.203 1 37.59 14 LEU B CA 1
ATOM 2824 C C . LEU B 1 14 ? -6.293 -5.926 21.172 1 37.59 14 LEU B C 1
ATOM 2826 O O . LEU B 1 14 ? -6.617 -5.93 22.375 1 37.59 14 LEU B O 1
ATOM 2830 N N . PHE B 1 15 ? -5.625 -6.848 20.609 1 36.97 15 PHE B N 1
ATOM 2831 C CA . PHE B 1 15 ? -5.074 -7.754 21.609 1 36.97 15 PHE B CA 1
ATOM 2832 C C . PHE B 1 15 ? -4.016 -7.055 22.453 1 36.97 15 PHE B C 1
ATOM 2834 O O . PHE B 1 15 ? -3.205 -6.285 21.922 1 36.97 15 PHE B O 1
ATOM 2841 N N . PRO B 1 16 ? -4.25 -6.867 23.641 1 35.53 16 PRO B N 1
ATOM 2842 C CA . PRO B 1 16 ? -3.271 -6.281 24.562 1 35.53 16 PRO B CA 1
ATOM 2843 C C . PRO B 1 16 ? -1.859 -6.82 24.344 1 35.53 16 PRO B C 1
ATOM 2845 O O . PRO B 1 16 ? -1.684 -8.008 24.062 1 35.53 16 PRO B O 1
ATOM 2848 N N . PRO B 1 17 ? -0.919 -5.969 23.969 1 35.31 17 PRO B N 1
ATOM 2849 C CA . PRO B 1 17 ? 0.485 -6.387 23.984 1 35.31 17 PRO B CA 1
ATOM 2850 C C . PRO B 1 17 ? 0.801 -7.371 25.109 1 35.31 17 PRO B C 1
ATOM 2852 O O . PRO B 1 17 ? 1.893 -7.945 25.141 1 35.31 17 PRO B O 1
ATOM 2855 N N . GLY B 1 18 ? 0.268 -7.223 26.281 1 32.28 18 GLY B N 1
ATOM 2856 C CA . GLY B 1 18 ? 0.633 -8.094 27.375 1 32.28 18 GLY B CA 1
ATOM 2857 C C . GLY B 1 18 ? 0.439 -9.57 27.062 1 32.28 18 GLY B C 1
ATOM 2858 O O . GLY B 1 18 ? 0.54 -10.414 27.953 1 32.28 18 GLY B O 1
ATOM 2859 N N . LEU B 1 19 ? -0.27 -9.844 26.094 1 34.25 19 LEU B N 1
ATOM 2860 C CA . LEU B 1 19 ? -0.119 -11.297 26.016 1 34.25 19 LEU B CA 1
ATOM 2861 C C . LEU B 1 19 ? 1.328 -11.672 25.719 1 34.25 19 LEU B C 1
ATOM 2863 O O . LEU B 1 19 ? 1.631 -12.195 24.641 1 34.25 19 LEU B O 1
ATOM 2867 N N . ALA B 1 20 ? 2.324 -10.805 25.781 1 31.62 20 ALA B N 1
ATOM 2868 C CA . ALA B 1 20 ? 3.697 -11.25 26.016 1 31.62 20 ALA B CA 1
ATOM 2869 C C . ALA B 1 20 ? 3.725 -12.594 26.734 1 31.62 20 ALA B C 1
ATOM 2871 O O . ALA B 1 20 ? 2.756 -12.977 27.391 1 31.62 20 ALA B O 1
ATOM 2872 N N . ALA B 1 21 ? 5 -13.18 26.688 1 30.59 21 ALA B N 1
ATOM 2873 C CA . ALA B 1 21 ? 5.352 -14.438 27.328 1 30.59 21 ALA B CA 1
ATOM 2874 C C . ALA B 1 21 ? 4.801 -14.5 28.75 1 30.59 21 ALA B C 1
ATOM 2876 O O . ALA B 1 21 ? 5.199 -13.711 29.609 1 30.59 21 ALA B O 1
ATOM 2877 N N . ALA B 1 22 ? 3.652 -14.602 28.969 1 31.66 22 ALA B N 1
ATOM 2878 C CA . ALA B 1 22 ? 3.451 -15.07 30.344 1 31.66 22 ALA B CA 1
ATOM 2879 C C . ALA B 1 22 ? 4.484 -16.125 30.719 1 31.66 22 ALA B C 1
ATOM 2881 O O . ALA B 1 22 ? 4.957 -16.875 29.859 1 31.66 22 ALA B O 1
ATOM 2882 N N . ASP B 1 23 ? 5.121 -16.062 31.766 1 33.44 23 ASP B N 1
ATOM 2883 C CA . ASP B 1 23 ? 6.098 -16.938 32.406 1 33.44 23 ASP B CA 1
ATOM 2884 C C . ASP B 1 23 ? 5.883 -18.391 32 1 33.44 23 ASP B C 1
ATOM 2886 O O . ASP B 1 23 ? 6.785 -19.219 32.156 1 33.44 23 ASP B O 1
ATOM 2890 N N . ASP B 1 24 ? 4.594 -18.906 31.922 1 36.88 24 ASP B N 1
ATOM 2891 C CA . ASP B 1 24 ? 4.422 -20.359 32.094 1 36.88 24 ASP B CA 1
ATOM 2892 C C . ASP B 1 24 ? 4.344 -21.047 30.719 1 36.88 24 ASP B C 1
ATOM 2894 O O . ASP B 1 24 ? 3.463 -21.875 30.5 1 36.88 24 ASP B O 1
ATOM 2898 N N . GLY B 1 25 ? 5.25 -20.844 29.75 1 43.53 25 GLY B N 1
ATOM 2899 C CA . GLY B 1 25 ? 5.547 -21.5 28.484 1 43.53 25 GLY B CA 1
ATOM 2900 C C . GLY B 1 25 ? 4.785 -20.922 27.312 1 43.53 25 GLY B C 1
ATOM 2901 O O . GLY B 1 25 ? 4.941 -21.375 26.172 1 43.53 25 GLY B O 1
ATOM 2902 N N . ALA B 1 26 ? 3.721 -20.266 27.562 1 49.97 26 ALA B N 1
ATOM 2903 C CA . ALA B 1 26 ? 2.869 -19.719 26.516 1 49.97 26 ALA B CA 1
ATOM 2904 C C . ALA B 1 26 ? 3.506 -18.469 25.891 1 49.97 26 ALA B C 1
ATOM 2906 O O . ALA B 1 26 ? 3.922 -17.562 26.609 1 49.97 26 ALA B O 1
ATOM 2907 N N . GLY B 1 27 ? 4.027 -18.703 24.641 1 63.44 27 GLY B N 1
ATOM 2908 C CA . GLY B 1 27 ? 4.57 -17.547 23.938 1 63.44 27 GLY B CA 1
ATOM 2909 C C . GLY B 1 27 ? 3.525 -16.484 23.641 1 63.44 27 GLY B C 1
ATOM 2910 O O . GLY B 1 27 ? 2.326 -16.766 23.656 1 63.44 27 GLY B O 1
ATOM 2911 N N . GLY B 1 28 ? 3.822 -15.25 23.656 1 74.38 28 GLY B N 1
ATOM 2912 C CA . GLY B 1 28 ? 2.941 -14.133 23.359 1 74.38 28 GLY B CA 1
ATOM 2913 C C . GLY B 1 28 ? 2.605 -14 21.891 1 74.38 28 GLY B C 1
ATOM 2914 O O . GLY B 1 28 ? 3.1 -14.773 21.062 1 74.38 28 GLY B O 1
ATOM 2915 N N . LEU B 1 29 ? 1.556 -13.336 21.594 1 80.06 29 LEU B N 1
ATOM 2916 C CA . LEU B 1 29 ? 1.161 -13.008 20.234 1 80.06 29 LEU B CA 1
ATOM 2917 C C . LEU B 1 29 ? 2.279 -12.273 19.5 1 80.06 29 LEU B C 1
ATOM 2919 O O . LEU B 1 29 ? 2.801 -11.273 20.016 1 80.06 29 LEU B O 1
ATOM 2923 N N . ASN B 1 30 ? 2.73 -12.977 18.438 1 82.75 30 ASN B N 1
ATOM 2924 C CA . ASN B 1 30 ? 3.725 -12.352 17.578 1 82.75 30 ASN B CA 1
ATOM 2925 C C . ASN B 1 30 ? 3.09 -11.773 16.312 1 82.75 30 ASN B C 1
ATOM 2927 O O . ASN B 1 30 ? 2.355 -12.469 15.609 1 82.75 30 ASN B O 1
ATOM 2931 N N . ILE B 1 31 ? 3.305 -10.5 16.047 1 80.5 31 ILE B N 1
ATOM 2932 C CA . ILE B 1 31 ? 2.787 -9.844 14.859 1 80.5 31 ILE B CA 1
ATOM 2933 C C . ILE B 1 31 ? 3.947 -9.359 13.992 1 80.5 31 ILE B C 1
ATOM 2935 O O . ILE B 1 31 ? 4.902 -8.766 14.5 1 80.5 31 ILE B O 1
ATOM 2939 N N . HIS B 1 32 ? 3.848 -9.711 12.711 1 83.25 32 HIS B N 1
ATOM 2940 C CA . HIS B 1 32 ? 4.891 -9.336 11.766 1 83.25 32 HIS B CA 1
ATOM 2941 C C . HIS B 1 32 ? 4.301 -8.625 10.547 1 83.25 32 HIS B C 1
ATOM 2943 O O . HIS B 1 32 ? 3.412 -9.156 9.883 1 83.25 32 HIS B O 1
ATOM 2949 N N . PHE B 1 33 ? 4.805 -7.371 10.25 1 81.31 33 PHE B N 1
ATOM 2950 C CA . PHE B 1 33 ? 4.418 -6.645 9.047 1 81.31 33 PHE B CA 1
ATOM 2951 C C . PHE B 1 33 ? 5.473 -6.797 7.961 1 81.31 33 PHE B C 1
ATOM 2953 O O . PHE B 1 33 ? 6.672 -6.809 8.25 1 81.31 33 PHE B O 1
ATOM 2960 N N . TYR B 1 34 ? 5.008 -6.93 6.73 1 85.44 34 TYR B N 1
ATOM 2961 C CA . TYR B 1 34 ? 5.965 -7.082 5.637 1 85.44 34 TYR B CA 1
ATOM 2962 C C . TYR B 1 34 ? 5.422 -6.473 4.348 1 85.44 34 TYR B C 1
ATOM 2964 O O . TYR B 1 34 ? 4.238 -6.133 4.266 1 85.44 34 TYR B O 1
ATOM 2972 N N . GLY B 1 35 ? 6.34 -6.332 3.379 1 87.12 35 GLY B N 1
ATOM 2973 C CA . GLY B 1 35 ? 5.953 -5.844 2.064 1 87.12 35 GLY B CA 1
ATOM 2974 C C . GLY B 1 35 ? 7.008 -6.098 1.001 1 87.12 35 GLY B C 1
ATOM 2975 O O . GLY B 1 35 ? 8.133 -6.492 1.316 1 87.12 35 GLY B O 1
ATOM 2976 N N . SER B 1 36 ? 6.559 -5.98 -0.2 1 91.56 36 SER B N 1
ATOM 2977 C CA . SER B 1 36 ? 7.426 -6.102 -1.369 1 91.56 36 SER B CA 1
ATOM 2978 C C . SER B 1 36 ? 6.996 -5.145 -2.477 1 91.56 36 SER B C 1
ATOM 2980 O O . SER B 1 36 ? 5.832 -5.141 -2.885 1 91.56 36 SER B O 1
ATOM 2982 N N . LEU B 1 37 ? 7.887 -4.242 -2.82 1 89.06 37 LEU B N 1
ATOM 2983 C CA . LEU B 1 37 ? 7.695 -3.404 -4 1 89.06 37 LEU B CA 1
ATOM 2984 C C . LEU B 1 37 ? 8.328 -4.047 -5.23 1 89.06 37 LEU B C 1
ATOM 2986 O O . LEU B 1 37 ? 9.523 -4.332 -5.242 1 89.06 37 LEU B O 1
ATOM 2990 N N . ARG B 1 38 ? 7.527 -4.324 -6.219 1 93.75 38 ARG B N 1
ATOM 2991 C CA . ARG B 1 38 ? 7.957 -4.973 -7.453 1 93.75 38 ARG B CA 1
ATOM 2992 C C . ARG B 1 38 ? 7.422 -4.238 -8.68 1 93.75 38 ARG B C 1
ATOM 2994 O O . ARG B 1 38 ? 6.238 -4.352 -9 1 93.75 38 ARG B O 1
ATOM 3001 N N . ILE B 1 39 ? 8.281 -3.623 -9.375 1 91.19 39 ILE B N 1
ATOM 3002 C CA . ILE B 1 39 ? 7.852 -2.785 -10.492 1 91.19 39 ILE B CA 1
ATOM 3003 C C . ILE B 1 39 ? 8.898 -2.832 -11.602 1 91.19 39 ILE B C 1
ATOM 3005 O O . ILE B 1 39 ? 10.086 -3.021 -11.336 1 91.19 39 ILE B O 1
ATOM 3009 N N . HIS B 1 40 ? 8.43 -2.77 -12.883 1 93.56 40 HIS B N 1
ATOM 3010 C CA . HIS B 1 40 ? 9.367 -2.74 -14 1 93.56 40 HIS B CA 1
ATOM 3011 C C . HIS B 1 40 ? 8.797 -1.943 -15.172 1 93.56 40 HIS B C 1
ATOM 3013 O O . HIS B 1 40 ? 7.586 -1.757 -15.273 1 93.56 40 HIS B O 1
ATOM 3019 N N . GLY B 1 41 ? 9.727 -1.359 -15.953 1 94 41 GLY B N 1
ATOM 3020 C CA . GLY B 1 41 ? 9.391 -0.939 -17.312 1 94 41 GLY B CA 1
ATOM 3021 C C . GLY B 1 41 ? 9.43 -2.074 -18.312 1 94 41 GLY B C 1
ATOM 3022 O O . GLY B 1 41 ? 10.281 -2.959 -18.219 1 94 41 GLY B O 1
ATOM 3023 N N . GLU B 1 42 ? 8.43 -2.014 -19.25 1 96.88 42 GLU B N 1
ATOM 3024 C CA . GLU B 1 42 ? 8.438 -3.076 -20.25 1 96.88 42 GLU B CA 1
ATOM 3025 C C . GLU B 1 42 ? 8.109 -2.527 -21.641 1 96.88 42 GLU B C 1
ATOM 3027 O O . GLU B 1 42 ? 7.355 -1.562 -21.766 1 96.88 42 GLU B O 1
ATOM 3032 N N . HIS B 1 43 ? 8.758 -3.035 -22.625 1 97.88 43 HIS B N 1
ATOM 3033 C CA . HIS B 1 43 ? 8.375 -2.893 -24.016 1 97.88 43 HIS B CA 1
ATOM 3034 C C . HIS B 1 43 ? 7.754 -4.184 -24.547 1 97.88 43 HIS B C 1
ATOM 3036 O O . HIS B 1 43 ? 8.414 -5.227 -24.578 1 97.88 43 HIS B O 1
ATOM 3042 N N . VAL B 1 44 ? 6.484 -4.102 -24.953 1 97.88 44 VAL B N 1
ATOM 3043 C CA . VAL B 1 44 ? 5.73 -5.258 -25.422 1 97.88 44 VAL B CA 1
ATOM 3044 C C . VAL B 1 44 ? 5.512 -5.141 -26.938 1 97.88 44 VAL B C 1
ATOM 3046 O O . VAL B 1 44 ? 5.023 -4.121 -27.422 1 97.88 44 VAL B O 1
ATOM 3049 N N . ARG B 1 45 ? 5.902 -6.152 -27.625 1 98.25 45 ARG B N 1
ATOM 3050 C CA . ARG B 1 45 ? 5.715 -6.227 -29.078 1 98.25 45 ARG B CA 1
ATOM 3051 C C . ARG B 1 45 ? 4.914 -7.465 -29.469 1 98.25 45 ARG B C 1
ATOM 3053 O O . ARG B 1 45 ? 5.488 -8.516 -29.766 1 98.25 45 ARG B O 1
ATOM 3060 N N . PRO B 1 46 ? 3.582 -7.332 -29.609 1 97.88 46 PRO B N 1
ATOM 3061 C CA . PRO B 1 46 ? 2.752 -8.461 -30.031 1 97.88 46 PRO B CA 1
ATOM 3062 C C . PRO B 1 46 ? 3.055 -8.922 -31.469 1 97.88 46 PRO B C 1
ATOM 3064 O O . PRO B 1 46 ? 3.539 -8.133 -32.281 1 97.88 46 PRO B O 1
ATOM 3067 N N . ASP B 1 47 ? 2.842 -10.125 -31.766 1 97.62 47 ASP B N 1
ATOM 3068 C CA . ASP B 1 47 ? 3.068 -10.664 -33.094 1 97.62 47 ASP B CA 1
ATOM 3069 C C . ASP B 1 47 ? 2.07 -10.086 -34.094 1 97.62 47 ASP B C 1
ATOM 3071 O O . ASP B 1 47 ? 2.438 -9.758 -35.219 1 97.62 47 ASP B O 1
ATOM 3075 N N . ASN B 1 48 ? 0.82 -10.078 -33.688 1 97 48 ASN B N 1
ATOM 3076 C CA . ASN B 1 48 ? -0.186 -9.383 -34.5 1 97 48 ASN B CA 1
ATOM 3077 C C . ASN B 1 48 ? -0.409 -7.961 -34 1 97 48 ASN B C 1
ATOM 3079 O O . ASN B 1 48 ? -1.14 -7.738 -33.031 1 97 48 ASN B O 1
ATOM 3083 N N . ARG B 1 49 ? 0.067 -6.953 -34.719 1 94.75 49 ARG B N 1
ATOM 3084 C CA . ARG B 1 49 ? 0.006 -5.562 -34.281 1 94.75 49 ARG B CA 1
ATOM 3085 C C . ARG B 1 49 ? -1.05 -4.789 -35.062 1 94.75 49 ARG B C 1
ATOM 3087 O O . ARG B 1 49 ? -1.181 -3.574 -34.906 1 94.75 49 ARG B O 1
ATOM 3094 N N . ASP B 1 50 ? -1.793 -5.461 -35.906 1 95.12 50 ASP B N 1
ATOM 3095 C CA . ASP B 1 50 ? -2.885 -4.852 -36.656 1 95.12 50 ASP B CA 1
ATOM 3096 C C . ASP B 1 50 ? -4.148 -4.754 -35.781 1 95.12 50 ASP B C 1
ATOM 3098 O O . ASP B 1 50 ? -4.934 -5.699 -35.719 1 95.12 50 ASP B O 1
ATOM 3102 N N . GLU B 1 51 ? -4.41 -3.697 -35.281 1 90.94 51 GLU B N 1
ATOM 3103 C CA . GLU B 1 51 ? -5.535 -3.49 -34.375 1 90.94 51 GLU B CA 1
ATOM 3104 C C . GLU B 1 51 ? -6.867 -3.654 -35.125 1 90.94 51 GLU B C 1
ATOM 3106 O O . GLU B 1 51 ? -7.855 -4.09 -34.531 1 90.94 51 GLU B O 1
ATOM 3111 N N . ALA B 1 52 ? -6.895 -3.273 -36.438 1 90.88 52 ALA B N 1
ATOM 3112 C CA . ALA B 1 52 ? -8.102 -3.443 -37.219 1 90.88 52 ALA B CA 1
ATOM 3113 C C . ALA B 1 52 ? -8.477 -4.918 -37.344 1 90.88 52 ALA B C 1
ATOM 3115 O O . ALA B 1 52 ? -9.656 -5.254 -37.5 1 90.88 52 ALA B O 1
ATOM 3116 N N . ALA B 1 53 ? -7.484 -5.738 -37.219 1 91.06 53 ALA B N 1
ATOM 3117 C CA . ALA B 1 53 ? -7.707 -7.176 -37.312 1 91.06 53 ALA B CA 1
ATOM 3118 C C . ALA B 1 53 ? -7.75 -7.824 -35.938 1 91.06 53 ALA B C 1
ATOM 3120 O O . ALA B 1 53 ? -7.465 -9.016 -35.781 1 91.06 53 ALA B O 1
ATOM 3121 N N . GLY B 1 54 ? -7.914 -7.09 -34.875 1 91.44 54 GLY B N 1
ATOM 3122 C CA . GLY B 1 54 ? -8.055 -7.621 -33.531 1 91.44 54 GLY B CA 1
ATOM 3123 C C . GLY B 1 54 ? -6.734 -7.723 -32.781 1 91.44 54 GLY B C 1
ATOM 3124 O O . GLY B 1 54 ? -6.684 -8.227 -31.656 1 91.44 54 GLY B O 1
ATOM 3125 N N . GLY B 1 55 ? -5.68 -7.211 -33.438 1 95 55 GLY B N 1
ATOM 3126 C CA . GLY B 1 55 ? -4.371 -7.258 -32.781 1 95 55 GLY B CA 1
ATOM 3127 C C . GLY B 1 55 ? -4.18 -6.188 -31.734 1 95 55 GLY B C 1
ATOM 3128 O O . GLY B 1 55 ? -5.148 -5.57 -31.297 1 95 55 GLY B O 1
ATOM 3129 N N . LEU B 1 56 ? -2.965 -6.195 -31.219 1 96.44 56 LEU B N 1
ATOM 3130 C CA . LEU B 1 56 ? -2.59 -5.25 -30.172 1 96.44 56 LEU B CA 1
ATOM 3131 C C . LEU B 1 56 ? -1.348 -4.461 -30.578 1 96.44 56 LEU B C 1
ATOM 3133 O O . LEU B 1 56 ? -0.318 -5.047 -30.922 1 96.44 56 LEU B O 1
ATOM 3137 N N . GLY B 1 57 ? -1.407 -3.113 -30.547 1 96.62 57 GLY B N 1
ATOM 3138 C CA . GLY B 1 57 ? -0.247 -2.283 -30.844 1 96.62 57 GLY B CA 1
ATOM 3139 C C . GLY B 1 57 ? 0.859 -2.434 -29.812 1 96.62 57 GLY B C 1
ATOM 3140 O O . GLY B 1 57 ? 0.59 -2.643 -28.625 1 96.62 57 GLY B O 1
ATOM 3141 N N . SER B 1 58 ? 2.094 -2.322 -30.312 1 97.44 58 SER B N 1
ATOM 3142 C CA . SER B 1 58 ? 3.209 -2.328 -29.375 1 97.44 58 SER B CA 1
ATOM 3143 C C . SER B 1 58 ? 3.113 -1.161 -28.406 1 97.44 58 SER B C 1
ATOM 3145 O O . SER B 1 58 ? 2.523 -0.125 -28.719 1 97.44 58 SER B O 1
ATOM 3147 N N . TYR B 1 59 ? 3.689 -1.392 -27.219 1 96.69 59 TYR B N 1
ATOM 3148 C CA . TYR B 1 59 ? 3.658 -0.311 -26.25 1 96.69 59 TYR B CA 1
ATOM 3149 C C . TYR B 1 59 ? 4.82 -0.425 -25.266 1 96.69 59 TYR B C 1
ATOM 3151 O O . TYR B 1 59 ? 5.461 -1.475 -25.172 1 96.69 59 TYR B O 1
ATOM 3159 N N . THR B 1 60 ? 5.195 0.662 -24.719 1 95.81 60 THR B N 1
ATOM 3160 C CA . THR B 1 60 ? 6.105 0.762 -23.578 1 95.81 60 THR B CA 1
ATOM 3161 C C . THR B 1 60 ? 5.387 1.337 -22.359 1 95.81 60 THR B C 1
ATOM 3163 O O . THR B 1 60 ? 4.645 2.314 -22.469 1 95.81 60 THR B O 1
ATOM 3166 N N . ALA B 1 61 ? 5.559 0.617 -21.172 1 94.25 61 ALA B N 1
ATOM 3167 C CA . ALA B 1 61 ? 4.84 1.07 -19.984 1 94.25 61 ALA B CA 1
ATOM 3168 C C . ALA B 1 61 ? 5.496 0.535 -18.719 1 94.25 61 ALA B C 1
ATOM 3170 O O . ALA B 1 61 ? 6.336 -0.365 -18.781 1 94.25 61 ALA B O 1
ATOM 3171 N N . LEU B 1 62 ? 5.07 1.146 -17.547 1 92.31 62 LEU B N 1
ATOM 3172 C CA . LEU B 1 62 ? 5.336 0.536 -16.25 1 92.31 62 LEU B CA 1
ATOM 3173 C C . LEU B 1 62 ? 4.359 -0.598 -15.977 1 92.31 62 LEU B C 1
ATOM 3175 O O . LEU B 1 62 ? 3.199 -0.542 -16.391 1 92.31 62 LEU B O 1
ATOM 3179 N N . ARG B 1 63 ? 4.91 -1.558 -15.312 1 94.62 63 ARG B N 1
ATOM 3180 C CA . ARG B 1 63 ? 4.098 -2.701 -14.914 1 94.62 63 ARG B CA 1
ATOM 3181 C C . ARG B 1 63 ? 4.43 -3.143 -13.492 1 94.62 63 ARG B C 1
ATOM 3183 O O . ARG B 1 63 ? 5.598 -3.154 -13.102 1 94.62 63 ARG B O 1
ATOM 3190 N N . ASP B 1 64 ? 3.352 -3.355 -12.766 1 94.12 64 ASP B N 1
ATOM 3191 C CA . ASP B 1 64 ? 3.559 -3.938 -11.438 1 94.12 64 ASP B CA 1
ATOM 3192 C C . ASP B 1 64 ? 3.725 -5.453 -11.531 1 94.12 64 ASP B C 1
ATOM 3194 O O . ASP B 1 64 ? 3.016 -6.117 -12.289 1 94.12 64 ASP B O 1
ATOM 3198 N N . ALA B 1 65 ? 4.672 -5.953 -10.742 1 92.75 65 ALA B N 1
ATOM 3199 C CA . ALA B 1 65 ? 4.934 -7.387 -10.695 1 92.75 65 ALA B CA 1
ATOM 3200 C C . ALA B 1 65 ? 4.555 -7.969 -9.336 1 92.75 65 ALA B C 1
ATOM 3202 O O . ALA B 1 65 ? 5.355 -8.656 -8.703 1 92.75 65 ALA B O 1
ATOM 3203 N N . TYR B 1 66 ? 3.4 -7.637 -8.844 1 93.88 66 TYR B N 1
ATOM 3204 C CA . TYR B 1 66 ? 2.785 -8.211 -7.656 1 93.88 66 TYR B CA 1
ATOM 3205 C C . TYR B 1 66 ? 3.357 -7.586 -6.391 1 93.88 66 TYR B C 1
ATOM 3207 O O . TYR B 1 66 ? 3.748 -8.297 -5.461 1 93.88 66 TYR B O 1
ATOM 3215 N N . SER B 1 67 ? 3.473 -6.27 -6.391 1 92.88 67 SER B N 1
ATOM 3216 C CA . SER B 1 67 ? 3.734 -5.578 -5.133 1 92.88 67 SER B CA 1
ATOM 3217 C C . SER B 1 67 ? 2.676 -5.91 -4.086 1 92.88 67 SER B C 1
ATOM 3219 O O . SER B 1 67 ? 1.517 -6.16 -4.426 1 92.88 67 SER B O 1
ATOM 3221 N N . ARG B 1 68 ? 3.152 -5.895 -2.768 1 92.56 68 ARG B N 1
ATOM 3222 C CA . ARG B 1 68 ? 2.215 -6.34 -1.741 1 92.56 68 ARG B CA 1
ATOM 3223 C C . ARG B 1 68 ? 2.605 -5.797 -0.371 1 92.56 68 ARG B C 1
ATOM 3225 O O . ARG B 1 68 ? 3.775 -5.496 -0.126 1 92.56 68 ARG B O 1
ATOM 3232 N N . LEU B 1 69 ? 1.608 -5.637 0.448 1 86.88 69 LEU B N 1
ATOM 3233 C CA . LEU B 1 69 ? 1.732 -5.355 1.873 1 86.88 69 LEU B CA 1
ATOM 3234 C C . LEU B 1 69 ? 1.01 -6.41 2.703 1 86.88 69 LEU B C 1
ATOM 3236 O O . LEU B 1 69 ? -0.087 -6.844 2.342 1 86.88 69 LEU B O 1
ATOM 3240 N N . GLY B 1 70 ? 1.735 -6.828 3.826 1 89 70 GLY B N 1
ATOM 3241 C CA . GLY B 1 70 ? 1.106 -7.898 4.586 1 89 70 GLY B CA 1
ATOM 3242 C C . GLY B 1 70 ? 1.376 -7.812 6.074 1 89 70 GLY B C 1
ATOM 3243 O O . GLY B 1 70 ? 2.273 -7.086 6.508 1 89 70 GLY B O 1
ATOM 3244 N N . VAL B 1 71 ? 0.493 -8.445 6.801 1 85.5 71 VAL B N 1
ATOM 3245 C CA . VAL B 1 71 ? 0.673 -8.68 8.234 1 85.5 71 VAL B CA 1
ATOM 3246 C C . VAL B 1 71 ? 0.447 -10.156 8.547 1 85.5 71 VAL B C 1
ATOM 3248 O O . VAL B 1 71 ? -0.451 -10.789 7.98 1 85.5 71 VAL B O 1
ATOM 3251 N N . ALA B 1 72 ? 1.356 -10.711 9.273 1 88.56 72 ALA B N 1
ATOM 3252 C CA . ALA B 1 72 ? 1.22 -12.07 9.781 1 88.56 72 ALA B CA 1
ATOM 3253 C C . ALA B 1 72 ? 1.29 -12.102 11.305 1 88.56 72 ALA B C 1
ATOM 3255 O O . ALA B 1 72 ? 1.975 -11.273 11.914 1 88.56 72 ALA B O 1
ATOM 3256 N N . ALA B 1 73 ? 0.533 -13.016 11.891 1 87.75 73 ALA B N 1
ATOM 3257 C CA . ALA B 1 73 ? 0.535 -13.18 13.344 1 87.75 73 ALA B CA 1
ATOM 3258 C C . ALA B 1 73 ? 0.558 -14.656 13.734 1 87.75 73 ALA B C 1
ATOM 3260 O O . ALA B 1 73 ? 0.003 -15.5 13.023 1 87.75 73 ALA B O 1
ATOM 3261 N N . ASP B 1 74 ? 1.204 -14.914 14.844 1 90.06 74 ASP B N 1
ATOM 3262 C CA . ASP B 1 74 ? 1.18 -16.266 15.391 1 90.06 74 ASP B CA 1
ATOM 3263 C C . ASP B 1 74 ? 1.134 -16.234 16.906 1 90.06 74 ASP B C 1
ATOM 3265 O O . ASP B 1 74 ? 1.579 -15.273 17.531 1 90.06 74 ASP B O 1
ATOM 3269 N N . TRP B 1 75 ? 0.461 -17.25 17.484 1 90.44 75 TRP B N 1
ATOM 3270 C CA . TRP B 1 75 ? 0.288 -17.422 18.922 1 90.44 75 TRP B CA 1
ATOM 3271 C C . TRP B 1 75 ? 0.343 -18.891 19.312 1 90.44 75 TRP B C 1
ATOM 3273 O O . TRP B 1 75 ? -0.473 -19.688 18.859 1 90.44 75 TRP B O 1
ATOM 3283 N N . ALA B 1 76 ? 1.282 -19.156 20.141 1 91.69 76 ALA B N 1
ATOM 3284 C CA . ALA B 1 76 ? 1.416 -20.516 20.672 1 91.69 76 ALA B CA 1
ATOM 3285 C C . ALA B 1 76 ? 1.038 -20.562 22.141 1 91.69 76 ALA B C 1
ATOM 3287 O O . ALA B 1 76 ? 1.893 -20.391 23.016 1 91.69 76 ALA B O 1
ATOM 3288 N N . PRO B 1 77 ? -0.228 -20.906 22.391 1 89.06 77 PRO B N 1
ATOM 3289 C CA . PRO B 1 77 ? -0.641 -21 23.797 1 89.06 77 PRO B CA 1
ATOM 3290 C C . PRO B 1 77 ? 0.093 -22.109 24.562 1 89.06 77 PRO B C 1
ATOM 3292 O O . PRO B 1 77 ? 0.18 -22.062 25.797 1 89.06 77 PRO B O 1
ATOM 3295 N N . ASN B 1 78 ? 0.503 -23.078 23.828 1 89.69 78 ASN B N 1
ATOM 3296 C CA . ASN B 1 78 ? 1.369 -24.125 24.344 1 89.69 78 ASN B CA 1
ATOM 3297 C C . ASN B 1 78 ? 2.26 -24.703 23.234 1 89.69 78 ASN B C 1
ATOM 3299 O O . ASN B 1 78 ? 2.08 -24.391 22.062 1 89.69 78 ASN B O 1
ATOM 3303 N N . PRO B 1 79 ? 3.148 -25.516 23.656 1 89 79 PRO B N 1
ATOM 3304 C CA . PRO B 1 79 ? 4.141 -25.969 22.672 1 89 79 PRO B CA 1
ATOM 3305 C C . PRO B 1 79 ? 3.541 -26.875 21.609 1 89 79 PRO B C 1
ATOM 3307 O O . PRO B 1 79 ? 4.18 -27.125 20.578 1 89 79 PRO B O 1
ATOM 3310 N N . ALA B 1 80 ? 2.412 -27.391 21.781 1 93 80 ALA B N 1
ATOM 3311 C CA . ALA B 1 80 ? 1.863 -28.406 20.875 1 93 80 ALA B CA 1
ATOM 3312 C C . ALA B 1 80 ? 1.07 -27.75 19.75 1 93 80 ALA B C 1
ATOM 3314 O O . ALA B 1 80 ? 0.826 -28.391 18.719 1 93 80 ALA B O 1
ATOM 3315 N N . VAL B 1 81 ? 0.685 -26.531 19.984 1 94.75 81 VAL B N 1
ATOM 3316 C CA . VAL B 1 81 ? -0.243 -25.953 19.031 1 94.75 81 VAL B CA 1
ATOM 3317 C C . VAL B 1 81 ? 0.086 -24.469 18.828 1 94.75 81 VAL B C 1
ATOM 3319 O O . VAL B 1 81 ? 0.394 -23.766 19.781 1 94.75 81 VAL B O 1
ATOM 3322 N N . GLU B 1 82 ? 0.055 -24.094 17.594 1 94.56 82 GLU B N 1
ATOM 3323 C CA . GLU B 1 82 ? 0.216 -22.688 17.219 1 94.56 82 GLU B CA 1
ATOM 3324 C C . GLU B 1 82 ? -0.908 -22.219 16.297 1 94.56 82 GLU B C 1
ATOM 3326 O O . GLU B 1 82 ? -1.18 -22.859 15.273 1 94.56 82 GLU B O 1
ATOM 3331 N N . PHE B 1 83 ? -1.543 -21.188 16.734 1 95.5 83 PHE B N 1
ATOM 3332 C CA . PHE B 1 83 ? -2.51 -20.516 15.875 1 95.5 83 PHE B CA 1
ATOM 3333 C C . PHE B 1 83 ? -1.835 -19.422 15.055 1 95.5 83 PHE B C 1
ATOM 3335 O O . PHE B 1 83 ? -0.883 -18.781 15.516 1 95.5 83 PHE B O 1
ATOM 3342 N N . PHE B 1 84 ? -2.27 -19.234 13.766 1 93.06 84 PHE B N 1
ATOM 3343 C CA . PHE B 1 84 ? -1.654 -18.188 12.961 1 93.06 84 PHE B CA 1
ATOM 3344 C C . PHE B 1 84 ? -2.672 -17.562 12.016 1 93.06 84 PHE B C 1
ATOM 3346 O O . PHE B 1 84 ? -3.754 -18.125 11.805 1 93.06 84 PHE B O 1
ATOM 3353 N N . GLY B 1 85 ? -2.332 -16.391 11.539 1 93.94 85 GLY B N 1
ATOM 3354 C CA . GLY B 1 85 ? -3.107 -15.664 10.547 1 93.94 85 GLY B CA 1
ATOM 3355 C C . GLY B 1 85 ? -2.254 -14.781 9.648 1 93.94 85 GLY B C 1
ATOM 3356 O O . GLY B 1 85 ? -1.116 -14.453 9.992 1 93.94 85 GLY B O 1
ATOM 3357 N N . GLN B 1 86 ? -2.814 -14.492 8.484 1 92 86 GLN B N 1
ATOM 3358 C CA . GLN B 1 86 ? -2.111 -13.656 7.512 1 92 86 GLN B CA 1
ATOM 3359 C C . GLN B 1 86 ? -3.092 -12.859 6.656 1 92 86 GLN B C 1
ATOM 3361 O O . GLN B 1 86 ? -4.125 -13.383 6.238 1 92 86 GLN B O 1
ATOM 3366 N N . LEU B 1 87 ? -2.771 -11.586 6.508 1 90.38 87 LEU B N 1
ATOM 3367 C CA . LEU B 1 87 ? -3.451 -10.711 5.566 1 90.38 87 LEU B CA 1
ATOM 3368 C C . LEU B 1 87 ? -2.451 -10.023 4.641 1 90.38 87 LEU B C 1
ATOM 3370 O O . LEU B 1 87 ? -1.462 -9.453 5.102 1 90.38 87 LEU B O 1
ATOM 3374 N N . GLU B 1 88 ? -2.684 -10.148 3.357 1 92.31 88 GLU B N 1
ATOM 3375 C CA . GLU B 1 88 ? -1.807 -9.555 2.354 1 92.31 88 GLU B CA 1
ATOM 3376 C C . GLU B 1 88 ? -2.611 -8.836 1.275 1 92.31 88 GLU B C 1
ATOM 3378 O O . GLU B 1 88 ? -3.514 -9.422 0.672 1 92.31 88 GLU B O 1
ATOM 3383 N N . LEU B 1 89 ? -2.273 -7.602 1.049 1 89.75 89 LEU B N 1
ATOM 3384 C CA . LEU B 1 89 ? -2.941 -6.789 0.041 1 89.75 89 LEU B CA 1
ATOM 3385 C C . LEU B 1 89 ? -2.049 -6.594 -1.18 1 89.75 89 LEU B C 1
ATOM 3387 O O . LEU B 1 89 ? -0.846 -6.355 -1.043 1 89.75 89 LEU B O 1
ATOM 3391 N N . PRO B 1 90 ? -2.656 -6.773 -2.35 1 93 90 PRO B N 1
ATOM 3392 C CA . PRO B 1 90 ? -1.911 -6.41 -3.559 1 93 90 PRO B CA 1
ATOM 3393 C C . PRO B 1 90 ? -1.895 -4.902 -3.807 1 93 90 PRO B C 1
ATOM 3395 O O . PRO B 1 90 ? -2.895 -4.223 -3.566 1 93 90 PRO B O 1
ATOM 3398 N N . ILE B 1 91 ? -0.778 -4.441 -4.277 1 90.12 91 ILE B N 1
ATOM 3399 C CA . ILE B 1 91 ? -0.659 -3.045 -4.684 1 90.12 91 ILE B CA 1
ATOM 3400 C C . ILE B 1 91 ? -0.245 -2.969 -6.152 1 90.12 91 ILE B C 1
ATOM 3402 O O . ILE B 1 91 ? 0.86 -3.379 -6.512 1 90.12 91 ILE B O 1
ATOM 3406 N N . ASP B 1 92 ? -1.133 -2.447 -6.949 1 92.56 92 ASP B N 1
ATOM 3407 C CA . ASP B 1 92 ? -0.835 -2.17 -8.352 1 92.56 92 ASP B CA 1
ATOM 3408 C C . ASP B 1 92 ? -0.177 -0.802 -8.516 1 92.56 92 ASP B C 1
ATOM 3410 O O . ASP B 1 92 ? -0.851 0.184 -8.82 1 92.56 92 ASP B O 1
ATOM 3414 N N . THR B 1 93 ? 1.136 -0.807 -8.438 1 88.81 93 THR B N 1
ATOM 3415 C CA . THR B 1 93 ? 1.899 0.435 -8.383 1 88.81 93 THR B CA 1
ATOM 3416 C C . THR B 1 93 ? 1.846 1.161 -9.719 1 88.81 93 THR B C 1
ATOM 3418 O O . THR B 1 93 ? 1.951 2.389 -9.773 1 88.81 93 THR B O 1
ATOM 3421 N N . ALA B 1 94 ? 1.725 0.406 -10.773 1 89.25 94 ALA B N 1
ATOM 3422 C CA . ALA B 1 94 ? 1.685 1.024 -12.094 1 89.25 94 ALA B CA 1
ATOM 3423 C C . ALA B 1 94 ? 0.388 1.804 -12.297 1 89.25 94 ALA B C 1
ATOM 3425 O O . ALA B 1 94 ? 0.372 2.822 -12.992 1 89.25 94 ALA B O 1
ATOM 3426 N N . ASN B 1 95 ? -0.687 1.311 -11.688 1 89.19 95 ASN B N 1
ATOM 3427 C CA . ASN B 1 95 ? -1.988 1.955 -11.836 1 89.19 95 ASN B CA 1
ATOM 3428 C C . ASN B 1 95 ? -2.383 2.713 -10.57 1 89.19 95 ASN B C 1
ATOM 3430 O O . ASN B 1 95 ? -3.441 3.342 -10.523 1 89.19 95 ASN B O 1
ATOM 3434 N N . LEU B 1 96 ? -1.602 2.664 -9.547 1 85.38 96 LEU B N 1
ATOM 3435 C CA . LEU B 1 96 ? -1.808 3.32 -8.258 1 85.38 96 LEU B CA 1
ATOM 3436 C C . LEU B 1 96 ? -3.148 2.918 -7.652 1 85.38 96 LEU B C 1
ATOM 3438 O O . LEU B 1 96 ? -3.959 3.779 -7.305 1 85.38 96 LEU B O 1
ATOM 3442 N N . LYS B 1 97 ? -3.33 1.563 -7.512 1 87.56 97 LYS B N 1
ATOM 3443 C CA . LYS B 1 97 ? -4.551 0.982 -6.957 1 87.56 97 LYS B CA 1
ATOM 3444 C C . LYS B 1 97 ? -4.23 -0.183 -6.027 1 87.56 97 LYS B C 1
ATOM 3446 O O . LYS B 1 97 ? -3.205 -0.849 -6.188 1 87.56 97 LYS B O 1
ATOM 3451 N N . VAL B 1 98 ? -5.098 -0.353 -5.082 1 88.75 98 VAL B N 1
ATOM 3452 C CA . VAL B 1 98 ? -5.098 -1.625 -4.367 1 88.75 98 VAL B CA 1
ATOM 3453 C C . VAL B 1 98 ? -5.828 -2.682 -5.191 1 88.75 98 VAL B C 1
ATOM 3455 O O . VAL B 1 98 ? -7.055 -2.805 -5.113 1 88.75 98 VAL B O 1
ATOM 3458 N N . GLN B 1 99 ? -5.023 -3.4 -5.902 1 91 99 GLN B N 1
ATOM 3459 C CA . GLN B 1 99 ? -5.555 -4.449 -6.77 1 91 99 GLN B CA 1
ATOM 3460 C C . GLN B 1 99 ? -4.438 -5.344 -7.301 1 91 99 GLN B C 1
ATOM 3462 O O . GLN B 1 99 ? -3.281 -4.922 -7.379 1 91 99 GLN B O 1
ATOM 3467 N N . ASP B 1 100 ? -4.801 -6.57 -7.602 1 92.06 100 ASP B N 1
ATOM 3468 C CA . ASP B 1 100 ? -3.885 -7.441 -8.328 1 92.06 100 ASP B CA 1
ATOM 3469 C C . ASP B 1 100 ? -3.59 -6.887 -9.719 1 92.06 100 ASP B C 1
ATOM 3471 O O . ASP B 1 100 ? -4.5 -6.441 -10.422 1 92.06 100 ASP B O 1
ATOM 3475 N N . PRO B 1 101 ? -2.312 -6.867 -10.125 1 91.31 101 PRO B N 1
ATOM 3476 C CA . PRO B 1 101 ? -1.985 -6.234 -11.406 1 91.31 101 PRO B CA 1
ATOM 3477 C C . PRO B 1 101 ? -2.545 -7 -12.602 1 91.31 101 PRO B C 1
ATOM 3479 O O . PRO B 1 101 ? -2.639 -6.453 -13.703 1 91.31 101 PRO B O 1
ATOM 3482 N N . TYR B 1 102 ? -2.824 -8.273 -12.391 1 90.44 102 TYR B N 1
ATOM 3483 C CA . TYR B 1 102 ? -3.4 -9.062 -13.469 1 90.44 102 TYR B CA 1
ATOM 3484 C C . TYR B 1 102 ? -4.906 -9.227 -13.289 1 90.44 102 TYR B C 1
ATOM 3486 O O . TYR B 1 102 ? -5.676 -9.055 -14.234 1 90.44 102 TYR B O 1
ATOM 3494 N N . ASP B 1 103 ? -5.32 -9.547 -12.102 1 89 103 ASP B N 1
ATOM 3495 C CA . ASP B 1 103 ? -6.746 -9.719 -11.844 1 89 103 ASP B CA 1
ATOM 3496 C C . ASP B 1 103 ? -7.398 -8.391 -11.461 1 89 103 ASP B C 1
ATOM 3498 O O . ASP B 1 103 ? -7.781 -8.195 -10.305 1 89 103 ASP B O 1
ATOM 3502 N N . GLN B 1 104 ? -7.684 -7.598 -12.43 1 85.19 104 GLN B N 1
ATOM 3503 C CA . GLN B 1 104 ? -8.219 -6.25 -12.242 1 85.19 104 GLN B CA 1
ATOM 3504 C C . GLN B 1 104 ? -9.734 -6.234 -12.383 1 85.19 104 GLN B C 1
ATOM 3506 O O . GLN B 1 104 ? -10.336 -5.172 -12.539 1 85.19 104 GLN B O 1
ATOM 3511 N N . GLY B 1 105 ? -10.234 -7.352 -12.281 1 77.75 105 GLY B N 1
ATOM 3512 C CA . GLY B 1 105 ? -11.664 -7.469 -12.547 1 77.75 105 GLY B CA 1
ATOM 3513 C C . GLY B 1 105 ? -11.977 -7.766 -14 1 77.75 105 GLY B C 1
ATOM 3514 O O . GLY B 1 105 ? -11.148 -8.336 -14.711 1 77.75 105 GLY B O 1
ATOM 3515 N N . GLY B 1 106 ? -13.344 -7.57 -14.344 1 66.38 106 GLY B N 1
ATOM 3516 C CA . GLY B 1 106 ? -13.789 -7.82 -15.711 1 66.38 106 GLY B CA 1
ATOM 3517 C C . GLY B 1 106 ? -14.398 -9.195 -15.898 1 66.38 106 GLY B C 1
ATOM 3518 O O . GLY B 1 106 ? -14.508 -9.969 -14.945 1 66.38 106 GLY B O 1
ATOM 3519 N N . PHE B 1 107 ? -14.82 -9.383 -17.141 1 56.69 107 PHE B N 1
ATOM 3520 C CA . PHE B 1 107 ? -15.484 -10.625 -17.531 1 56.69 107 PHE B CA 1
ATOM 3521 C C . PHE B 1 107 ? -16.609 -10.969 -16.578 1 56.69 107 PHE B C 1
ATOM 3523 O O . PHE B 1 107 ? -16.688 -12.102 -16.094 1 56.69 107 PHE B O 1
ATOM 3530 N N . GLY B 1 108 ? -17.344 -9.992 -16.219 1 57.69 108 GLY B N 1
ATOM 3531 C CA . GLY B 1 108 ? -18.531 -10.203 -15.414 1 57.69 108 GLY B CA 1
ATOM 3532 C C . GLY B 1 108 ? -18.281 -10.047 -13.93 1 57.69 108 GLY B C 1
ATOM 3533 O O . GLY B 1 108 ? -19.172 -10.297 -13.109 1 57.69 108 GLY B O 1
ATOM 3534 N N . ARG B 1 109 ? -17 -9.844 -13.578 1 60.94 109 ARG B N 1
ATOM 3535 C CA . ARG B 1 109 ? -16.734 -9.594 -12.172 1 60.94 109 ARG B CA 1
ATOM 3536 C C . ARG B 1 109 ? -16.531 -8.102 -11.906 1 60.94 109 ARG B C 1
ATOM 3538 O O . ARG B 1 109 ? -15.844 -7.418 -12.664 1 60.94 109 ARG B O 1
ATOM 3545 N N . ASP B 1 110 ? -17.344 -7.617 -11.18 1 57.34 110 ASP B N 1
ATOM 3546 C CA . ASP B 1 110 ? -17.297 -6.199 -10.836 1 57.34 110 ASP B CA 1
ATOM 3547 C C . ASP B 1 110 ? -16.031 -5.863 -10.055 1 57.34 110 ASP B C 1
ATOM 3549 O O . ASP B 1 110 ? -15.523 -4.746 -10.141 1 57.34 110 ASP B O 1
ATOM 3553 N N . ASP B 1 111 ? -15.477 -7.027 -9.359 1 63.53 111 ASP B N 1
ATOM 3554 C CA . ASP B 1 111 ? -14.594 -6.508 -8.32 1 63.53 111 ASP B CA 1
ATOM 3555 C C . ASP B 1 111 ? -13.148 -6.93 -8.578 1 63.53 111 ASP B C 1
ATOM 3557 O O . ASP B 1 111 ? -12.891 -8.047 -9.023 1 63.53 111 ASP B O 1
ATOM 3561 N N . GLU B 1 112 ? -12.227 -6.016 -8.555 1 69.5 112 GLU B N 1
ATOM 3562 C CA . GLU B 1 112 ? -10.781 -6.227 -8.492 1 69.5 112 GLU B CA 1
ATOM 3563 C C . GLU B 1 112 ? -10.398 -7.059 -7.277 1 69.5 112 GLU B C 1
ATOM 3565 O O . GLU B 1 112 ? -11.094 -7.047 -6.262 1 69.5 112 GLU B O 1
ATOM 3570 N N . GLU B 1 113 ? -9.422 -7.961 -7.594 1 78.81 113 GLU B N 1
ATOM 3571 C CA . GLU B 1 113 ? -8.852 -8.617 -6.422 1 78.81 113 GLU B CA 1
ATOM 3572 C C . GLU B 1 113 ? -8.078 -7.625 -5.559 1 78.81 113 GLU B C 1
ATOM 3574 O O . GLU B 1 113 ? -7.012 -7.145 -5.957 1 78.81 113 GLU B O 1
ATOM 3579 N N . ASN B 1 114 ? -8.594 -7.395 -4.469 1 83.44 114 ASN B N 1
ATOM 3580 C CA . ASN B 1 114 ? -7.969 -6.418 -3.582 1 83.44 114 ASN B CA 1
ATOM 3581 C C . ASN B 1 114 ? -7.387 -7.078 -2.338 1 83.44 114 ASN B C 1
ATOM 3583 O O . ASN B 1 114 ? -6.957 -6.395 -1.407 1 83.44 114 ASN B O 1
ATOM 3587 N N . VAL B 1 115 ? -7.453 -8.406 -2.299 1 87.62 115 VAL B N 1
ATOM 3588 C CA . VAL B 1 115 ? -6.801 -9.203 -1.27 1 87.62 115 VAL B CA 1
ATOM 3589 C C . VAL B 1 115 ? -6.016 -10.344 -1.92 1 87.62 115 VAL B C 1
ATOM 3591 O O . VAL B 1 115 ? -6.543 -11.055 -2.775 1 87.62 115 VAL B O 1
ATOM 3594 N N . ARG B 1 116 ? -4.82 -10.477 -1.568 1 93 116 ARG B N 1
ATOM 3595 C CA . ARG B 1 116 ? -3.994 -11.547 -2.113 1 93 116 ARG B CA 1
ATOM 3596 C C . ARG B 1 116 ? -4.09 -12.805 -1.256 1 93 116 ARG B C 1
ATOM 3598 O O . ARG B 1 116 ? -4.281 -13.906 -1.776 1 93 116 ARG B O 1
ATOM 3605 N N . VAL B 1 117 ? -3.869 -12.594 0.018 1 94 117 VAL B N 1
ATOM 3606 C CA . VAL B 1 117 ? -3.949 -13.664 1.006 1 94 117 VAL B CA 1
ATOM 3607 C C . VAL B 1 117 ? -4.754 -13.188 2.215 1 94 117 VAL B C 1
ATOM 3609 O O . VAL B 1 117 ? -4.609 -12.047 2.654 1 94 117 VAL B O 1
ATOM 3612 N N . ALA B 1 118 ? -5.617 -13.969 2.672 1 94.19 118 ALA B N 1
ATOM 3613 C CA . ALA B 1 118 ? -6.355 -13.797 3.918 1 94.19 118 ALA B CA 1
ATOM 3614 C C . ALA B 1 118 ? -6.723 -15.148 4.527 1 94.19 118 ALA B C 1
ATOM 3616 O O . ALA B 1 118 ? -7.676 -15.797 4.094 1 94.19 118 ALA B O 1
ATOM 3617 N N . LEU B 1 119 ? -5.91 -15.5 5.59 1 95.56 119 LEU B N 1
ATOM 3618 C CA . LEU B 1 119 ? -6.156 -16.844 6.098 1 95.56 119 LEU B CA 1
ATOM 3619 C C . LEU B 1 119 ? -5.859 -16.922 7.594 1 95.56 119 LEU B C 1
ATOM 3621 O O . LEU B 1 119 ? -5.18 -16.047 8.141 1 95.56 119 LEU B O 1
ATOM 3625 N N . ILE B 1 120 ? -6.504 -17.891 8.234 1 96 120 ILE B N 1
ATOM 3626 C CA . ILE B 1 120 ? -6.215 -18.312 9.602 1 96 120 ILE B CA 1
ATOM 3627 C C . ILE B 1 120 ? -5.93 -19.812 9.625 1 96 120 ILE B C 1
ATOM 3629 O O . ILE B 1 120 ? -6.367 -20.547 8.734 1 96 120 ILE B O 1
ATOM 3633 N N . GLY B 1 121 ? -5.152 -20.188 10.602 1 97.25 121 GLY B N 1
ATOM 3634 C CA . GLY B 1 121 ? -4.844 -21.609 10.656 1 97.25 121 GLY B CA 1
ATOM 3635 C C . GLY B 1 121 ? -4.281 -22.047 12 1 97.25 121 GLY B C 1
ATOM 3636 O O . GLY B 1 121 ? -4.148 -21.234 12.914 1 97.25 121 GLY B O 1
ATOM 3637 N N . VAL B 1 122 ? -4.141 -23.312 12.07 1 97.44 122 VAL B N 1
ATOM 3638 C CA . VAL B 1 122 ? -3.531 -23.953 13.234 1 97.44 122 VAL B CA 1
ATOM 3639 C C . VAL B 1 122 ? -2.494 -24.984 12.773 1 97.44 122 VAL B C 1
ATOM 3641 O O . VAL B 1 122 ? -2.691 -25.656 11.758 1 97.44 122 VAL B O 1
ATOM 3644 N N . ARG B 1 123 ? -1.407 -25.047 13.516 1 97.19 123 ARG B N 1
ATOM 3645 C CA . ARG B 1 123 ? -0.391 -26.047 13.164 1 97.19 123 ARG B CA 1
ATOM 3646 C C . ARG B 1 123 ? 0.252 -26.641 14.414 1 97.19 123 ARG B C 1
ATOM 3648 O O . ARG B 1 123 ? 0.183 -26.047 15.492 1 97.19 123 ARG B O 1
ATOM 3655 N N . GLY B 1 124 ? 0.741 -27.781 14.273 1 96.81 124 GLY B N 1
ATOM 3656 C CA . GLY B 1 124 ? 1.408 -28.609 15.273 1 96.81 124 GLY B CA 1
ATOM 3657 C C . GLY B 1 124 ? 2 -29.875 14.695 1 96.81 124 GLY B C 1
ATOM 3658 O O . GLY B 1 124 ? 2.293 -29.953 13.5 1 96.81 124 GLY B O 1
ATOM 3659 N N . ASP B 1 125 ? 2.193 -30.828 15.539 1 96 125 ASP B N 1
ATOM 3660 C CA . ASP B 1 125 ? 2.768 -32.094 15.094 1 96 125 ASP B CA 1
ATOM 3661 C C . ASP B 1 125 ? 1.848 -32.781 14.094 1 96 125 ASP B C 1
ATOM 3663 O O . ASP B 1 125 ? 2.297 -33.625 13.305 1 96 125 ASP B O 1
ATOM 3667 N N . PHE B 1 126 ? 0.626 -32.469 14.102 1 97.31 126 PHE B N 1
ATOM 3668 C CA . PHE B 1 126 ? -0.365 -33.094 13.25 1 97.31 126 PHE B CA 1
ATOM 3669 C C . PHE B 1 126 ? -0.351 -32.5 11.852 1 97.31 126 PHE B C 1
ATOM 3671 O O . PHE B 1 126 ? -1.005 -33.031 10.945 1 97.31 126 PHE B O 1
ATOM 3678 N N . GLY B 1 127 ? 0.381 -31.469 11.703 1 98.25 127 GLY B N 1
ATOM 3679 C CA . GLY B 1 127 ? 0.362 -30.766 10.43 1 98.25 127 GLY B CA 1
ATOM 3680 C C . GLY B 1 127 ? -0.243 -29.375 10.516 1 98.25 127 GLY B C 1
ATOM 3681 O O . GLY B 1 127 ? -0.168 -28.734 11.562 1 98.25 127 GLY B O 1
ATOM 3682 N N . THR B 1 128 ? -0.649 -28.906 9.383 1 98.38 128 THR B N 1
ATOM 3683 C CA . THR B 1 128 ? -1.207 -27.562 9.312 1 98.38 128 THR B CA 1
ATOM 3684 C C . THR B 1 128 ? -2.596 -27.594 8.68 1 98.38 128 THR B C 1
ATOM 3686 O O . THR B 1 128 ? -2.789 -28.172 7.613 1 98.38 128 THR B O 1
ATOM 3689 N N . LEU B 1 129 ? -3.559 -27.047 9.336 1 98.69 129 LEU B N 1
ATOM 3690 C CA . LEU B 1 129 ? -4.898 -26.781 8.82 1 98.69 129 LEU B CA 1
ATOM 3691 C C . LEU B 1 129 ? -5.145 -25.281 8.672 1 98.69 129 LEU B C 1
ATOM 3693 O O . LEU B 1 129 ? -4.898 -24.516 9.609 1 98.69 129 LEU B O 1
ATOM 3697 N N . GLN B 1 130 ? -5.559 -24.844 7.488 1 97.88 130 GLN B N 1
ATOM 3698 C CA . GLN B 1 130 ? -5.781 -23.406 7.297 1 97.88 130 GLN B CA 1
ATOM 3699 C C . GLN B 1 130 ? -7.008 -23.156 6.426 1 97.88 130 GLN B C 1
ATOM 3701 O O . GLN B 1 130 ? -7.41 -24.016 5.645 1 97.88 130 GLN B O 1
ATOM 3706 N N . PHE B 1 131 ? -7.617 -22 6.613 1 97.94 131 PHE B N 1
ATOM 3707 C CA . PHE B 1 131 ? -8.828 -21.609 5.91 1 97.94 131 PHE B CA 1
ATOM 3708 C C . PHE B 1 131 ? -8.734 -20.156 5.438 1 97.94 131 PHE B C 1
ATOM 3710 O O . PHE B 1 131 ? -8.281 -19.281 6.184 1 97.94 131 PHE B O 1
ATOM 3717 N N . GLY B 1 132 ? -9.125 -19.938 4.18 1 97.25 132 GLY B N 1
ATOM 3718 C CA . GLY B 1 132 ? -9.18 -18.594 3.623 1 97.25 132 GLY B CA 1
ATOM 3719 C C . GLY B 1 132 ? -8.734 -18.531 2.174 1 97.25 132 GLY B C 1
ATOM 3720 O O . GLY B 1 132 ? -8.852 -19.516 1.439 1 97.25 132 GLY B O 1
ATOM 3721 N N . GLN B 1 133 ? -8.43 -17.281 1.747 1 96.12 133 GLN B N 1
ATOM 3722 C CA . GLN B 1 133 ? -7.762 -17.109 0.461 1 96.12 133 GLN B CA 1
ATOM 3723 C C . GLN B 1 133 ? -6.27 -17.406 0.577 1 96.12 133 GLN B C 1
ATOM 3725 O O . GLN B 1 133 ? -5.562 -16.766 1.362 1 96.12 133 GLN B O 1
ATOM 3730 N N . GLN B 1 134 ? -5.84 -18.297 -0.183 1 96.5 134 GLN B N 1
ATOM 3731 C CA . GLN B 1 134 ? -4.496 -18.828 0.006 1 96.5 134 GLN B CA 1
ATOM 3732 C C . GLN B 1 134 ? -3.926 -19.375 -1.305 1 96.5 134 GLN B C 1
ATOM 3734 O O . GLN B 1 134 ? -4.676 -19.672 -2.236 1 96.5 134 GLN B O 1
ATOM 3739 N N . TRP B 1 135 ? -2.549 -19.484 -1.316 1 97.25 135 TRP B N 1
ATOM 3740 C CA . TRP B 1 135 ? -1.903 -20.203 -2.406 1 97.25 135 TRP B CA 1
ATOM 3741 C C . TRP B 1 135 ? -2.299 -21.688 -2.395 1 97.25 135 TRP B C 1
ATOM 3743 O O . TRP B 1 135 ? -2.287 -22.328 -1.342 1 97.25 135 TRP B O 1
ATOM 3753 N N . MET B 1 136 ? -2.635 -22.203 -3.561 1 98.31 136 MET B N 1
ATOM 3754 C CA . MET B 1 136 ? -3.201 -23.547 -3.617 1 98.31 136 MET B CA 1
ATOM 3755 C C . MET B 1 136 ? -2.098 -24.594 -3.619 1 98.31 136 MET B C 1
ATOM 3757 O O . MET B 1 136 ? -1.046 -24.406 -4.23 1 98.31 136 MET B O 1
ATOM 3761 N N . PRO B 1 137 ? -2.4 -25.734 -3.039 1 98.69 137 PRO B N 1
ATOM 3762 C CA . PRO B 1 137 ? -1.393 -26.797 -2.932 1 98.69 137 PRO B CA 1
ATOM 3763 C C . PRO B 1 137 ? -0.857 -27.234 -4.293 1 98.69 137 PRO B C 1
ATOM 3765 O O . PRO B 1 137 ? 0.345 -27.469 -4.438 1 98.69 137 PRO B O 1
ATOM 3768 N N . TYR B 1 138 ? -1.706 -27.391 -5.246 1 98.81 138 TYR B N 1
ATOM 3769 C CA . TYR B 1 138 ? -1.271 -27.859 -6.559 1 98.81 138 TYR B CA 1
ATOM 3770 C C . TYR B 1 138 ? -0.263 -26.891 -7.172 1 98.81 138 TYR B C 1
ATOM 3772 O O . TYR B 1 138 ? 0.774 -27.312 -7.688 1 98.81 138 TYR B O 1
ATOM 3780 N N . TYR B 1 139 ? -0.568 -25.641 -7.148 1 98.19 139 TYR B N 1
ATOM 3781 C CA . TYR B 1 139 ? 0.388 -24.672 -7.668 1 98.19 139 TYR B CA 1
ATOM 3782 C C . TYR B 1 139 ? 1.727 -24.781 -6.945 1 98.19 139 TYR B C 1
ATOM 3784 O O . TYR B 1 139 ? 2.783 -24.781 -7.582 1 98.19 139 TYR B O 1
ATOM 3792 N N . ASN B 1 140 ? 1.67 -24.781 -5.633 1 98.25 140 ASN B N 1
ATOM 3793 C CA . ASN B 1 140 ? 2.873 -24.812 -4.809 1 98.25 140 ASN B CA 1
ATOM 3794 C C . ASN B 1 140 ? 3.76 -26 -5.145 1 98.25 140 ASN B C 1
ATOM 3796 O O . ASN B 1 140 ? 4.984 -25.875 -5.199 1 98.25 140 ASN B O 1
ATOM 3800 N N . ALA B 1 141 ? 3.162 -27.078 -5.367 1 98.62 141 ALA B N 1
ATOM 3801 C CA . ALA B 1 141 ? 3.918 -28.312 -5.527 1 98.62 141 ALA B CA 1
ATOM 3802 C C . ALA B 1 141 ? 4.355 -28.516 -6.977 1 98.62 141 ALA B C 1
ATOM 3804 O O . ALA B 1 141 ? 5.402 -29.109 -7.238 1 98.62 141 ALA B O 1
ATOM 3805 N N . ILE B 1 142 ? 3.51 -28.047 -7.902 1 98.69 142 ILE B N 1
ATOM 3806 C CA . ILE B 1 142 ? 3.709 -28.438 -9.297 1 98.69 142 ILE B CA 1
ATOM 3807 C C . ILE B 1 142 ? 4.254 -27.266 -10.094 1 98.69 142 ILE B C 1
ATOM 3809 O O . ILE B 1 142 ? 5.266 -27.391 -10.781 1 98.69 142 ILE B O 1
ATOM 3813 N N . SER B 1 143 ? 3.66 -26.094 -9.984 1 98 143 SER B N 1
ATOM 3814 C CA . SER B 1 143 ? 3.955 -25 -10.891 1 98 143 SER B CA 1
ATOM 3815 C C . SER B 1 143 ? 5.074 -24.109 -10.344 1 98 143 SER B C 1
ATOM 3817 O O . SER B 1 143 ? 5.91 -23.625 -11.102 1 98 143 SER B O 1
ATOM 3819 N N . TYR B 1 144 ? 5.141 -23.938 -9.047 1 97.06 144 TYR B N 1
ATOM 3820 C CA . TYR B 1 144 ? 6.012 -22.953 -8.406 1 97.06 144 TYR B CA 1
ATOM 3821 C C . TYR B 1 144 ? 7.477 -23.266 -8.672 1 97.06 144 TYR B C 1
ATOM 3823 O O . TYR B 1 144 ? 8.289 -22.344 -8.867 1 97.06 144 TYR B O 1
ATOM 3831 N N . PRO B 1 145 ? 7.883 -24.484 -8.695 1 97.69 145 PRO B N 1
ATOM 3832 C CA . PRO B 1 145 ? 9.305 -24.797 -8.836 1 97.69 145 PRO B CA 1
ATOM 3833 C C . PRO B 1 145 ? 9.922 -24.234 -10.109 1 97.69 145 PRO B C 1
ATOM 3835 O O . PRO B 1 145 ? 11.141 -24.078 -10.203 1 97.69 145 PRO B O 1
ATOM 3838 N N . VAL B 1 146 ? 9.102 -23.953 -11.07 1 97.88 146 VAL B N 1
ATOM 3839 C CA . VAL B 1 146 ? 9.664 -23.453 -12.32 1 97.88 146 VAL B CA 1
ATOM 3840 C C . VAL B 1 146 ? 9.289 -21.984 -12.508 1 97.88 146 VAL B C 1
ATOM 3842 O O . VAL B 1 146 ? 9.602 -21.375 -13.539 1 97.88 146 VAL B O 1
ATOM 3845 N N . ASP B 1 147 ? 8.555 -21.328 -11.617 1 96.31 147 ASP B N 1
ATOM 3846 C CA . ASP B 1 147 ? 8.133 -19.938 -11.664 1 96.31 147 ASP B CA 1
ATOM 3847 C C . ASP B 1 147 ? 9.07 -19.047 -10.852 1 96.31 147 ASP B C 1
ATOM 3849 O O . ASP B 1 147 ? 8.734 -18.625 -9.742 1 96.31 147 ASP B O 1
ATOM 3853 N N . MET B 1 148 ? 10.211 -18.703 -11.406 1 95.69 148 MET B N 1
ATOM 3854 C CA . MET B 1 148 ? 11.281 -18.125 -10.586 1 95.69 148 MET B CA 1
ATOM 3855 C C . MET B 1 148 ? 11.719 -16.781 -11.133 1 95.69 148 MET B C 1
ATOM 3857 O O . MET B 1 148 ? 12.836 -16.328 -10.852 1 95.69 148 MET B O 1
ATOM 3861 N N . PHE B 1 149 ? 10.906 -16.109 -11.906 1 97.25 149 PHE B N 1
ATOM 3862 C CA . PHE B 1 149 ? 11.289 -14.82 -12.469 1 97.25 149 PHE B CA 1
ATOM 3863 C C . PHE B 1 149 ? 10.688 -13.672 -11.664 1 97.25 149 PHE B C 1
ATOM 3865 O O . PHE B 1 149 ? 9.844 -13.898 -10.789 1 97.25 149 PHE B O 1
ATOM 3872 N N . SER B 1 150 ? 11.203 -12.477 -11.898 1 95.06 150 SER B N 1
ATOM 3873 C CA . SER B 1 150 ? 10.789 -11.297 -11.141 1 95.06 150 SER B CA 1
ATOM 3874 C C . SER B 1 150 ? 9.539 -10.664 -11.734 1 95.06 150 SER B C 1
ATOM 3876 O O . SER B 1 150 ? 8.719 -10.094 -11.016 1 95.06 150 SER B O 1
ATOM 3878 N N . THR B 1 151 ? 9.375 -10.68 -13.008 1 95.12 151 THR B N 1
ATOM 3879 C CA . THR B 1 151 ? 8.148 -10.203 -13.633 1 95.12 151 THR B CA 1
ATOM 3880 C C . THR B 1 151 ? 7.023 -11.219 -13.453 1 95.12 151 THR B C 1
ATOM 3882 O O . THR B 1 151 ? 7.254 -12.336 -13 1 95.12 151 THR B O 1
ATOM 3885 N N . TYR B 1 152 ? 5.773 -10.805 -13.75 1 88.62 152 TYR B N 1
ATOM 3886 C CA . TYR B 1 152 ? 4.688 -11.75 -13.531 1 88.62 152 TYR B CA 1
ATOM 3887 C C . TYR B 1 152 ? 4.535 -12.695 -14.719 1 88.62 152 TYR B C 1
ATOM 3889 O O . TYR B 1 152 ? 3.764 -13.656 -14.664 1 88.62 152 TYR B O 1
ATOM 3897 N N . TYR B 1 153 ? 5.301 -12.625 -15.719 1 92.88 153 TYR B N 1
ATOM 3898 C CA . TYR B 1 153 ? 5.062 -13.32 -16.969 1 92.88 153 TYR B CA 1
ATOM 3899 C C . TYR B 1 153 ? 5.219 -14.828 -16.797 1 92.88 153 TYR B C 1
ATOM 3901 O O . TYR B 1 153 ? 4.449 -15.609 -17.359 1 92.88 153 TYR B O 1
ATOM 3909 N N . SER B 1 154 ? 6.195 -15.234 -16.062 1 84.12 154 SER B N 1
ATOM 3910 C CA . SER B 1 154 ? 6.457 -16.672 -15.961 1 84.12 154 SER B CA 1
ATOM 3911 C C . SER B 1 154 ? 5.293 -17.406 -15.305 1 84.12 154 SER B C 1
ATOM 3913 O O . SER B 1 154 ? 5.09 -18.594 -15.539 1 84.12 154 SER B O 1
ATOM 3915 N N . GLY B 1 155 ? 4.57 -16.734 -14.578 1 87.19 155 GLY B N 1
ATOM 3916 C CA . GLY B 1 155 ? 3.492 -17.375 -13.836 1 87.19 155 GLY B CA 1
ATOM 3917 C C . GLY B 1 155 ? 2.371 -17.875 -14.719 1 87.19 155 GLY B C 1
ATOM 3918 O O . GLY B 1 155 ? 1.533 -18.672 -14.273 1 87.19 155 GLY B O 1
ATOM 3919 N N . PHE B 1 156 ? 2.432 -17.5 -15.914 1 89.06 156 PHE B N 1
ATOM 3920 C CA . PHE B 1 156 ? 1.328 -17.859 -16.797 1 89.06 156 PHE B CA 1
ATOM 3921 C C . PHE B 1 156 ? 1.669 -19.094 -17.609 1 89.06 156 PHE B C 1
ATOM 3923 O O . PHE B 1 156 ? 0.812 -19.641 -18.312 1 89.06 156 PHE B O 1
ATOM 3930 N N . ALA B 1 157 ? 2.834 -19.641 -17.5 1 95.12 157 ALA B N 1
ATOM 3931 C CA . ALA B 1 157 ? 3.205 -20.891 -18.188 1 95.12 157 ALA B CA 1
ATOM 3932 C C . ALA B 1 157 ? 2.752 -22.109 -17.391 1 95.12 157 ALA B C 1
ATOM 3934 O O . ALA B 1 157 ? 3.551 -23 -17.109 1 95.12 157 ALA B O 1
ATOM 3935 N N . THR B 1 158 ? 1.502 -22.172 -17.062 1 97.44 158 THR B N 1
ATOM 3936 C CA . THR B 1 158 ? 0.875 -23.234 -16.297 1 97.44 158 THR B CA 1
ATOM 3937 C C . THR B 1 158 ? -0.641 -23.219 -16.469 1 97.44 158 THR B C 1
ATOM 3939 O O . THR B 1 158 ? -1.2 -22.219 -16.938 1 97.44 158 THR B O 1
ATOM 3942 N N . TYR B 1 159 ? -1.264 -24.359 -16.188 1 97.81 159 TYR B N 1
ATOM 3943 C CA . TYR B 1 159 ? -2.721 -24.422 -16.156 1 97.81 159 TYR B CA 1
ATOM 3944 C C . TYR B 1 159 ? -3.246 -24.172 -14.742 1 97.81 159 TYR B C 1
ATOM 3946 O O . TYR B 1 159 ? -4.453 -24 -14.547 1 97.81 159 TYR B O 1
ATOM 3954 N N . ALA B 1 160 ? -2.379 -24.016 -13.781 1 96.69 160 ALA B N 1
ATOM 3955 C CA . ALA B 1 160 ? -2.746 -23.984 -12.375 1 96.69 160 ALA B CA 1
ATOM 3956 C C . ALA B 1 160 ? -3.387 -22.656 -12 1 96.69 160 ALA B C 1
ATOM 3958 O O . ALA B 1 160 ? -3.016 -21.609 -12.539 1 96.69 160 ALA B O 1
ATOM 3959 N N . VAL B 1 161 ? -4.359 -22.75 -11.125 1 95.25 161 VAL B N 1
ATOM 3960 C CA . VAL B 1 161 ? -4.828 -21.547 -10.438 1 95.25 161 VAL B CA 1
ATOM 3961 C C . VAL B 1 161 ? -3.883 -21.203 -9.289 1 95.25 161 VAL B C 1
ATOM 3963 O O . VAL B 1 161 ? -3.246 -22.094 -8.711 1 95.25 161 VAL B O 1
ATOM 3966 N N . PHE B 1 162 ? -3.76 -19.969 -8.969 1 94.19 162 PHE B N 1
ATOM 3967 C CA . PHE B 1 162 ? -2.797 -19.531 -7.965 1 94.19 162 PHE B CA 1
ATOM 3968 C C . PHE B 1 162 ? -3.436 -19.484 -6.582 1 94.19 162 PHE B C 1
ATOM 3970 O O . PHE B 1 162 ? -3.189 -20.375 -5.758 1 94.19 162 PHE B O 1
ATOM 3977 N N . ARG B 1 163 ? -4.297 -18.547 -6.371 1 95.56 163 ARG B N 1
ATOM 3978 C CA . ARG B 1 163 ? -4.977 -18.391 -5.086 1 95.56 163 ARG B CA 1
ATOM 3979 C C . ARG B 1 163 ? -6.488 -18.516 -5.25 1 95.56 163 ARG B C 1
ATOM 3981 O O . ARG B 1 163 ? -7.051 -18.062 -6.246 1 95.56 163 ARG B O 1
ATOM 3988 N N . VAL B 1 164 ? -7.117 -19.109 -4.254 1 96 164 VAL B N 1
ATOM 3989 C CA . VAL B 1 164 ? -8.57 -19.25 -4.238 1 96 164 VAL B CA 1
ATOM 3990 C C . VAL B 1 164 ? -9.102 -18.953 -2.84 1 96 164 VAL B C 1
ATOM 3992 O O . VAL B 1 164 ? -8.562 -19.438 -1.845 1 96 164 VAL B O 1
ATOM 3995 N N . ARG B 1 165 ? -10.094 -18.094 -2.762 1 94.44 165 ARG B N 1
ATOM 3996 C CA . ARG B 1 165 ? -10.727 -17.797 -1.481 1 94.44 165 ARG B CA 1
ATOM 3997 C C . ARG B 1 165 ? -11.68 -18.906 -1.06 1 94.44 165 ARG B C 1
ATOM 3999 O O . ARG B 1 165 ? -11.969 -19.812 -1.845 1 94.44 165 ARG B O 1
ATOM 4006 N N . ASP B 1 166 ? -12.109 -18.859 0.185 1 96.44 166 ASP B N 1
ATOM 4007 C CA . ASP B 1 166 ? -13.023 -19.859 0.749 1 96.44 166 ASP B CA 1
ATOM 4008 C C . ASP B 1 166 ? -12.477 -21.266 0.557 1 96.44 166 ASP B C 1
ATOM 4010 O O . ASP B 1 166 ? -13.188 -22.156 0.066 1 96.44 166 ASP B O 1
ATOM 4014 N N . THR B 1 167 ? -11.211 -21.453 0.881 1 98.25 167 THR B N 1
ATOM 4015 C CA . THR B 1 167 ? -10.523 -22.734 0.744 1 98.25 167 THR B CA 1
ATOM 4016 C C . THR B 1 167 ? -10.07 -23.25 2.105 1 98.25 167 THR B C 1
ATOM 4018 O O . THR B 1 167 ? -9.531 -22.5 2.916 1 98.25 167 THR B O 1
ATOM 4021 N N . VAL B 1 168 ? -10.383 -24.5 2.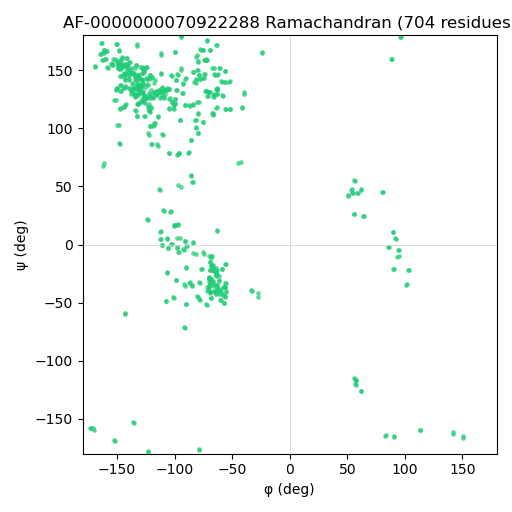377 1 98.75 168 VAL B N 1
ATOM 4022 C CA . VAL B 1 168 ? -9.734 -25.219 3.469 1 98.75 168 VAL B CA 1
ATOM 4023 C C . VAL B 1 168 ? -8.617 -26.094 2.918 1 98.75 168 VAL B C 1
ATOM 4025 O O . VAL B 1 168 ? -8.789 -26.766 1.898 1 98.75 168 VAL B O 1
ATOM 4028 N N . ALA B 1 169 ? -7.465 -26.047 3.525 1 98.88 169 ALA B N 1
ATOM 4029 C CA . ALA B 1 169 ? -6.34 -26.875 3.096 1 98.88 169 ALA B CA 1
ATOM 4030 C C . ALA B 1 169 ? -5.664 -27.547 4.289 1 98.88 169 ALA B C 1
ATOM 4032 O O . ALA B 1 169 ? -5.613 -26.969 5.383 1 98.88 169 ALA B O 1
ATOM 4033 N N . TYR B 1 170 ? -5.25 -28.703 4.078 1 98.88 170 TYR B N 1
ATOM 4034 C CA . TYR B 1 170 ? -4.453 -29.453 5.039 1 98.88 170 TYR B CA 1
ATOM 4035 C C . TYR B 1 170 ? -3.098 -29.828 4.453 1 98.88 170 TYR B C 1
ATOM 4037 O O . TYR B 1 170 ? -3.016 -30.297 3.318 1 98.88 170 TYR B O 1
ATOM 4045 N N . TYR B 1 171 ? -2.074 -29.594 5.215 1 98.75 171 TYR B N 1
ATOM 4046 C CA . TYR B 1 171 ? -0.717 -30.031 4.922 1 98.75 171 TYR B CA 1
ATOM 4047 C C . TYR B 1 171 ? -0.223 -31.016 5.98 1 98.75 171 TYR B C 1
ATOM 4049 O O . TYR B 1 171 ? -0.217 -30.703 7.172 1 98.75 171 TYR B O 1
ATOM 4057 N N . SER B 1 172 ? 0.305 -32.062 5.586 1 98.56 172 SER B N 1
ATOM 4058 C CA . SER B 1 172 ? 0.757 -33.094 6.52 1 98.56 172 SER B CA 1
ATOM 4059 C C . SER B 1 172 ? 2.119 -32.75 7.109 1 98.56 172 SER B C 1
ATOM 4061 O O . SER B 1 172 ? 2.83 -31.891 6.574 1 98.56 172 SER B O 1
ATOM 4063 N N . PRO B 1 173 ? 2.395 -33.406 8.195 1 97.44 173 PRO B N 1
ATOM 4064 C CA . PRO B 1 173 ? 3.803 -33.375 8.602 1 97.44 173 PRO B CA 1
ATOM 4065 C C . PRO B 1 173 ? 4.723 -34.062 7.582 1 97.44 173 PRO B C 1
ATOM 4067 O O . PRO B 1 173 ? 4.246 -34.625 6.598 1 97.44 173 PRO B O 1
ATOM 4070 N N . ASP B 1 174 ? 5.957 -33.875 7.867 1 96.44 174 ASP B N 1
ATOM 4071 C CA . ASP B 1 174 ? 6.961 -34.562 7.055 1 96.44 174 ASP B CA 1
ATOM 4072 C C . ASP B 1 174 ? 7.191 -35.969 7.551 1 96.44 174 ASP B C 1
ATOM 4074 O O . ASP B 1 174 ? 7.527 -36.188 8.719 1 96.44 174 ASP B O 1
ATOM 4078 N N . PHE B 1 175 ? 6.977 -36.938 6.738 1 97.62 175 PHE B N 1
ATOM 4079 C CA . PHE B 1 175 ? 7.238 -38.344 7.039 1 97.62 175 PHE B CA 1
ATOM 4080 C C . PHE B 1 175 ? 8.492 -38.812 6.312 1 97.62 175 PHE B C 1
ATOM 4082 O O . PHE B 1 175 ? 8.398 -39.594 5.352 1 97.62 175 PHE B O 1
ATOM 4089 N N . HIS B 1 176 ? 9.648 -38.469 6.848 1 96.81 176 HIS B N 1
ATOM 4090 C CA . HIS B 1 176 ? 10.938 -38.844 6.277 1 96.81 176 HIS B CA 1
ATOM 4091 C C . HIS B 1 176 ? 11.047 -38.406 4.82 1 96.81 176 HIS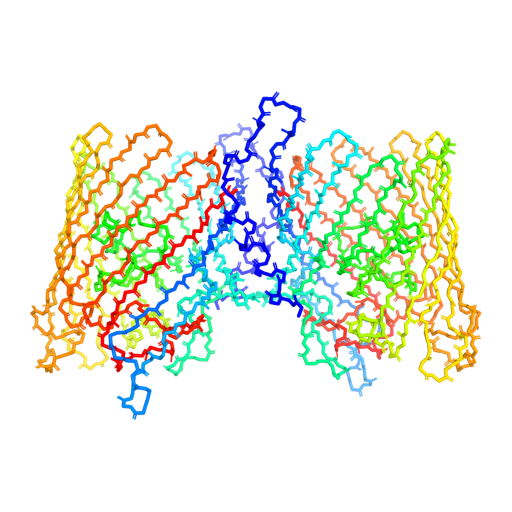 B C 1
ATOM 4093 O O . HIS B 1 176 ? 11.383 -39.219 3.947 1 96.81 176 HIS B O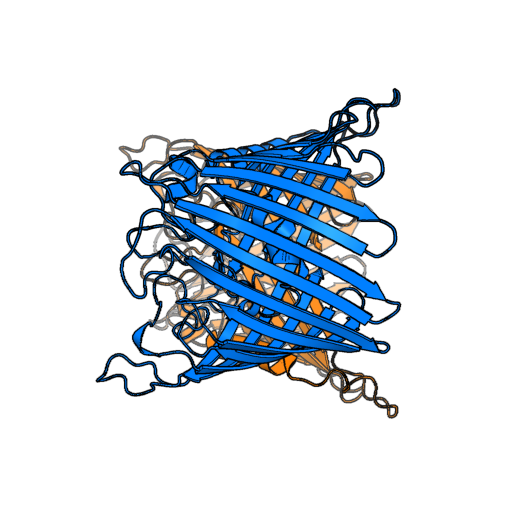 1
ATOM 4099 N N . GLY B 1 177 ? 10.625 -37.188 4.562 1 97 177 GLY B N 1
ATOM 4100 C CA . GLY B 1 177 ? 10.742 -36.594 3.238 1 97 177 GLY B CA 1
ATOM 4101 C C . GLY B 1 177 ? 9.438 -36.562 2.467 1 97 177 GLY B C 1
ATOM 4102 O O . GLY B 1 177 ? 9.305 -35.875 1.472 1 97 177 GLY B O 1
ATOM 4103 N N . LEU B 1 178 ? 8.555 -37.438 2.873 1 98.44 178 LEU B N 1
ATOM 4104 C CA . LEU B 1 178 ? 7.27 -37.531 2.193 1 98.44 178 LEU B CA 1
ATOM 4105 C C . LEU B 1 178 ? 6.23 -36.656 2.891 1 98.44 178 LEU B C 1
ATOM 4107 O O . LEU B 1 178 ? 6.113 -36.688 4.117 1 98.44 178 LEU B O 1
ATOM 4111 N N . SER B 1 179 ? 5.52 -35.844 2.178 1 98.56 179 SER B N 1
ATOM 4112 C CA . SER B 1 179 ? 4.418 -35.031 2.701 1 98.56 179 SER B CA 1
ATOM 4113 C C . SER B 1 179 ? 3.268 -34.969 1.704 1 98.56 179 SER B C 1
ATOM 4115 O O . SER B 1 179 ? 3.443 -35.281 0.521 1 98.56 179 SER B O 1
ATOM 4117 N N . PHE B 1 180 ? 2.098 -34.625 2.215 1 98.69 180 PHE B N 1
ATOM 4118 C CA . PHE B 1 180 ? 0.893 -34.531 1.4 1 98.69 180 PHE B CA 1
ATOM 4119 C C . PHE B 1 180 ? 0.136 -33.219 1.708 1 98.69 180 PHE B C 1
ATOM 4121 O O . PHE B 1 180 ? 0.289 -32.656 2.789 1 98.69 180 PHE B O 1
ATOM 4128 N N . ALA B 1 181 ? -0.621 -32.781 0.733 1 98.88 181 ALA B N 1
ATOM 4129 C CA . ALA B 1 181 ? -1.553 -31.688 0.949 1 98.88 181 ALA B CA 1
ATOM 4130 C C . ALA B 1 181 ? -2.873 -31.938 0.227 1 98.88 181 ALA B C 1
ATOM 4132 O O . ALA B 1 181 ? -2.902 -32.594 -0.824 1 98.88 181 ALA B O 1
ATOM 4133 N N . ALA B 1 182 ? -3.924 -31.484 0.845 1 98.88 182 ALA B N 1
ATOM 4134 C CA . ALA B 1 182 ? -5.27 -31.547 0.277 1 98.88 182 ALA B CA 1
ATOM 4135 C C . ALA B 1 182 ? -6.027 -30.25 0.493 1 98.88 182 ALA B C 1
ATOM 4137 O O . ALA B 1 182 ? -5.828 -29.562 1.504 1 98.88 182 ALA B O 1
ATOM 4138 N N . SER B 1 183 ? -6.879 -29.953 -0.478 1 98.88 183 SER B N 1
ATOM 4139 C CA . SER B 1 183 ? -7.68 -28.75 -0.293 1 98.88 183 SER B CA 1
ATOM 4140 C C . SER B 1 183 ? -9.07 -28.906 -0.898 1 98.88 183 SER B C 1
ATOM 4142 O O . SER B 1 183 ? -9.273 -29.734 -1.794 1 98.88 183 SER B O 1
ATOM 4144 N N . TYR B 1 184 ? -10 -28.172 -0.348 1 98.88 184 TYR B N 1
ATOM 4145 C CA . TYR B 1 184 ? -11.359 -28 -0.835 1 98.88 184 TYR B CA 1
ATOM 4146 C C . TYR B 1 184 ? -11.75 -26.531 -0.882 1 98.88 184 TYR B C 1
ATOM 4148 O O . TYR B 1 184 ? -11.703 -25.844 0.136 1 98.88 184 TYR B O 1
ATOM 4156 N N . SER B 1 185 ? -12.094 -26.094 -2.043 1 98.56 185 SER B N 1
ATOM 4157 C CA . SER B 1 185 ? -12.617 -24.75 -2.23 1 98.56 185 SER B CA 1
ATOM 4158 C C . SER B 1 185 ? -14.117 -24.766 -2.523 1 98.56 185 SER B C 1
ATOM 4160 O O . SER B 1 185 ? -14.555 -25.438 -3.457 1 98.56 185 SER B O 1
ATOM 4162 N N . ASP B 1 186 ? -14.781 -23.938 -1.841 1 97.31 186 ASP B N 1
ATOM 4163 C CA . ASP B 1 186 ? -16.219 -23.844 -2.072 1 97.31 186 ASP B CA 1
ATOM 4164 C C . ASP B 1 186 ? -16.516 -23.125 -3.391 1 97.31 186 ASP B C 1
ATOM 4166 O O . ASP B 1 186 ? -15.656 -22.422 -3.928 1 97.31 186 ASP B O 1
ATOM 4170 N N . LYS B 1 187 ? -17.703 -23.359 -3.891 1 95.75 187 LYS B N 1
ATOM 4171 C CA . LYS B 1 187 ? -18.141 -22.75 -5.145 1 95.75 187 LYS B CA 1
ATOM 4172 C C . LYS B 1 187 ? -18.031 -21.234 -5.074 1 95.75 187 LYS B C 1
ATOM 4174 O O . LYS B 1 187 ? -17.703 -20.578 -6.07 1 95.75 187 LYS B O 1
ATOM 4179 N N . ARG B 1 188 ? -18.312 -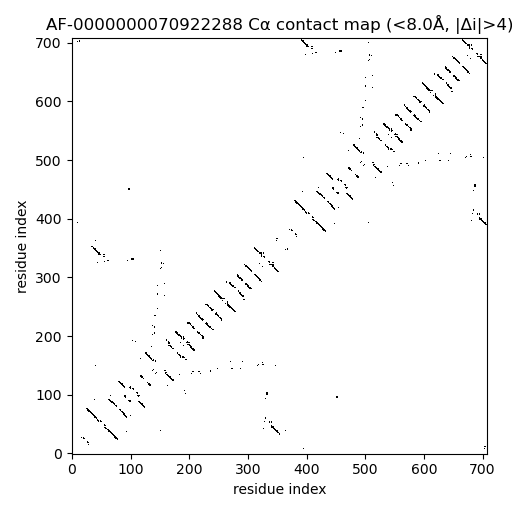20.641 -3.938 1 92.75 188 ARG B N 1
ATOM 4180 C CA . ARG B 1 188 ? -18.281 -19.188 -3.762 1 92.75 188 ARG B CA 1
ATOM 4181 C C . ARG B 1 188 ? -16.859 -18.641 -3.98 1 92.75 188 ARG B C 1
ATOM 4183 O O . ARG B 1 188 ? -16.703 -17.516 -4.453 1 92.75 188 ARG B O 1
ATOM 4190 N N . GLY B 1 189 ? -15.898 -19.406 -3.594 1 93 189 GLY B N 1
ATOM 4191 C CA . GLY B 1 189 ? -14.508 -19.016 -3.787 1 93 189 GLY B CA 1
ATOM 4192 C C . GLY B 1 189 ? -14.008 -19.281 -5.195 1 93 189 GLY B C 1
ATOM 4193 O O . GLY B 1 189 ? -13.359 -18.422 -5.797 1 93 189 GLY B O 1
ATOM 4194 N N . ASN B 1 190 ? -14.32 -20.406 -5.691 1 94.69 190 ASN B N 1
ATOM 4195 C CA . ASN B 1 190 ? -13.812 -20.828 -6.996 1 94.69 190 ASN B CA 1
ATOM 4196 C C . ASN B 1 190 ? -14.352 -19.938 -8.109 1 94.69 190 ASN B C 1
ATOM 4198 O O . ASN B 1 190 ? -13.648 -19.641 -9.078 1 94.69 190 ASN B O 1
ATOM 4202 N N . VAL B 1 191 ? -15.586 -19.469 -8.023 1 91.69 191 VAL B N 1
ATOM 4203 C CA . VAL B 1 191 ? -16.203 -18.641 -9.062 1 91.69 191 VAL B CA 1
ATOM 4204 C C . VAL B 1 191 ? -15.523 -17.266 -9.094 1 91.69 191 VAL B C 1
ATOM 4206 O O . VAL B 1 191 ? -15.547 -16.578 -10.117 1 91.69 191 VAL B O 1
ATOM 4209 N N . LYS B 1 192 ? -14.867 -16.875 -7.961 1 88.69 192 LYS B N 1
ATOM 4210 C CA . LYS B 1 192 ? -14.219 -15.578 -7.859 1 88.69 192 LYS B CA 1
ATOM 4211 C C . LYS B 1 192 ? -12.727 -15.68 -8.172 1 88.69 192 LYS B C 1
ATOM 4213 O O . LYS B 1 192 ? -12.023 -14.672 -8.219 1 88.69 192 LYS B O 1
ATOM 4218 N N . SER B 1 193 ? -12.266 -16.891 -8.336 1 89.94 193 SER B N 1
ATOM 4219 C CA . SER B 1 193 ? -10.875 -17.078 -8.742 1 89.94 193 SER B CA 1
ATOM 4220 C C . SER B 1 193 ? -10.672 -16.672 -10.203 1 89.94 193 SER B C 1
ATOM 4222 O O . SER B 1 193 ? -11.633 -16.297 -10.883 1 89.94 193 SER B O 1
ATOM 4224 N N . THR B 1 194 ? -9.414 -16.719 -10.625 1 85.94 194 THR B N 1
ATOM 4225 C CA . THR B 1 194 ? -9.125 -16.375 -12.016 1 85.94 194 THR B CA 1
ATOM 4226 C C . THR B 1 194 ? -9.727 -17.406 -12.961 1 85.94 194 THR B C 1
ATOM 4228 O O . THR B 1 194 ? -9.867 -17.156 -14.156 1 85.94 194 THR B O 1
ATOM 4231 N N . SER B 1 195 ? -10.078 -18.609 -12.461 1 87.25 195 SER B N 1
ATOM 4232 C CA . SER B 1 195 ? -10.688 -19.656 -13.281 1 87.25 195 SER B CA 1
ATOM 4233 C C . SER B 1 195 ? -12.164 -19.375 -13.516 1 87.25 195 SER B C 1
ATOM 4235 O O . SER B 1 195 ? -12.75 -19.859 -14.484 1 87.25 195 SER B O 1
ATOM 4237 N N . ARG B 1 196 ? -12.852 -18.781 -12.602 1 88.44 196 ARG B N 1
ATOM 4238 C CA . ARG B 1 196 ? -14.258 -18.391 -12.68 1 88.44 196 ARG B CA 1
ATOM 4239 C C . ARG B 1 196 ? -15.156 -19.609 -12.859 1 88.44 196 ARG B C 1
ATOM 4241 O O . ARG B 1 196 ? -16.062 -19.594 -13.695 1 88.44 196 ARG B O 1
ATOM 4248 N N . ILE B 1 197 ? -14.938 -20.594 -12.078 1 93.44 197 ILE B N 1
ATOM 4249 C CA . ILE B 1 197 ? -15.719 -21.828 -12.172 1 93.44 197 ILE B CA 1
ATOM 4250 C C . ILE B 1 197 ? -16.766 -21.859 -11.062 1 93.44 197 ILE B C 1
ATOM 4252 O O . ILE B 1 197 ? -16.422 -21.781 -9.883 1 93.44 197 ILE B O 1
ATOM 4256 N N . ASP B 1 198 ? -17.984 -21.984 -11.508 1 93.62 198 ASP B N 1
ATOM 4257 C CA . ASP B 1 198 ? -19.109 -21.984 -10.578 1 93.62 198 ASP B CA 1
ATOM 4258 C C . ASP B 1 198 ? -19.359 -23.391 -10.023 1 93.62 198 ASP B C 1
ATOM 4260 O O . ASP B 1 198 ? -20.422 -23.969 -10.227 1 93.62 198 ASP B O 1
ATOM 4264 N N . ASP B 1 199 ? -18.406 -23.969 -9.383 1 97.38 199 ASP B N 1
ATOM 4265 C CA . ASP B 1 199 ? -18.438 -25.266 -8.711 1 97.38 199 ASP B CA 1
ATOM 4266 C C . ASP B 1 199 ? -17.297 -25.391 -7.699 1 97.38 199 ASP B C 1
ATOM 4268 O O . ASP B 1 199 ? -16.422 -24.516 -7.645 1 97.38 199 ASP B O 1
ATOM 4272 N N . SER B 1 200 ? -17.406 -26.422 -6.871 1 98.06 200 SER B N 1
ATOM 4273 C CA . SER B 1 200 ? -16.328 -26.641 -5.898 1 98.06 200 SER B CA 1
ATOM 4274 C C . SER B 1 200 ? -15.07 -27.156 -6.574 1 98.06 200 SER B C 1
ATOM 4276 O O . SER B 1 200 ? -15.125 -27.672 -7.699 1 98.06 200 SER B O 1
ATOM 4278 N N . ARG B 1 201 ? -13.945 -26.969 -5.902 1 98.56 201 ARG B N 1
ATOM 4279 C CA . ARG B 1 201 ? -12.633 -27.375 -6.395 1 98.56 201 ARG B CA 1
ATOM 4280 C C . ARG B 1 201 ? -11.883 -28.188 -5.34 1 98.56 201 ARG B C 1
ATOM 4282 O O . ARG B 1 201 ? -11.922 -27.844 -4.152 1 98.56 201 ARG B O 1
ATOM 4289 N N . THR B 1 202 ? -11.266 -29.266 -5.746 1 98.75 202 THR B N 1
ATOM 4290 C CA . THR B 1 202 ? -10.477 -30.078 -4.828 1 98.75 202 THR B CA 1
ATOM 4291 C C . THR B 1 202 ? -9.078 -30.328 -5.395 1 98.75 202 THR B C 1
ATOM 4293 O O . THR B 1 202 ? -8.922 -30.562 -6.594 1 98.75 202 THR B O 1
ATOM 4296 N N . GLN B 1 203 ? -8.047 -30.281 -4.504 1 98.94 203 GLN B N 1
ATOM 4297 C CA . GLN B 1 203 ? -6.672 -30.578 -4.906 1 98.94 203 GLN B CA 1
ATOM 4298 C C . GLN B 1 203 ? -6.023 -31.578 -3.949 1 98.94 203 GLN B C 1
ATOM 4300 O O . GLN B 1 203 ? -6.324 -31.578 -2.754 1 98.94 203 GLN B O 1
ATOM 4305 N N . LEU B 1 204 ? -5.207 -32.375 -4.512 1 98.94 204 LEU B N 1
ATOM 4306 C CA . LEU B 1 204 ? -4.367 -33.312 -3.773 1 98.94 204 LEU B CA 1
ATOM 4307 C C . LEU B 1 204 ? -2.947 -33.344 -4.328 1 98.94 204 LEU B C 1
ATOM 4309 O O . LEU B 1 204 ? -2.752 -33.375 -5.547 1 98.94 204 LEU B O 1
ATOM 4313 N N . THR B 1 205 ? -1.923 -33.281 -3.406 1 98.94 205 THR B N 1
ATOM 4314 C CA . THR B 1 205 ? -0.532 -33.375 -3.838 1 98.94 205 THR B CA 1
ATOM 4315 C C . THR B 1 205 ? 0.264 -34.281 -2.904 1 98.94 205 THR B C 1
ATOM 4317 O O . THR B 1 205 ? -0.082 -34.406 -1.73 1 98.94 205 THR B O 1
ATOM 4320 N N . ALA B 1 206 ? 1.228 -34.844 -3.436 1 98.88 206 ALA B N 1
ATOM 4321 C CA . ALA B 1 206 ? 2.27 -35.562 -2.705 1 98.88 206 ALA B CA 1
ATOM 4322 C C . ALA B 1 206 ? 3.658 -35.094 -3.109 1 98.88 206 ALA B C 1
ATOM 4324 O O . ALA B 1 206 ? 3.928 -34.875 -4.293 1 98.88 206 ALA B O 1
ATOM 4325 N N . THR B 1 207 ? 4.508 -34.906 -2.141 1 98.88 207 THR B N 1
ATOM 4326 C CA . THR B 1 207 ? 5.855 -34.375 -2.367 1 98.88 207 THR B CA 1
ATOM 4327 C C . THR B 1 207 ? 6.883 -35.25 -1.632 1 98.88 207 THR B C 1
ATOM 4329 O O . THR B 1 207 ? 6.664 -35.625 -0.485 1 98.88 207 THR B O 1
ATOM 4332 N N . TYR B 1 208 ? 7.883 -35.562 -2.277 1 98.81 208 TYR B N 1
ATOM 4333 C CA . TYR B 1 208 ? 9.008 -36.281 -1.675 1 98.81 208 TYR B CA 1
ATOM 4334 C C . TYR B 1 208 ? 10.305 -35.469 -1.844 1 98.81 208 TYR B C 1
ATOM 4336 O O . TYR B 1 208 ? 10.742 -35.25 -2.969 1 98.81 208 TYR B O 1
ATOM 4344 N N . ALA B 1 209 ? 10.875 -35.156 -0.745 1 98.12 209 ALA B N 1
ATOM 4345 C CA . ALA B 1 209 ? 12.156 -34.438 -0.725 1 98.12 209 ALA B CA 1
ATOM 4346 C C . ALA B 1 209 ? 13.273 -35.344 -0.217 1 98.12 209 ALA B C 1
ATOM 4348 O O . ALA B 1 209 ? 13.148 -35.969 0.845 1 98.12 209 ALA B O 1
ATOM 4349 N N . PHE B 1 210 ? 14.328 -35.406 -0.932 1 97.19 210 PHE B N 1
ATOM 4350 C CA . PHE B 1 210 ? 15.477 -36.219 -0.552 1 97.19 210 PHE B CA 1
ATOM 4351 C C . PHE B 1 210 ? 16.781 -35.562 -1.023 1 97.19 210 PHE B C 1
ATOM 4353 O O . PHE B 1 210 ? 17.016 -35.438 -2.227 1 97.19 210 PHE B O 1
ATOM 4360 N N . GLY B 1 211 ? 17.609 -35.219 -0.009 1 96.31 211 GLY B N 1
ATOM 4361 C CA . GLY B 1 211 ? 18.781 -34.406 -0.325 1 96.31 211 GLY B CA 1
ATOM 4362 C C . GLY B 1 211 ? 18.422 -33.031 -0.905 1 96.31 211 GLY B C 1
ATOM 4363 O O . GLY B 1 211 ? 17.625 -32.281 -0.32 1 96.31 211 GLY B O 1
ATOM 4364 N N . ASP B 1 212 ? 19.031 -32.844 -2.055 1 97.38 212 ASP B N 1
ATOM 4365 C CA . ASP B 1 212 ? 18.797 -31.547 -2.715 1 97.38 212 ASP B CA 1
ATOM 4366 C C . ASP B 1 212 ? 17.766 -31.672 -3.826 1 97.38 212 ASP B C 1
ATOM 4368 O O . ASP B 1 212 ? 17.688 -30.828 -4.719 1 97.38 212 ASP B O 1
ATOM 4372 N N . THR B 1 213 ? 17 -32.781 -3.799 1 98.62 213 THR B N 1
ATOM 4373 C CA . THR B 1 213 ? 16.031 -33.062 -4.836 1 98.62 213 THR B CA 1
ATOM 4374 C C . THR B 1 213 ? 14.617 -33.094 -4.254 1 98.62 213 THR B C 1
ATOM 4376 O O . THR B 1 213 ? 14.406 -33.625 -3.154 1 98.62 213 THR B O 1
ATOM 4379 N N . THR B 1 214 ? 13.68 -32.594 -4.957 1 98.81 214 THR B N 1
ATOM 4380 C CA . THR B 1 214 ? 12.266 -32.688 -4.617 1 98.81 214 THR B CA 1
ATOM 4381 C C . THR B 1 214 ? 11.445 -33.125 -5.828 1 98.81 214 THR B C 1
ATOM 4383 O O . THR B 1 214 ? 11.625 -32.594 -6.93 1 98.81 214 THR B O 1
ATOM 4386 N N . VAL B 1 215 ? 10.594 -34.062 -5.633 1 98.88 215 VAL B N 1
ATOM 4387 C CA . VAL B 1 215 ? 9.664 -34.5 -6.664 1 98.88 215 VAL B CA 1
ATOM 4388 C C . VAL B 1 215 ? 8.234 -34.406 -6.133 1 98.88 215 VAL B C 1
ATOM 4390 O O . VAL B 1 215 ? 7.984 -34.688 -4.961 1 98.88 215 VAL B O 1
ATOM 4393 N N . SER B 1 216 ? 7.309 -34.031 -6.977 1 98.94 216 SER B N 1
ATOM 4394 C CA . SER B 1 216 ? 5.918 -33.906 -6.555 1 98.94 216 SER B CA 1
ATOM 4395 C C . SER B 1 216 ? 4.969 -34.438 -7.629 1 98.94 216 SER B C 1
ATOM 4397 O O . SER B 1 216 ? 5.285 -34.375 -8.82 1 98.94 216 SER B O 1
ATOM 4399 N N . ALA B 1 217 ? 3.896 -34.938 -7.203 1 98.94 217 ALA B N 1
ATOM 4400 C CA . ALA B 1 217 ? 2.742 -35.281 -8.031 1 98.94 217 ALA B CA 1
ATOM 4401 C C . ALA B 1 217 ? 1.465 -34.656 -7.469 1 98.94 217 ALA B C 1
ATOM 4403 O O . ALA B 1 217 ? 1.35 -34.438 -6.262 1 98.94 217 ALA B O 1
ATOM 4404 N N . GLY B 1 218 ? 0.551 -34.312 -8.359 1 98.88 218 GLY B N 1
ATOM 4405 C CA . GLY B 1 218 ? -0.674 -33.719 -7.855 1 98.88 218 GLY B CA 1
ATOM 4406 C C . GLY B 1 218 ? -1.812 -33.75 -8.859 1 98.88 218 GLY B C 1
ATOM 4407 O O . GLY B 1 218 ? -1.601 -34.062 -10.031 1 98.88 218 GLY B O 1
ATOM 4408 N N . VAL B 1 219 ? -2.986 -33.5 -8.367 1 98.88 219 VAL B N 1
ATOM 4409 C CA . VAL B 1 219 ? -4.188 -33.406 -9.188 1 98.88 219 VAL B CA 1
ATOM 4410 C C . VAL B 1 219 ? -5.02 -32.188 -8.711 1 98.88 219 VAL B C 1
ATOM 4412 O O . VAL B 1 219 ? -5.102 -31.938 -7.512 1 98.88 219 VAL B O 1
ATOM 4415 N N . ASP B 1 220 ? -5.531 -31.484 -9.625 1 98.88 220 ASP B N 1
ATOM 4416 C CA . ASP B 1 220 ? -6.473 -30.391 -9.438 1 98.88 220 ASP B CA 1
ATOM 4417 C C . ASP B 1 220 ? -7.805 -30.672 -10.125 1 98.88 220 ASP B C 1
ATOM 4419 O O . ASP B 1 220 ? -7.902 -30.609 -11.352 1 98.88 220 ASP B O 1
ATOM 4423 N N . ASP B 1 221 ? -8.773 -31.062 -9.359 1 98.81 221 ASP B N 1
ATOM 4424 C CA . ASP B 1 221 ? -10.133 -31.109 -9.875 1 98.81 221 ASP B CA 1
ATOM 4425 C C . ASP B 1 221 ? -10.781 -29.719 -9.836 1 98.81 221 ASP B C 1
ATOM 4427 O O . ASP B 1 221 ? -11.25 -29.281 -8.789 1 98.81 221 ASP B O 1
ATOM 4431 N N . ARG B 1 222 ? -10.914 -29.156 -10.945 1 98.5 222 ARG B N 1
ATOM 4432 C CA . ARG B 1 222 ? -11.258 -27.734 -11.047 1 98.5 222 ARG B CA 1
ATOM 4433 C C . ARG B 1 222 ? -12.742 -27.516 -10.766 1 98.5 222 ARG B C 1
ATOM 4435 O O . ARG B 1 222 ? -13.156 -26.406 -10.438 1 98.5 222 ARG B O 1
ATOM 4442 N N . GLY B 1 223 ? -13.555 -28.531 -10.898 1 97.69 223 GLY B N 1
ATOM 4443 C CA . GLY B 1 223 ? -15 -28.422 -10.812 1 97.69 223 GLY B CA 1
ATOM 4444 C C . GLY B 1 223 ? -15.648 -28.094 -12.141 1 97.69 223 GLY B C 1
ATOM 4445 O O . GLY B 1 223 ? -14.977 -27.656 -13.078 1 97.69 223 GLY B O 1
ATOM 4446 N N . SER B 1 224 ? -16.922 -28.391 -12.227 1 96.31 224 SER B N 1
ATOM 4447 C CA . SER B 1 224 ? -17.734 -28.141 -13.406 1 96.31 224 SER B CA 1
ATOM 4448 C C . SER B 1 224 ? -19.203 -27.891 -13.023 1 96.31 224 SER B C 1
ATOM 4450 O O . SER B 1 224 ? -19.844 -28.766 -12.438 1 96.31 224 SER B O 1
ATOM 4452 N N . PRO B 1 225 ? -19.625 -26.766 -13.477 1 93.12 225 PRO B N 1
ATOM 4453 C CA . PRO B 1 225 ? -21.031 -26.5 -13.148 1 93.12 225 PRO B CA 1
ATOM 4454 C C . PRO B 1 225 ? -21.984 -27.469 -13.852 1 93.12 225 PRO B C 1
ATOM 4456 O O . PRO B 1 225 ? -23.125 -27.609 -13.422 1 93.12 225 PRO B O 1
ATOM 4459 N N . VAL B 1 226 ? -21.625 -28.109 -14.875 1 93.62 226 VAL B N 1
ATOM 4460 C CA . VAL B 1 226 ? -22.5 -29.016 -15.617 1 93.62 226 VAL B CA 1
ATOM 4461 C C . VAL B 1 226 ? -22.172 -30.469 -15.273 1 93.62 226 VAL B C 1
ATOM 4463 O O . VAL B 1 226 ? -22.719 -31.391 -15.875 1 93.62 226 VAL B O 1
ATOM 4466 N N . GLY B 1 227 ? -21.234 -30.625 -14.414 1 91.5 227 GLY B N 1
ATOM 4467 C CA . GLY B 1 227 ? -20.953 -31.938 -13.883 1 91.5 227 GLY B CA 1
ATOM 4468 C C . GLY B 1 227 ? -19.938 -32.719 -14.695 1 91.5 227 GLY B C 1
ATOM 4469 O O . GLY B 1 227 ? -19.688 -33.906 -14.422 1 91.5 227 GLY B O 1
ATOM 4470 N N . ASP B 1 228 ? -19.281 -32.062 -15.617 1 94.75 228 ASP B N 1
ATOM 4471 C CA . ASP B 1 228 ? -18.266 -32.719 -16.438 1 94.75 228 ASP B CA 1
ATOM 4472 C C . ASP B 1 228 ? -16.938 -32.844 -15.68 1 94.75 228 ASP B C 1
ATOM 4474 O O . ASP B 1 228 ? -16.703 -32.125 -14.711 1 94.75 228 ASP B O 1
ATOM 4478 N N . ARG B 1 229 ? -16.172 -33.812 -16.156 1 97.06 229 ARG B N 1
ATOM 4479 C CA . ARG B 1 229 ? -14.812 -33.906 -15.633 1 97.06 229 ARG B CA 1
ATOM 4480 C C . ARG B 1 229 ? -13.953 -32.75 -16.094 1 97.06 229 ARG B C 1
ATOM 4482 O O . ARG B 1 229 ? -13.984 -32.375 -17.281 1 97.06 229 ARG B O 1
ATOM 4489 N N . ASP B 1 230 ? -13.242 -32.094 -15.266 1 98.25 230 ASP B N 1
ATOM 4490 C CA . ASP B 1 230 ? -12.281 -31.047 -15.539 1 98.25 230 ASP B CA 1
ATOM 4491 C C . ASP B 1 230 ? -11.133 -31.062 -14.539 1 98.25 230 ASP B C 1
ATOM 4493 O O . ASP B 1 230 ? -11.141 -30.312 -13.555 1 98.25 230 ASP B O 1
ATOM 4497 N N . ARG B 1 231 ? -10.156 -31.891 -14.898 1 98.56 231 ARG B N 1
ATOM 4498 C CA . ARG B 1 231 ? -9.039 -32.125 -13.992 1 98.56 231 ARG B CA 1
ATOM 4499 C C . ARG B 1 231 ? -7.707 -31.844 -14.672 1 98.56 231 ARG B C 1
ATOM 4501 O O . ARG B 1 231 ? -7.602 -31.938 -15.898 1 98.56 231 ARG B O 1
ATOM 4508 N N . ILE B 1 232 ? -6.758 -31.469 -13.844 1 98.81 232 ILE B N 1
ATOM 4509 C CA . ILE B 1 232 ? -5.367 -31.375 -14.273 1 98.81 232 ILE B CA 1
ATOM 4510 C C . ILE B 1 232 ? -4.496 -32.312 -13.43 1 98.81 232 ILE B C 1
ATOM 4512 O O . ILE B 1 232 ? -4.562 -32.281 -12.195 1 98.81 232 ILE B O 1
ATOM 4516 N N . TRP B 1 233 ? -3.76 -33.125 -14.078 1 98.88 233 TRP B N 1
ATOM 4517 C CA . TRP B 1 233 ? -2.721 -33.906 -13.414 1 98.88 233 TRP B CA 1
ATOM 4518 C C . TRP B 1 233 ? -1.354 -33.25 -13.586 1 98.88 233 TRP B C 1
ATOM 4520 O O . TRP B 1 233 ? -1.062 -32.688 -14.641 1 98.88 233 TRP B O 1
ATOM 4530 N N . GLY B 1 234 ? -0.471 -33.375 -12.57 1 98.88 234 GLY B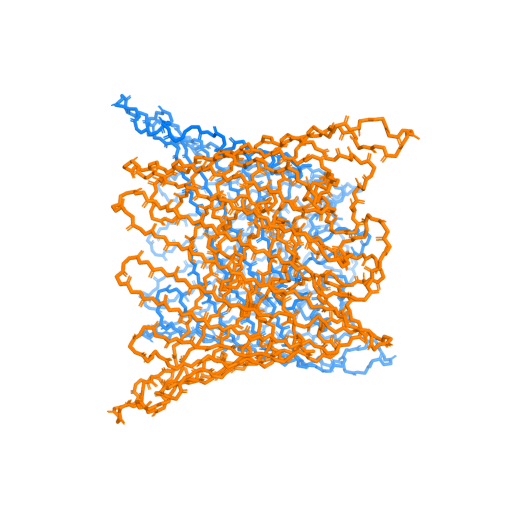 N 1
ATOM 4531 C CA . GLY B 1 234 ? 0.819 -32.719 -12.68 1 98.88 234 GLY B CA 1
ATOM 4532 C C . GLY B 1 234 ? 1.936 -33.469 -11.984 1 98.88 234 GLY B C 1
ATOM 4533 O O . GLY B 1 234 ? 1.691 -34.219 -11.016 1 98.88 234 GLY B O 1
ATOM 4534 N N . LEU B 1 235 ? 3.09 -33.312 -12.492 1 98.94 235 LEU B N 1
ATOM 4535 C CA . LEU B 1 235 ? 4.355 -33.781 -11.93 1 98.94 235 LEU B CA 1
ATOM 4536 C C . LEU B 1 235 ? 5.391 -32.656 -11.938 1 98.94 235 LEU B C 1
ATOM 4538 O O . LEU B 1 235 ? 5.395 -31.812 -12.844 1 98.94 235 LEU B O 1
ATOM 4542 N N . SER B 1 236 ? 6.254 -32.594 -10.93 1 98.94 236 SER B N 1
ATOM 4543 C CA . SER B 1 236 ? 7.383 -31.688 -10.953 1 98.94 236 SER B CA 1
ATOM 4544 C C . SER B 1 236 ? 8.609 -32.281 -10.289 1 98.94 236 SER B C 1
ATOM 4546 O O . SER B 1 236 ? 8.492 -33.25 -9.508 1 98.94 236 SER B O 1
ATOM 4548 N N . ALA B 1 237 ? 9.703 -31.828 -10.672 1 98.94 237 ALA B N 1
ATOM 4549 C CA . ALA B 1 237 ? 10.984 -32.156 -10.055 1 98.94 237 ALA B CA 1
ATOM 4550 C C . ALA B 1 237 ? 11.922 -30.969 -10.031 1 98.94 237 ALA B C 1
ATOM 4552 O O . ALA B 1 237 ? 11.969 -30.188 -10.984 1 98.94 237 ALA B O 1
ATOM 4553 N N . SER B 1 238 ? 12.672 -30.844 -8.945 1 98.88 238 SER B N 1
ATOM 4554 C CA . SER B 1 238 ? 13.688 -29.812 -8.828 1 98.88 238 SER B CA 1
ATOM 4555 C C . SER B 1 238 ? 14.938 -30.328 -8.117 1 98.88 238 SER B C 1
ATOM 4557 O O . SER B 1 238 ? 14.867 -31.297 -7.355 1 98.88 238 SER B O 1
ATOM 4559 N N . HIS B 1 239 ? 16.016 -29.703 -8.398 1 98.75 239 HIS B N 1
ATOM 4560 C CA . HIS B 1 239 ? 17.297 -30.109 -7.828 1 98.75 239 HIS B CA 1
ATOM 4561 C C . HIS B 1 239 ? 18.234 -28.906 -7.703 1 98.75 239 HIS B C 1
ATOM 4563 O O . HIS B 1 239 ? 18.391 -28.141 -8.648 1 98.75 239 HIS B O 1
ATOM 4569 N N . GLN B 1 240 ? 18.828 -28.859 -6.5 1 98.31 240 GLN B N 1
ATOM 4570 C CA . GLN B 1 240 ? 19.875 -27.875 -6.277 1 98.31 240 GLN B CA 1
ATOM 4571 C C . GLN B 1 240 ? 21.266 -28.5 -6.414 1 98.31 240 GLN B C 1
ATOM 4573 O O . GLN B 1 240 ? 21.609 -29.422 -5.68 1 98.31 240 GLN B O 1
ATOM 4578 N N . LEU B 1 241 ? 22.016 -27.953 -7.328 1 97.69 241 LEU B N 1
ATOM 4579 C CA . LEU B 1 241 ? 23.391 -28.359 -7.566 1 97.69 241 LEU B CA 1
ATOM 4580 C C . LEU B 1 241 ? 24.359 -27.203 -7.359 1 97.69 241 LEU B C 1
ATOM 4582 O O . LEU B 1 241 ? 24.859 -26.625 -8.328 1 97.69 241 LEU B O 1
ATOM 4586 N N . GLY B 1 242 ? 24.812 -27 -6.031 1 96.81 242 GLY B N 1
ATOM 4587 C CA . GLY B 1 242 ? 25.625 -25.828 -5.746 1 96.81 242 GLY B CA 1
ATOM 4588 C C . GLY B 1 242 ? 24.938 -24.531 -6.137 1 96.81 242 GLY B C 1
ATOM 4589 O O . GLY B 1 242 ? 23.844 -24.234 -5.676 1 96.81 242 GLY B O 1
ATOM 4590 N N . ASP B 1 243 ? 25.562 -23.875 -7.098 1 97.69 243 ASP B N 1
ATOM 4591 C CA . ASP B 1 243 ? 25.062 -22.578 -7.523 1 97.69 243 ASP B CA 1
ATOM 4592 C C . ASP B 1 243 ? 24.062 -22.719 -8.68 1 97.69 243 ASP B C 1
ATOM 4594 O O . ASP B 1 243 ? 23.578 -21.719 -9.211 1 97.69 243 ASP B O 1
ATOM 4598 N N . ILE B 1 244 ? 23.766 -23.953 -9.055 1 98.62 244 ILE B N 1
ATOM 4599 C CA . ILE B 1 244 ? 22.844 -24.219 -10.156 1 98.62 244 ILE B CA 1
ATOM 4600 C C . ILE B 1 244 ? 21.531 -24.797 -9.602 1 98.62 244 ILE B C 1
ATOM 4602 O O . ILE B 1 244 ? 21.562 -25.688 -8.758 1 98.62 244 ILE B O 1
ATOM 4606 N N . TYR B 1 245 ? 20.453 -24.281 -10.039 1 98.75 245 TYR B N 1
ATOM 4607 C CA . TYR B 1 245 ? 19.125 -24.812 -9.75 1 98.75 245 TYR B CA 1
ATOM 4608 C C . TYR B 1 245 ? 18.438 -25.281 -11.031 1 98.75 245 TYR B C 1
ATOM 4610 O O . TYR B 1 245 ? 18.375 -24.547 -12.016 1 98.75 245 TYR B O 1
ATOM 4618 N N . LEU B 1 246 ? 17.938 -26.516 -11 1 98.88 246 LEU B N 1
ATOM 4619 C CA . LEU B 1 246 ? 17.203 -27.109 -12.125 1 98.88 246 LEU B CA 1
ATOM 4620 C C . LEU B 1 246 ? 15.805 -27.531 -11.703 1 98.88 246 LEU B C 1
ATOM 4622 O O . LEU B 1 246 ? 15.609 -28.031 -10.594 1 98.88 246 LEU B O 1
ATOM 4626 N N . ALA B 1 247 ? 14.852 -27.359 -12.594 1 98.88 247 ALA B N 1
ATOM 4627 C CA . ALA B 1 247 ? 13.492 -27.828 -12.312 1 98.88 247 ALA B CA 1
ATOM 4628 C C . ALA B 1 247 ? 12.734 -28.109 -13.609 1 98.88 247 ALA B C 1
ATOM 4630 O O . ALA B 1 247 ? 13.07 -27.562 -14.664 1 98.88 247 ALA B O 1
ATOM 4631 N N . ALA B 1 248 ? 11.773 -28.938 -13.516 1 98.88 248 ALA B N 1
ATOM 4632 C CA . ALA B 1 248 ? 10.875 -29.266 -14.617 1 98.88 248 ALA B CA 1
ATOM 4633 C C . ALA B 1 248 ? 9.477 -29.594 -14.109 1 98.88 248 ALA B C 1
ATOM 4635 O O . ALA B 1 248 ? 9.312 -29.984 -12.953 1 98.88 248 ALA B O 1
ATOM 4636 N N . LYS B 1 249 ? 8.516 -29.391 -14.977 1 98.62 249 LYS B N 1
ATOM 4637 C CA . LYS B 1 249 ? 7.16 -29.812 -14.633 1 98.62 249 LYS B CA 1
ATOM 4638 C C . LYS B 1 249 ? 6.402 -30.281 -15.875 1 98.62 249 LYS B C 1
ATOM 4640 O O . LYS B 1 249 ? 6.77 -29.938 -17 1 98.62 249 LYS B O 1
ATOM 4645 N N . TYR B 1 250 ? 5.469 -31.109 -15.602 1 98.88 250 TYR B N 1
ATOM 4646 C CA . TYR B 1 250 ? 4.531 -31.625 -16.594 1 98.88 250 TYR B CA 1
ATOM 4647 C C . TYR B 1 250 ? 3.102 -31.578 -16.078 1 98.88 250 TYR B C 1
ATOM 4649 O O . TYR B 1 250 ? 2.836 -31.953 -14.93 1 98.88 250 TYR B O 1
ATOM 4657 N N . GLU B 1 251 ? 2.176 -30.984 -16.875 1 98.94 251 GLU B N 1
ATOM 4658 C CA . GLU B 1 251 ? 0.746 -30.969 -16.578 1 98.94 251 GLU B CA 1
ATOM 4659 C C . GLU B 1 251 ? -0.066 -31.5 -17.766 1 98.94 251 GLU B C 1
ATOM 4661 O O . GLU B 1 251 ? 0.283 -31.266 -18.922 1 98.94 251 GLU B O 1
ATOM 4666 N N . ARG B 1 252 ? -1.231 -32.125 -17.453 1 98.81 252 ARG B N 1
ATOM 4667 C CA . ARG B 1 252 ? -2.121 -32.594 -18.5 1 98.81 252 ARG B CA 1
ATOM 4668 C C . ARG B 1 252 ? -3.582 -32.5 -18.078 1 98.81 252 ARG B C 1
ATOM 4670 O O . ARG B 1 252 ? -3.953 -32.906 -16.984 1 98.81 252 ARG B O 1
ATOM 4677 N N . PHE B 1 253 ? -4.355 -31.953 -18.953 1 98.62 253 PHE B N 1
ATOM 4678 C CA . PHE B 1 253 ? -5.793 -31.906 -18.703 1 98.62 253 PHE B CA 1
ATOM 4679 C C . PHE B 1 253 ? -6.418 -33.281 -18.875 1 98.62 253 PHE B C 1
ATOM 4681 O O . PHE B 1 253 ? -6.105 -34 -19.828 1 98.62 253 PHE B O 1
ATOM 4688 N N . ASP B 1 254 ? -7.195 -33.688 -17.984 1 98.69 254 ASP B N 1
ATOM 4689 C CA . ASP B 1 254 ? -8.148 -34.781 -18.047 1 98.69 254 ASP B CA 1
ATOM 4690 C C . ASP B 1 254 ? -9.586 -34.281 -17.922 1 98.69 254 ASP B C 1
ATOM 4692 O O . ASP B 1 254 ? -10.125 -34.188 -16.812 1 98.69 254 ASP B O 1
ATOM 4696 N N . SER B 1 255 ? -10.164 -33.906 -19.031 1 98.25 255 SER B N 1
ATOM 4697 C CA . SER B 1 255 ? -11.469 -33.25 -19.047 1 98.25 255 SER B CA 1
ATOM 4698 C C . SER B 1 255 ? -12.391 -33.875 -20.094 1 98.25 255 SER B C 1
ATOM 4700 O O . SER B 1 255 ? -11.953 -34.719 -20.875 1 98.25 255 SER B O 1
ATOM 4702 N N . ASP B 1 256 ? -13.633 -33.469 -20.031 1 97.94 256 ASP B N 1
ATOM 4703 C CA . ASP B 1 256 ? -14.609 -33.906 -21.031 1 97.94 256 ASP B CA 1
ATOM 4704 C C . ASP B 1 256 ? -14.758 -32.875 -22.156 1 97.94 256 ASP B C 1
ATOM 4706 O O . ASP B 1 256 ? -15.609 -33.031 -23.031 1 97.94 256 ASP B O 1
ATOM 4710 N N . ASN B 1 257 ? -13.938 -31.844 -22.141 1 97.19 257 ASN B N 1
ATOM 4711 C CA . ASN B 1 257 ? -14.008 -30.812 -23.172 1 97.19 257 ASN B CA 1
ATOM 4712 C C . ASN B 1 257 ? -13.172 -31.156 -24.391 1 97.19 257 ASN B C 1
ATOM 4714 O O . ASN B 1 257 ? -11.945 -31.234 -24.312 1 97.19 257 ASN B O 1
ATOM 4718 N N . ASP B 1 258 ? -13.797 -31.266 -25.547 1 95.94 258 ASP B N 1
ATOM 4719 C CA . ASP B 1 258 ? -13.078 -31.625 -26.766 1 95.94 258 ASP B CA 1
ATOM 4720 C C . ASP B 1 258 ? -13.047 -30.469 -27.75 1 95.94 258 ASP B C 1
ATOM 4722 O O . ASP B 1 258 ? -12.672 -30.656 -28.906 1 95.94 258 ASP B O 1
ATOM 4726 N N . SER B 1 259 ? -13.438 -29.312 -27.297 1 95.75 259 SER B N 1
ATOM 4727 C CA . SER B 1 259 ? -13.438 -28.172 -28.188 1 95.75 259 SER B CA 1
ATOM 4728 C C . SER B 1 259 ? -12.023 -27.781 -28.609 1 95.75 259 SER B C 1
ATOM 4730 O O . SER B 1 259 ? -11.172 -27.516 -27.75 1 95.75 259 SER B O 1
ATOM 4732 N N . PRO B 1 260 ? -11.82 -27.688 -29.891 1 94.06 260 PRO B N 1
ATOM 4733 C CA . PRO B 1 260 ? -10.477 -27.328 -30.344 1 94.06 260 PRO B CA 1
ATOM 4734 C C . PRO B 1 260 ? -10.047 -25.938 -29.891 1 94.06 260 PRO B C 1
ATOM 4736 O O . PRO B 1 260 ? -10.844 -25 -29.922 1 94.06 260 PRO B O 1
ATOM 4739 N N . GLY B 1 261 ? -8.82 -25.906 -29.375 1 93.62 261 GLY B N 1
ATOM 4740 C CA . GLY B 1 261 ? -8.258 -24.609 -29.031 1 93.62 261 GLY B CA 1
ATOM 4741 C C . GLY B 1 261 ? -8.648 -24.156 -27.641 1 93.62 261 GLY B C 1
ATOM 4742 O O . GLY B 1 261 ? -8.164 -23.125 -27.156 1 93.62 261 GLY B O 1
ATOM 4743 N N . ALA B 1 262 ? -9.461 -24.969 -26.984 1 94.94 262 ALA B N 1
ATOM 4744 C CA . ALA B 1 262 ? -9.898 -24.578 -25.656 1 94.94 262 ALA B CA 1
ATOM 4745 C C . ALA B 1 262 ? -8.766 -24.734 -24.641 1 94.94 262 ALA B C 1
ATOM 4747 O O . ALA B 1 262 ? -7.984 -25.688 -24.719 1 94.94 262 ALA B O 1
ATOM 4748 N N . PHE B 1 263 ? -8.758 -23.891 -23.688 1 94.44 263 PHE B N 1
ATOM 4749 C CA . PHE B 1 263 ? -7.785 -23.922 -22.594 1 94.44 263 PHE B CA 1
ATOM 4750 C C . PHE B 1 263 ? -7.805 -25.281 -21.891 1 94.44 263 PHE B C 1
ATOM 4752 O O . PHE B 1 263 ? -6.75 -25.875 -21.641 1 94.44 263 PHE B O 1
ATOM 4759 N N . ASN B 1 264 ? -9.047 -25.75 -21.641 1 97.12 264 ASN B N 1
ATOM 4760 C CA . ASN B 1 264 ? -9.18 -26.984 -20.875 1 97.12 264 ASN B CA 1
ATOM 4761 C C . ASN B 1 264 ? -9.523 -28.172 -21.766 1 97.12 264 ASN B C 1
ATOM 4763 O O . ASN B 1 264 ? -10.195 -29.094 -21.328 1 97.12 264 ASN B O 1
ATOM 4767 N N . ARG B 1 265 ? -9.109 -28.125 -23.016 1 97.75 265 ARG B N 1
ATOM 4768 C CA . ARG B 1 265 ? -9.344 -29.266 -23.891 1 97.75 265 ARG B CA 1
ATOM 4769 C C . ARG B 1 265 ? -8.695 -30.531 -23.328 1 97.75 265 ARG B C 1
ATOM 4771 O O . ARG B 1 265 ? -7.57 -30.484 -22.812 1 97.75 265 ARG B O 1
ATOM 4778 N N . ASP B 1 266 ? -9.43 -31.625 -23.469 1 98.38 266 ASP B N 1
ATOM 4779 C CA . ASP B 1 266 ? -8.875 -32.906 -23.016 1 98.38 266 ASP B CA 1
ATOM 4780 C C . ASP B 1 266 ? -7.559 -33.219 -23.719 1 98.38 266 ASP B C 1
ATOM 4782 O O . ASP B 1 266 ? -7.461 -33.094 -24.953 1 98.38 266 ASP B O 1
ATOM 4786 N N . GLY B 1 267 ? -6.582 -33.5 -22.875 1 98.19 267 GLY B N 1
ATOM 4787 C CA . GLY B 1 267 ? -5.309 -33.938 -23.438 1 98.19 267 GLY B CA 1
ATOM 4788 C C . GLY B 1 267 ? -4.324 -32.781 -23.609 1 98.19 267 GLY B C 1
ATOM 4789 O O . GLY B 1 267 ? -3.146 -33 -23.875 1 98.19 267 GLY B O 1
ATOM 4790 N N . ASN B 1 268 ? -4.801 -31.562 -23.438 1 98.44 268 ASN B N 1
ATOM 4791 C CA . ASN B 1 268 ? -3.842 -30.453 -23.438 1 98.44 268 ASN B CA 1
ATOM 4792 C C . ASN B 1 268 ? -2.707 -30.703 -22.438 1 98.44 268 ASN B C 1
ATOM 4794 O O . ASN B 1 268 ? -2.938 -31.203 -21.344 1 98.44 268 ASN B O 1
ATOM 4798 N N . GLU B 1 269 ? -1.521 -30.359 -22.844 1 98.56 269 GLU B N 1
ATOM 4799 C CA . GLU B 1 269 ? -0.344 -30.594 -22.016 1 98.56 269 GLU B CA 1
ATOM 4800 C C . GLU B 1 269 ? 0.472 -29.312 -21.844 1 98.56 269 GLU B C 1
ATOM 4802 O O . GLU B 1 269 ? 0.47 -28.453 -22.703 1 98.56 269 GLU B O 1
ATOM 4807 N N . ALA B 1 270 ? 1.162 -29.203 -20.719 1 98.75 270 ALA B N 1
ATOM 4808 C CA . ALA B 1 270 ? 2.146 -28.172 -20.422 1 98.75 270 ALA B CA 1
ATOM 4809 C C . ALA B 1 270 ? 3.451 -28.781 -19.922 1 98.75 270 ALA B C 1
ATOM 4811 O O . ALA B 1 270 ? 3.451 -29.578 -18.984 1 98.75 270 ALA B O 1
ATOM 4812 N N . PHE B 1 271 ? 4.504 -28.5 -20.578 1 98.75 271 PHE B N 1
ATOM 4813 C CA . PHE B 1 271 ? 5.844 -28.891 -20.172 1 98.75 271 PHE B CA 1
ATOM 4814 C C . PHE B 1 271 ? 6.746 -27.688 -20 1 98.75 271 PHE B C 1
ATOM 4816 O O . PHE B 1 271 ? 6.789 -26.812 -20.875 1 98.75 271 PHE B O 1
ATOM 4823 N N . ASN B 1 272 ? 7.414 -27.594 -18.891 1 98.75 272 ASN B N 1
ATOM 4824 C CA . ASN B 1 272 ? 8.359 -26.531 -18.594 1 98.75 272 ASN B CA 1
ATOM 4825 C C . ASN B 1 272 ? 9.695 -27.078 -18.109 1 98.75 272 ASN B C 1
ATOM 4827 O O . ASN B 1 272 ? 9.734 -28.047 -17.344 1 98.75 272 ASN B O 1
ATOM 4831 N N . VAL B 1 273 ? 10.766 -26.469 -18.5 1 98.81 273 VAL B N 1
ATOM 4832 C CA . VAL B 1 273 ? 12.078 -26.656 -17.891 1 98.81 273 VAL B CA 1
ATOM 4833 C C . VAL B 1 273 ? 12.672 -25.312 -17.5 1 98.81 273 VAL B C 1
ATOM 4835 O O . VAL B 1 273 ? 12.539 -24.328 -18.234 1 98.81 273 VAL B O 1
ATOM 4838 N N . PHE B 1 274 ? 13.273 -25.297 -16.312 1 98.75 274 PHE B N 1
ATOM 4839 C CA . PHE B 1 274 ? 13.875 -24.094 -15.766 1 98.75 274 PHE B CA 1
ATOM 4840 C C . PHE B 1 274 ? 15.281 -24.375 -15.25 1 98.75 274 PHE B C 1
ATOM 4842 O O . PHE B 1 274 ? 15.547 -25.453 -14.711 1 98.75 274 PHE B O 1
ATOM 4849 N N . ALA B 1 275 ? 16.141 -23.391 -15.445 1 98.88 275 ALA B N 1
ATOM 4850 C CA . ALA B 1 275 ? 17.484 -23.438 -14.859 1 98.88 275 ALA B CA 1
ATOM 4851 C C . ALA B 1 275 ? 17.922 -22.047 -14.422 1 98.88 275 ALA B C 1
ATOM 4853 O O . ALA B 1 275 ? 17.594 -21.047 -15.07 1 98.88 275 ALA B O 1
ATOM 4854 N N . SER B 1 276 ? 18.703 -22.031 -13.352 1 98.75 276 SER B N 1
ATOM 4855 C CA . SER B 1 276 ? 19.359 -20.797 -12.945 1 98.75 276 SER B CA 1
ATOM 4856 C C . SER B 1 276 ? 20.766 -21.062 -12.438 1 98.75 276 SER B C 1
ATOM 4858 O O . SER B 1 276 ? 21.078 -22.156 -11.984 1 98.75 276 SER B O 1
ATOM 4860 N N . TYR B 1 277 ? 21.609 -20.094 -12.602 1 98.81 277 TYR B N 1
ATOM 4861 C CA . TYR B 1 277 ? 22.984 -20.094 -12.148 1 98.81 277 TYR B CA 1
ATOM 4862 C C . TYR B 1 277 ? 23.328 -18.797 -11.414 1 98.81 277 TYR B C 1
ATOM 4864 O O . TYR B 1 277 ? 23.219 -17.703 -11.984 1 98.81 277 TYR B O 1
ATOM 4872 N N . THR B 1 278 ? 23.75 -19 -10.188 1 98.25 278 THR B N 1
ATOM 4873 C CA . THR B 1 278 ? 24.094 -17.828 -9.391 1 98.25 278 THR B CA 1
ATOM 4874 C C . THR B 1 278 ? 25.609 -17.641 -9.352 1 98.25 278 THR B C 1
ATOM 4876 O O . THR B 1 278 ? 26.344 -18.547 -8.922 1 98.25 278 THR B O 1
ATOM 4879 N N . LEU B 1 279 ? 26 -16.547 -9.812 1 97.94 279 LEU B N 1
ATOM 4880 C CA . LEU B 1 279 ? 27.391 -16.125 -9.773 1 97.94 279 LEU B CA 1
ATOM 4881 C C . LEU B 1 279 ? 27.531 -14.805 -9.016 1 97.94 279 LEU B C 1
ATOM 4883 O O . LEU B 1 279 ? 27.25 -13.734 -9.562 1 97.94 279 LEU B O 1
ATOM 4887 N N . ASP B 1 280 ? 28.016 -14.875 -7.68 1 96.25 280 ASP B N 1
ATOM 4888 C CA . ASP B 1 280 ? 28.109 -13.703 -6.809 1 96.25 280 ASP B CA 1
ATOM 4889 C C . ASP B 1 280 ? 26.75 -13.031 -6.645 1 96.25 280 ASP B C 1
ATOM 4891 O O . ASP B 1 280 ? 25.797 -13.656 -6.176 1 96.25 280 ASP B O 1
ATOM 4895 N N . GLN B 1 281 ? 26.672 -11.812 -7.094 1 96.81 281 GLN B N 1
ATOM 4896 C CA . GLN B 1 281 ? 25.438 -11.047 -6.906 1 96.81 281 GLN B CA 1
ATOM 4897 C C . GLN B 1 281 ? 24.469 -11.25 -8.07 1 96.81 281 GLN B C 1
ATOM 4899 O O . GLN B 1 281 ? 23.344 -10.766 -8.039 1 96.81 281 GLN B O 1
ATOM 4904 N N . ASN B 1 282 ? 24.844 -12.031 -9.062 1 98.19 282 ASN B N 1
ATOM 4905 C CA . ASN B 1 282 ? 24.047 -12.195 -10.266 1 98.19 282 ASN B CA 1
ATOM 4906 C C . ASN B 1 282 ? 23.453 -13.602 -10.352 1 98.19 282 ASN B C 1
ATOM 4908 O O . ASN B 1 282 ? 24.125 -14.586 -10.086 1 98.19 282 ASN B O 1
ATOM 4912 N N . THR B 1 283 ? 22.219 -13.68 -10.688 1 98.62 283 THR B N 1
ATOM 4913 C CA . THR B 1 283 ? 21.562 -14.953 -11 1 98.62 283 THR B CA 1
ATOM 4914 C C . THR B 1 283 ? 21.016 -14.938 -12.422 1 98.62 283 THR B C 1
ATOM 4916 O O . THR B 1 283 ? 20.141 -14.125 -12.742 1 98.62 283 THR B O 1
ATOM 4919 N N . PHE B 1 284 ? 21.516 -15.82 -13.227 1 98.81 284 PHE B N 1
ATOM 4920 C CA . PHE B 1 284 ? 21.031 -15.984 -14.594 1 98.81 284 PHE B CA 1
ATOM 4921 C C . PHE B 1 284 ? 19.953 -17.047 -14.664 1 98.81 284 PHE B C 1
ATOM 4923 O O . PHE B 1 284 ? 20.062 -18.094 -14.031 1 98.81 284 PHE B O 1
ATOM 4930 N N . LYS B 1 285 ? 18.906 -16.797 -15.438 1 98.75 285 LYS B N 1
ATOM 4931 C CA . LYS B 1 285 ? 17.734 -17.688 -15.445 1 98.75 285 LYS B CA 1
ATOM 4932 C C . LYS B 1 285 ? 17.266 -17.969 -16.875 1 98.75 285 LYS B C 1
ATOM 4934 O O . LYS B 1 285 ? 17.328 -17.094 -17.734 1 98.75 285 LYS B O 1
ATOM 4939 N N . ILE B 1 286 ? 16.781 -19.156 -17.109 1 98.75 286 ILE B N 1
ATOM 4940 C CA . ILE B 1 286 ? 16.156 -19.531 -18.375 1 98.75 286 ILE B CA 1
ATOM 4941 C C . ILE B 1 286 ? 14.992 -20.484 -18.109 1 98.75 286 ILE B C 1
ATOM 4943 O O . ILE B 1 286 ? 15.102 -21.391 -17.281 1 98.75 286 ILE B O 1
ATOM 4947 N N . MET B 1 287 ? 13.891 -20.25 -18.75 1 98.69 287 MET B N 1
ATOM 4948 C CA . MET B 1 287 ? 12.781 -21.203 -18.781 1 98.69 287 MET B CA 1
ATOM 4949 C C . MET B 1 287 ? 12.305 -21.422 -20.219 1 98.69 287 MET B C 1
ATOM 4951 O O . MET B 1 287 ? 12.125 -20.453 -20.969 1 98.69 287 MET B O 1
ATOM 4955 N N . LEU B 1 288 ? 12.172 -22.625 -20.609 1 98.75 288 LEU B N 1
ATOM 4956 C CA . LEU B 1 288 ? 11.516 -23.047 -21.828 1 98.75 288 LEU B CA 1
ATOM 4957 C C . LEU B 1 288 ? 10.242 -23.828 -21.516 1 98.75 288 LEU B C 1
ATOM 4959 O O . LEU B 1 288 ? 10.25 -24.719 -20.672 1 98.75 288 LEU B O 1
ATOM 4963 N N . ALA B 1 289 ? 9.18 -23.469 -22.203 1 98.62 289 ALA B N 1
ATOM 4964 C CA . ALA B 1 289 ? 7.926 -24.172 -21.922 1 98.62 289 ALA B CA 1
ATOM 4965 C C . ALA B 1 289 ? 7.09 -24.312 -23.188 1 98.62 289 ALA B C 1
ATOM 4967 O O . ALA B 1 289 ? 7.305 -23.609 -24.172 1 98.62 289 ALA B O 1
ATOM 4968 N N . ASP B 1 290 ? 6.305 -25.266 -23.219 1 98.56 290 ASP B N 1
ATOM 4969 C CA . ASP B 1 290 ? 5.203 -25.469 -24.156 1 98.56 290 ASP B CA 1
ATOM 4970 C C . ASP B 1 290 ? 3.893 -25.719 -23.422 1 98.56 290 A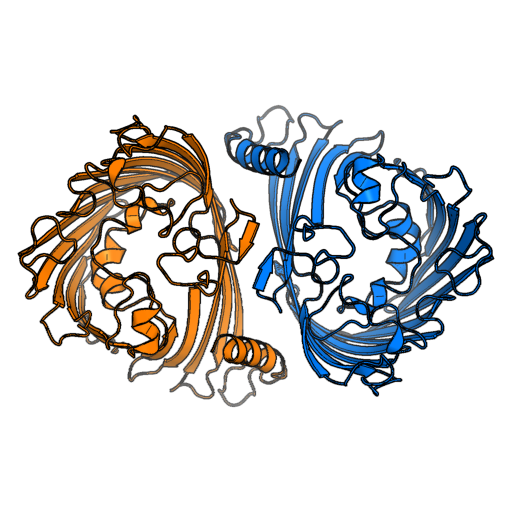SP B C 1
ATOM 4972 O O . ASP B 1 290 ? 3.742 -26.75 -22.75 1 98.56 290 ASP B O 1
ATOM 4976 N N . VAL B 1 291 ? 3.012 -24.781 -23.5 1 98.44 291 VAL B N 1
ATOM 4977 C CA . VAL B 1 291 ? 1.705 -24.875 -22.859 1 98.44 291 VAL B CA 1
ATOM 4978 C C . VAL B 1 291 ? 0.605 -24.844 -23.922 1 98.44 291 VAL B C 1
ATOM 4980 O O . VAL B 1 291 ? 0.177 -23.766 -24.344 1 98.44 291 VAL B O 1
ATOM 4983 N N . GLU B 1 292 ? 0.055 -25.969 -24.172 1 98.19 292 GLU B N 1
ATOM 4984 C CA . GLU B 1 292 ? -0.872 -26.094 -25.297 1 98.19 292 GLU B CA 1
ATOM 4985 C C . GLU B 1 292 ? -2.107 -25.219 -25.094 1 98.19 292 GLU B C 1
ATOM 4987 O O . GLU B 1 292 ? -2.74 -25.266 -24.031 1 98.19 292 GLU B O 1
ATOM 4992 N N . ASN B 1 293 ? -2.445 -24.422 -26.094 1 96.38 293 ASN B N 1
ATOM 4993 C CA . ASN B 1 293 ? -3.605 -23.547 -26.172 1 96.38 293 ASN B CA 1
ATOM 4994 C C . ASN B 1 293 ? -3.547 -22.438 -25.125 1 96.38 293 ASN B C 1
ATOM 4996 O O . ASN B 1 293 ? -4.582 -21.906 -24.719 1 96.38 293 ASN B O 1
ATOM 5000 N N . TYR B 1 294 ? -2.418 -22.078 -24.656 1 95.75 294 TYR B N 1
ATOM 5001 C CA . TYR B 1 294 ? -2.221 -21.047 -23.656 1 95.75 294 TYR B CA 1
ATOM 5002 C C . TYR B 1 294 ? -0.772 -20.562 -23.641 1 95.75 294 TYR B C 1
ATOM 5004 O O . TYR B 1 294 ? -0.08 -20.703 -22.625 1 95.75 294 TYR B O 1
ATOM 5012 N N . GLY B 1 295 ? -0.374 -19.922 -24.672 1 95.19 295 GLY B N 1
ATOM 5013 C CA . GLY B 1 295 ? 0.983 -19.438 -24.875 1 95.19 295 GLY B CA 1
ATOM 5014 C C . GLY B 1 295 ? 1.795 -20.312 -25.812 1 95.19 295 GLY B C 1
ATOM 5015 O O . GLY B 1 295 ? 2.715 -19.812 -26.469 1 95.19 295 GLY B O 1
ATOM 5016 N N . ASP B 1 296 ? 1.501 -21.609 -25.734 1 97 296 ASP B N 1
ATOM 5017 C CA . ASP B 1 296 ? 2.24 -22.578 -26.531 1 97 296 ASP B CA 1
ATOM 5018 C C . ASP B 1 296 ? 3.738 -22.5 -26.25 1 97 296 ASP B C 1
ATOM 5020 O O . ASP B 1 296 ? 4.164 -22.641 -25.094 1 97 296 ASP B O 1
ATOM 5024 N N . THR B 1 297 ? 4.52 -22.219 -27.234 1 98.12 297 THR B N 1
ATOM 5025 C CA . THR B 1 297 ? 5.945 -22.109 -26.953 1 98.12 297 THR B CA 1
ATOM 5026 C C . THR B 1 297 ? 6.234 -20.828 -26.172 1 98.12 297 THR B C 1
ATOM 5028 O O . THR B 1 297 ? 5.855 -19.734 -26.594 1 98.12 297 THR B O 1
ATOM 5031 N N . VAL B 1 298 ? 6.93 -21 -25.062 1 98.38 298 VAL B N 1
ATOM 5032 C CA . VAL B 1 298 ? 7.297 -19.875 -24.203 1 98.38 298 VAL B CA 1
ATOM 5033 C C . VAL B 1 298 ? 8.805 -19.906 -23.922 1 98.38 298 VAL B C 1
ATOM 5035 O O . VAL B 1 298 ? 9.375 -20.969 -23.656 1 98.38 298 VAL B O 1
ATOM 5038 N N . VAL B 1 299 ? 9.445 -18.781 -24.109 1 98.69 299 VAL B N 1
ATOM 5039 C CA . VAL B 1 299 ? 10.836 -18.578 -23.734 1 98.69 299 VAL B CA 1
ATOM 5040 C C . VAL B 1 299 ? 10.953 -17.422 -22.75 1 98.69 299 VAL B C 1
ATOM 5042 O O . VAL B 1 299 ? 10.422 -16.328 -23.016 1 98.69 299 VAL B O 1
ATOM 5045 N N . HIS B 1 300 ? 11.602 -17.656 -21.625 1 98.75 300 HIS B N 1
ATOM 5046 C CA . HIS B 1 300 ? 11.805 -16.625 -20.625 1 98.75 300 HIS B CA 1
ATOM 5047 C C . HIS B 1 300 ? 13.25 -16.609 -20.125 1 98.75 300 HIS B C 1
ATOM 5049 O O . HIS B 1 300 ? 13.734 -17.609 -19.609 1 98.75 300 HIS B O 1
ATOM 5055 N N . LEU B 1 301 ? 13.922 -15.523 -20.406 1 98.81 301 LEU B N 1
ATOM 5056 C CA . LEU B 1 301 ? 15.289 -15.289 -19.953 1 98.81 301 LEU B CA 1
ATOM 5057 C C . LEU B 1 301 ? 15.344 -14.164 -18.922 1 98.81 301 LEU B C 1
ATOM 5059 O O . LEU B 1 301 ? 14.531 -13.234 -18.984 1 98.81 301 LEU B O 1
ATOM 5063 N N . GLY B 1 302 ? 16.281 -14.32 -18 1 98.56 302 GLY B N 1
ATOM 5064 C CA . GLY B 1 302 ? 16.359 -13.242 -17.031 1 98.56 302 GLY B CA 1
ATOM 5065 C C . GLY B 1 302 ? 17.703 -13.195 -16.312 1 98.56 302 GLY B C 1
ATOM 5066 O O . GLY B 1 302 ? 18.422 -14.195 -16.266 1 98.56 302 GLY B O 1
ATOM 5067 N N . VAL B 1 303 ? 18 -12.047 -15.758 1 98.62 303 VAL B N 1
ATOM 5068 C CA . VAL B 1 303 ? 19.125 -11.844 -14.836 1 98.62 303 VAL B CA 1
ATOM 5069 C C . VAL B 1 303 ? 18.672 -11 -13.648 1 98.62 303 VAL B C 1
ATOM 5071 O O . VAL B 1 303 ? 17.969 -9.992 -13.828 1 98.62 303 VAL B O 1
ATOM 5074 N N . ASP B 1 304 ? 18.984 -11.508 -12.516 1 97.69 304 ASP B N 1
ATOM 5075 C CA . ASP B 1 304 ? 18.828 -10.742 -11.281 1 97.69 304 ASP B CA 1
ATOM 5076 C C . ASP B 1 304 ? 20.172 -10.25 -10.766 1 97.69 304 ASP B C 1
ATOM 5078 O O . ASP B 1 304 ? 21.156 -11.008 -10.758 1 97.69 304 ASP B O 1
ATOM 5082 N N . HIS B 1 305 ? 20.234 -9.031 -10.398 1 96.94 305 HIS B N 1
ATOM 5083 C CA . HIS B 1 305 ? 21.375 -8.461 -9.695 1 96.94 305 HIS B CA 1
ATOM 5084 C C . HIS B 1 305 ? 21 -8.039 -8.273 1 96.94 305 HIS B C 1
ATOM 5086 O O . HIS B 1 305 ? 20.312 -7.031 -8.086 1 96.94 305 HIS B O 1
ATOM 5092 N N . ARG B 1 306 ? 21.531 -8.773 -7.379 1 95.06 306 ARG B N 1
ATOM 5093 C CA . ARG B 1 306 ? 21.25 -8.453 -5.984 1 95.06 306 ARG B CA 1
ATOM 5094 C C . ARG B 1 306 ? 22.125 -7.293 -5.508 1 95.06 306 ARG B C 1
ATOM 5096 O O . ARG B 1 306 ? 23.328 -7.457 -5.289 1 95.06 306 ARG B O 1
ATOM 5103 N N . VAL B 1 307 ? 21.469 -6.172 -5.227 1 87.81 307 VAL B N 1
ATOM 5104 C CA . VAL B 1 307 ? 22.188 -5.004 -4.727 1 87.81 307 VAL B CA 1
ATOM 5105 C C . VAL B 1 307 ? 22.484 -5.176 -3.24 1 87.81 307 VAL B C 1
ATOM 5107 O O . VAL B 1 307 ? 23.609 -4.895 -2.787 1 87.81 307 VAL B O 1
ATOM 5110 N N . ASN B 1 308 ? 21.547 -5.562 -2.48 1 87.75 308 ASN B N 1
ATOM 5111 C CA . ASN B 1 308 ? 21.641 -5.965 -1.081 1 87.75 308 ASN B CA 1
ATOM 5112 C C . ASN B 1 308 ? 20.547 -6.957 -0.704 1 87.75 308 ASN B C 1
ATOM 5114 O O . ASN B 1 308 ? 19.891 -7.516 -1.578 1 87.75 308 ASN B O 1
ATOM 5118 N N . ASP B 1 309 ? 20.375 -7.223 0.554 1 87.62 309 ASP B N 1
ATOM 5119 C CA . ASP B 1 309 ? 19.453 -8.273 0.98 1 87.62 309 ASP B CA 1
ATOM 5120 C C . ASP B 1 309 ? 18 -7.91 0.65 1 87.62 309 ASP B C 1
ATOM 5122 O O . ASP B 1 309 ? 17.156 -8.789 0.512 1 87.62 309 ASP B O 1
ATOM 5126 N N . ASP B 1 310 ? 17.703 -6.66 0.485 1 85.06 310 ASP B N 1
ATOM 5127 C CA . ASP B 1 310 ? 16.312 -6.211 0.337 1 85.06 310 ASP B CA 1
ATOM 5128 C C . ASP B 1 310 ? 16.016 -5.805 -1.105 1 85.06 310 ASP B C 1
ATOM 5130 O O . ASP B 1 310 ? 14.867 -5.812 -1.534 1 85.06 310 ASP B O 1
ATOM 5134 N N . LEU B 1 311 ? 17.094 -5.426 -1.868 1 87.44 311 LEU B N 1
ATOM 5135 C CA . LEU B 1 311 ? 16.891 -4.82 -3.18 1 87.44 311 LEU B CA 1
ATOM 5136 C C . LEU B 1 311 ? 17.531 -5.672 -4.277 1 87.44 311 LEU B C 1
ATOM 5138 O O . LEU B 1 311 ? 18.734 -5.945 -4.238 1 87.44 311 LEU B O 1
ATOM 5142 N N . THR B 1 312 ? 16.766 -6.035 -5.297 1 93.12 312 THR B N 1
ATOM 5143 C CA . THR B 1 312 ? 17.203 -6.742 -6.492 1 93.12 312 THR B CA 1
ATOM 5144 C C . THR B 1 312 ? 16.781 -5.988 -7.75 1 93.12 312 THR B C 1
ATOM 5146 O O . THR B 1 312 ? 15.633 -5.578 -7.875 1 93.12 312 THR B O 1
ATOM 5149 N N . LEU B 1 313 ? 17.75 -5.762 -8.609 1 93.5 313 LEU B N 1
ATOM 5150 C CA . LEU B 1 313 ? 17.453 -5.297 -9.961 1 93.5 313 LEU B CA 1
ATOM 5151 C C . LEU B 1 313 ? 17.359 -6.465 -10.938 1 93.5 313 LEU B C 1
ATOM 5153 O O . LEU B 1 313 ? 18.016 -7.496 -10.734 1 93.5 313 LEU B O 1
ATOM 5157 N N . PHE B 1 314 ? 16.531 -6.277 -11.969 1 96.62 314 PHE B N 1
ATOM 5158 C CA . PHE B 1 314 ? 16.438 -7.398 -12.898 1 96.62 314 PHE B CA 1
ATOM 5159 C C . PHE B 1 314 ? 16.172 -6.906 -14.312 1 96.62 314 PHE B C 1
ATOM 5161 O O . PHE B 1 314 ? 15.703 -5.789 -14.508 1 96.62 314 PHE B O 1
ATOM 5168 N N . ALA B 1 315 ? 16.547 -7.695 -15.258 1 98 315 ALA B N 1
ATOM 5169 C CA . ALA B 1 315 ? 16.219 -7.59 -16.672 1 98 315 ALA B CA 1
ATOM 5170 C C . ALA B 1 315 ? 15.766 -8.938 -17.234 1 98 315 ALA B C 1
ATOM 5172 O O . ALA B 1 315 ? 16.344 -9.977 -16.906 1 98 315 ALA B O 1
ATOM 5173 N N . GLU B 1 316 ? 14.688 -8.875 -18.062 1 98.5 316 GLU B N 1
ATOM 5174 C CA . GLU B 1 316 ? 14.125 -10.141 -18.547 1 98.5 316 GLU B CA 1
ATOM 5175 C C . GLU B 1 316 ? 13.633 -10.016 -19.984 1 98.5 316 GLU B C 1
ATOM 5177 O O . GLU B 1 316 ? 13.242 -8.93 -20.422 1 98.5 316 GLU B O 1
ATOM 5182 N N . TYR B 1 317 ? 13.781 -11.094 -20.688 1 98.62 317 TYR B N 1
ATOM 5183 C CA . TYR B 1 317 ? 13.156 -11.297 -22 1 98.62 317 TYR B CA 1
ATOM 5184 C C . TYR B 1 317 ? 12.109 -12.398 -21.938 1 98.62 317 TYR B C 1
ATOM 5186 O O . TYR B 1 317 ? 12.359 -13.484 -21.406 1 98.62 317 TYR B O 1
ATOM 5194 N N . TYR B 1 318 ? 10.906 -12.117 -22.5 1 98.44 318 TYR B N 1
ATOM 5195 C CA . TYR B 1 318 ? 9.797 -13.078 -22.516 1 98.44 318 TYR B CA 1
ATOM 5196 C C . TYR B 1 318 ? 9.188 -13.195 -23.906 1 98.44 318 TYR B C 1
ATOM 5198 O O . TYR B 1 318 ? 9.016 -12.195 -24.594 1 98.44 318 TYR B O 1
ATOM 5206 N N . TYR B 1 319 ? 8.945 -14.438 -24.297 1 98.44 319 TYR B N 1
ATOM 5207 C CA . TYR B 1 319 ? 8.273 -14.734 -25.562 1 98.44 319 TYR B CA 1
ATOM 5208 C C . TYR B 1 319 ? 7.164 -15.758 -25.359 1 98.44 319 TYR B C 1
ATOM 5210 O O . TYR B 1 319 ? 7.332 -16.734 -24.625 1 98.44 319 TYR B O 1
ATOM 5218 N N . GLU B 1 320 ? 6.008 -15.531 -25.953 1 98 320 GLU B N 1
ATOM 5219 C CA . GLU B 1 320 ? 4.941 -16.516 -26.078 1 98 320 GLU B CA 1
ATOM 5220 C C . GLU B 1 320 ? 4.438 -16.625 -27.516 1 98 320 GLU B C 1
ATOM 5222 O O . GLU B 1 320 ? 4.273 -15.609 -28.188 1 98 320 GLU B O 1
ATOM 5227 N N . GLU B 1 321 ? 4.23 -17.797 -27.922 1 97.88 321 GLU B N 1
ATOM 5228 C CA . GLU B 1 321 ? 3.809 -18.047 -29.297 1 97.88 321 GLU B CA 1
ATOM 5229 C C . GLU B 1 321 ? 2.359 -17.609 -29.5 1 97.88 321 GLU B C 1
ATOM 5231 O O . GLU B 1 321 ? 2.033 -16.984 -30.516 1 97.88 321 GLU B O 1
ATOM 5236 N N . SER B 1 322 ? 1.494 -18.031 -28.703 1 96.38 322 SER B N 1
ATOM 5237 C CA . SER B 1 322 ? 0.125 -17.531 -28.641 1 96.38 322 SER B CA 1
ATOM 5238 C C . SER B 1 322 ? -0.128 -16.766 -27.344 1 96.38 322 SER B C 1
ATOM 5240 O O . SER B 1 322 ? 0.665 -16.859 -26.406 1 96.38 322 SER B O 1
ATOM 5242 N N . THR B 1 323 ? -1.203 -16 -27.281 1 94.19 323 THR B N 1
ATOM 5243 C CA . THR B 1 323 ? -1.404 -15.086 -26.156 1 94.19 323 THR B CA 1
ATOM 5244 C C . THR B 1 323 ? -1.747 -15.859 -24.891 1 94.19 323 THR B C 1
ATOM 5246 O O . THR B 1 323 ? -2.57 -16.781 -24.922 1 94.19 323 THR B O 1
ATOM 5249 N N . ALA B 1 324 ? -1.05 -15.5 -23.828 1 93.88 324 ALA B N 1
ATOM 5250 C CA . ALA B 1 324 ? -1.326 -16.031 -22.484 1 93.88 324 ALA B CA 1
ATOM 5251 C C . ALA B 1 324 ? -1.129 -14.945 -21.422 1 93.88 324 ALA B C 1
ATOM 5253 O O . ALA B 1 324 ? -2.096 -14.477 -20.828 1 93.88 324 ALA B O 1
ATOM 5254 N N . ALA B 1 325 ? 0.065 -14.391 -21.328 1 94.12 325 ALA B N 1
ATOM 5255 C CA . ALA B 1 325 ? 0.421 -13.453 -20.266 1 94.12 325 ALA B CA 1
ATOM 5256 C C . ALA B 1 325 ? 0.322 -12.008 -20.766 1 94.12 325 ALA B C 1
ATOM 5258 O O . ALA B 1 325 ? 0.066 -11.094 -19.984 1 94.12 325 ALA B O 1
ATOM 5259 N N . ILE B 1 326 ? 0.563 -11.805 -22.016 1 95.25 326 ILE B N 1
ATOM 5260 C CA . ILE B 1 326 ? 0.56 -10.461 -22.594 1 95.25 326 ILE B CA 1
ATOM 5261 C C . ILE B 1 326 ? -0.849 -9.875 -22.531 1 95.25 326 ILE B C 1
ATOM 5263 O O . ILE B 1 326 ? -1.82 -10.531 -22.906 1 95.25 326 ILE B O 1
ATOM 5267 N N . THR B 1 327 ? -0.936 -8.672 -22 1 93.81 327 THR B N 1
ATOM 5268 C CA . THR B 1 327 ? -2.178 -7.914 -21.938 1 93.81 327 THR B CA 1
ATOM 5269 C C . THR B 1 327 ? -2.023 -6.559 -22.625 1 93.81 327 THR B C 1
ATOM 5271 O O . THR B 1 327 ? -0.963 -6.254 -23.172 1 93.81 327 THR B O 1
ATOM 5274 N N . THR B 1 328 ? -3.143 -5.809 -22.547 1 94.62 328 THR B N 1
ATOM 5275 C CA . THR B 1 328 ? -3.031 -4.41 -22.953 1 94.62 328 THR B CA 1
ATOM 5276 C C . THR B 1 328 ? -2.186 -3.627 -21.953 1 94.62 328 THR B C 1
ATOM 5278 O O . THR B 1 328 ? -1.849 -4.137 -20.875 1 94.62 328 THR B O 1
ATOM 5281 N N . LYS B 1 329 ? -1.836 -2.436 -22.391 1 93.5 329 LYS B N 1
ATOM 5282 C CA . LYS B 1 329 ? -1.001 -1.565 -21.578 1 93.5 329 LYS B CA 1
ATOM 5283 C C . LYS B 1 329 ? -1.578 -1.416 -20.172 1 93.5 329 LYS B C 1
ATOM 5285 O O . LYS B 1 329 ? -2.689 -0.91 -20 1 93.5 329 LYS B O 1
ATOM 5290 N N . ARG B 1 330 ? -0.85 -1.864 -19.188 1 91.44 330 ARG B N 1
ATOM 5291 C CA . ARG B 1 330 ? -1.212 -1.839 -17.766 1 91.44 330 ARG B CA 1
ATOM 5292 C C . ARG B 1 330 ? -2.547 -2.537 -17.531 1 91.44 330 ARG B C 1
ATOM 5294 O O . ARG B 1 330 ? -3.277 -2.191 -16.609 1 91.44 330 ARG B O 1
ATOM 5301 N N . GLY B 1 331 ? -2.854 -3.463 -18.438 1 91.06 331 GLY B N 1
ATOM 5302 C CA . GLY B 1 331 ? -4.113 -4.18 -18.328 1 91.06 331 GLY B CA 1
ATOM 5303 C C . GLY B 1 331 ? -3.996 -5.496 -17.594 1 91.06 331 GLY B C 1
ATOM 5304 O O . GLY B 1 331 ? -2.924 -5.836 -17.078 1 91.06 331 GLY B O 1
ATOM 5305 N N . GLY B 1 332 ? -5.164 -6.18 -17.453 1 89.19 332 GLY B N 1
ATOM 5306 C CA . GLY B 1 332 ? -5.262 -7.457 -16.781 1 89.19 332 GLY B CA 1
ATOM 5307 C C . GLY B 1 332 ? -6.102 -8.477 -17.516 1 89.19 332 GLY B C 1
ATOM 5308 O O . GLY B 1 332 ? -6.168 -8.445 -18.75 1 89.19 332 GLY B O 1
ATOM 5309 N N . LEU B 1 333 ? -6.629 -9.352 -16.766 1 84.69 333 LEU B N 1
ATOM 5310 C CA . LEU B 1 333 ? -7.406 -10.461 -17.312 1 84.69 333 LEU B CA 1
ATOM 5311 C C . LEU B 1 333 ? -8.57 -9.953 -18.156 1 84.69 333 LEU B C 1
ATOM 5313 O O . LEU B 1 333 ? -8.914 -10.555 -19.172 1 84.69 333 LEU B O 1
ATOM 5317 N N . GLY B 1 334 ? -9.141 -8.867 -17.703 1 82 334 GLY B N 1
ATOM 5318 C CA . GLY B 1 334 ? -10.266 -8.297 -18.438 1 82 334 GLY B CA 1
ATOM 5319 C C . GLY B 1 334 ? -9.875 -7.727 -19.781 1 82 334 GLY B C 1
ATOM 5320 O O . GLY B 1 334 ? -10.734 -7.527 -20.656 1 82 334 GLY B O 1
ATOM 5321 N N . ASP B 1 335 ? -8.625 -7.484 -19.969 1 82.38 335 ASP B N 1
ATOM 5322 C CA . ASP B 1 335 ? -8.102 -6.879 -21.188 1 82.38 335 ASP B CA 1
ATOM 5323 C C . ASP B 1 335 ? -7.305 -7.887 -22.016 1 82.38 335 ASP B C 1
ATOM 5325 O O . ASP B 1 335 ? -6.336 -7.523 -22.688 1 82.38 335 ASP B O 1
ATOM 5329 N N . PHE B 1 336 ? -7.715 -9.117 -21.859 1 83.38 336 PHE B N 1
ATOM 5330 C CA . PHE B 1 336 ? -6.984 -10.18 -22.547 1 83.38 336 PHE B CA 1
ATOM 5331 C C . PHE B 1 336 ? -7.09 -10.031 -24.062 1 83.38 336 PHE B C 1
ATOM 5333 O O . PHE B 1 336 ? -8.18 -10.156 -24.625 1 83.38 336 PHE B O 1
ATOM 5340 N N . PRO B 1 337 ? -5.977 -9.828 -24.734 1 90.56 337 PRO B N 1
ATOM 5341 C CA . PRO B 1 337 ? -6 -9.609 -26.188 1 90.56 337 PRO B CA 1
ATOM 5342 C C . PRO B 1 337 ? -5.711 -10.891 -26.969 1 90.56 337 PRO B C 1
ATOM 5344 O O . PRO B 1 337 ? -4.66 -11 -27.609 1 90.56 337 PRO B O 1
ATOM 5347 N N . ALA B 1 338 ? -6.609 -11.758 -27.109 1 87.69 338 ALA B N 1
ATOM 5348 C CA . ALA B 1 338 ? -6.418 -13.031 -27.797 1 87.69 338 ALA B CA 1
ATOM 5349 C C . ALA B 1 338 ? -5.914 -12.805 -29.219 1 87.69 338 ALA B C 1
ATOM 5351 O O . ALA B 1 338 ? -5.125 -13.602 -29.734 1 87.69 338 ALA B O 1
ATOM 5352 N N . GLY B 1 339 ? -6.312 -11.766 -29.812 1 92.62 339 GLY B N 1
ATOM 5353 C CA . GLY B 1 339 ? -5.969 -11.5 -31.203 1 92.62 339 GLY B CA 1
ATOM 5354 C C . GLY B 1 339 ? -4.531 -11.047 -31.391 1 92.62 339 GLY B C 1
ATOM 5355 O O . GLY B 1 339 ? -4.047 -10.953 -32.531 1 92.62 339 GLY B O 1
ATOM 5356 N N . ALA B 1 340 ? -3.852 -10.828 -30.297 1 94.62 340 ALA B N 1
ATOM 5357 C CA . ALA B 1 340 ? -2.451 -10.422 -30.391 1 94.62 340 ALA B CA 1
ATOM 5358 C C . ALA B 1 340 ? -1.574 -11.562 -30.875 1 94.62 340 ALA B C 1
ATOM 5360 O O . ALA B 1 340 ? -0.515 -11.336 -31.469 1 94.62 340 ALA B O 1
ATOM 5361 N N . ASN B 1 341 ? -2.02 -12.836 -30.562 1 96 341 ASN B N 1
ATOM 5362 C CA . ASN B 1 341 ? -1.349 -14.047 -31.016 1 96 341 ASN B CA 1
ATOM 5363 C C . ASN B 1 341 ? 0.093 -14.109 -30.531 1 96 341 ASN B C 1
ATOM 5365 O O . ASN B 1 341 ? 1.013 -14.359 -31.312 1 96 341 ASN B O 1
ATOM 5369 N N . GLY B 1 342 ? 0.236 -13.781 -29.281 1 96.94 342 GLY B N 1
ATOM 5370 C CA . GLY B 1 342 ? 1.552 -13.852 -28.672 1 96.94 342 GLY B CA 1
ATOM 5371 C C . GLY B 1 342 ? 2.404 -12.625 -28.938 1 96.94 342 GLY B C 1
ATOM 5372 O O . GLY B 1 342 ? 1.878 -11.539 -29.172 1 96.94 342 GLY B O 1
ATOM 5373 N N . GLY B 1 343 ? 3.76 -12.789 -28.672 1 97.88 343 GLY B N 1
ATOM 5374 C CA . GLY B 1 343 ? 4.703 -11.703 -28.859 1 97.88 343 GLY B CA 1
ATOM 5375 C C . GLY B 1 343 ? 5.891 -11.773 -27.922 1 97.88 343 GLY B C 1
ATOM 5376 O O . GLY B 1 343 ? 6.223 -12.852 -27.422 1 97.88 343 GLY B O 1
ATOM 5377 N N . GLN B 1 344 ? 6.562 -10.688 -27.859 1 98.25 344 GLN B N 1
ATOM 5378 C CA . GLN B 1 344 ? 7.766 -10.633 -27.031 1 98.25 344 GLN B CA 1
ATOM 5379 C C . GLN B 1 344 ? 7.742 -9.422 -26.109 1 98.25 344 GLN B C 1
ATOM 5381 O O . GLN B 1 344 ? 7.113 -8.406 -26.422 1 98.25 344 GLN B O 1
ATOM 5386 N N . VAL B 1 345 ? 8.43 -9.57 -24.984 1 98.38 345 VAL B N 1
ATOM 5387 C CA . VAL B 1 345 ? 8.508 -8.523 -23.969 1 98.38 345 VAL B CA 1
ATOM 5388 C C . VAL B 1 345 ? 9.953 -8.359 -23.516 1 98.38 345 VAL B C 1
ATOM 5390 O O . VAL B 1 345 ? 10.656 -9.344 -23.266 1 98.38 345 VAL B O 1
ATOM 5393 N N . LEU B 1 346 ? 10.445 -7.152 -23.531 1 98.5 346 LEU B N 1
ATOM 5394 C CA . LEU B 1 346 ? 11.656 -6.758 -22.812 1 98.5 346 LEU B CA 1
ATOM 5395 C C . LEU B 1 346 ? 11.312 -5.953 -21.562 1 98.5 346 LEU B C 1
ATOM 5397 O O . LEU B 1 346 ? 10.547 -4.988 -21.641 1 98.5 346 LEU B O 1
ATOM 5401 N N . ALA B 1 347 ? 11.828 -6.434 -20.422 1 97.81 347 ALA B N 1
ATOM 5402 C CA . ALA B 1 347 ? 11.469 -5.781 -19.172 1 97.81 347 ALA B CA 1
ATOM 5403 C C . ALA B 1 347 ? 12.695 -5.578 -18.281 1 97.81 347 ALA B C 1
ATOM 5405 O O . ALA B 1 347 ? 13.633 -6.383 -18.312 1 97.81 347 ALA B O 1
ATOM 5406 N N . ALA B 1 348 ? 12.727 -4.535 -17.516 1 96.62 348 ALA B N 1
ATOM 5407 C CA . ALA B 1 348 ? 13.719 -4.273 -16.484 1 96.62 348 ALA B CA 1
ATOM 5408 C C . ALA B 1 348 ? 13.102 -3.518 -15.305 1 96.62 348 ALA B C 1
ATOM 5410 O O . ALA B 1 348 ? 12.266 -2.635 -15.5 1 96.62 348 ALA B O 1
ATOM 5411 N N . GLY B 1 349 ? 13.484 -3.953 -14.133 1 94.56 349 GLY B N 1
ATOM 5412 C CA . GLY B 1 349 ? 12.891 -3.322 -12.969 1 94.56 349 GLY B CA 1
ATOM 5413 C C . GLY B 1 349 ? 13.555 -3.723 -11.664 1 94.56 349 GLY B C 1
ATOM 5414 O O . GLY B 1 349 ? 14.75 -4.031 -11.641 1 94.56 349 GLY B O 1
ATOM 5415 N N . LEU B 1 350 ? 12.836 -3.545 -10.586 1 91.81 350 LEU B N 1
ATOM 5416 C CA . LEU B 1 350 ? 13.406 -3.834 -9.273 1 91.81 350 LEU B CA 1
ATOM 5417 C C . LEU B 1 350 ? 12.391 -4.543 -8.383 1 91.81 350 LEU B C 1
ATOM 5419 O O . LEU B 1 350 ? 11.188 -4.461 -8.617 1 91.81 350 LEU B O 1
ATOM 5423 N N . ARG B 1 351 ? 12.945 -5.223 -7.449 1 93.12 351 ARG B N 1
ATOM 5424 C CA . ARG B 1 351 ? 12.227 -5.816 -6.32 1 93.12 351 ARG B CA 1
ATOM 5425 C C . ARG B 1 351 ? 12.844 -5.379 -4.996 1 93.12 351 ARG B C 1
ATOM 5427 O O . ARG B 1 351 ? 14.039 -5.551 -4.77 1 93.12 351 ARG B O 1
ATOM 5434 N N . TYR B 1 352 ? 12.055 -4.762 -4.141 1 89.19 352 TYR B N 1
ATOM 5435 C CA . TYR B 1 352 ? 12.492 -4.324 -2.82 1 89.19 352 TYR B CA 1
ATOM 5436 C C . TYR B 1 352 ? 11.625 -4.941 -1.73 1 89.19 352 TYR B C 1
ATOM 5438 O O . TYR B 1 352 ? 10.422 -4.668 -1.653 1 89.19 352 TYR B O 1
ATOM 5446 N N . ASN B 1 353 ? 12.242 -5.746 -0.923 1 89.12 353 ASN B N 1
ATOM 5447 C CA . ASN B 1 353 ? 11.539 -6.418 0.164 1 89.12 353 ASN B CA 1
ATOM 5448 C C . ASN B 1 353 ? 11.812 -5.75 1.508 1 89.12 353 ASN B C 1
ATOM 5450 O O . ASN B 1 353 ? 12.93 -5.312 1.771 1 89.12 353 ASN B O 1
ATOM 5454 N N . PHE B 1 354 ? 10.75 -5.723 2.432 1 81.56 354 PHE B N 1
ATOM 5455 C CA . PHE B 1 354 ? 10.922 -5.176 3.77 1 81.56 354 PHE B CA 1
ATOM 5456 C C . PHE B 1 354 ? 9.969 -5.836 4.754 1 81.56 354 PHE B C 1
ATOM 5458 O O . PHE B 1 354 ? 8.938 -6.383 4.355 1 81.56 354 PHE B O 1
#